Protein AF-0000000072254889 (afdb_homodimer)

Radius of gyration: 26.38 Å; Cα contacts (8 Å, |Δi|>4): 684; chains: 2; bounding box: 87×88×75 Å

Sequence (442 aa):
MFPALIRGAARFSERLRGDLRKKMQHQAPKPLILIDMDNTIVSFDDAFVKRWKELDPHADEALIRKRQHFELEENLPPEARAIAEKIMGEPGFYASFRPLEGAIVALRAMIDRSWEVRLCSAPHPLQWEDCVRDKYSWVREHLGSDWLHRIMIVRDKTCVRGSVLIDDKPSISGFYPDPEWLHVVFDQPYNRDVEARARLSHWSQWEEVLTPILKAQGFSVMFPALIRGAARFSERLRGDLRKKMQHQAPKPLILIDMDNTIVSFDDAFVKRWKELDPHADEALIRKRQHFELEENLPPEARAIAEKIMGEPGFYASFRPLEGAIVALRAMIDRSWEVRLCSAPHPLQWEDCVRDKYSWVREHLGSDWLHRIMIVRDKTCVRGSVLIDDKPSISGFYPDPEWLHVVFDQPYNRDVEARARLSHWSQWEEVLTPILKAQGFSV

Structure (mmCIF, N/CA/C/O backbone):
data_AF-0000000072254889-model_v1
#
loop_
_entity.id
_entity.type
_entity.pdbx_description
1 polymer 'Uncharacterized protein'
#
loop_
_atom_site.group_PDB
_atom_site.id
_atom_site.type_symbol
_atom_site.label_atom_id
_atom_site.label_alt_id
_atom_site.label_comp_id
_atom_site.label_asym_id
_atom_site.label_entity_id
_atom_site.label_seq_id
_atom_site.pdbx_PDB_ins_code
_atom_site.Cartn_x
_atom_site.Cartn_y
_atom_site.Cartn_z
_atom_site.occupancy
_atom_site.B_iso_or_equiv
_atom_site.auth_seq_id
_atom_site.auth_comp_id
_atom_site.auth_asym_id
_atom_site.auth_atom_id
_atom_site.pdbx_PDB_model_num
ATOM 1 N N . MET A 1 1 ? -49.719 17.719 45.375 1 25.2 1 MET A N 1
ATOM 2 C CA . MET A 1 1 ? -50.094 16.812 44.312 1 25.2 1 MET A CA 1
ATOM 3 C C . MET A 1 1 ? -48.906 16.438 43.438 1 25.2 1 MET A C 1
ATOM 5 O O . MET A 1 1 ? -49.062 15.844 42.375 1 25.2 1 MET A O 1
ATOM 9 N N . PHE A 1 2 ? -47.656 17 43.75 1 28.27 2 PHE A N 1
ATOM 10 C CA . PHE A 1 2 ? -46.531 17.141 42.844 1 28.27 2 PHE A CA 1
ATOM 11 C C . PHE A 1 2 ? -45.75 15.836 42.719 1 28.27 2 PHE A C 1
ATOM 13 O O . PHE A 1 2 ? -44.594 15.828 42.312 1 28.27 2 PHE A O 1
ATOM 20 N N . PRO A 1 3 ? -46.281 14.688 43.25 1 34.5 3 PRO A N 1
ATOM 21 C CA . PRO A 1 3 ? -45.562 13.43 43.312 1 34.5 3 PRO A CA 1
ATOM 22 C C . PRO A 1 3 ? -45.312 12.797 41.938 1 34.5 3 PRO A C 1
ATOM 24 O O . PRO A 1 3 ? -44.594 11.812 41.812 1 34.5 3 PRO A O 1
ATOM 27 N N . ALA A 1 4 ? -46.125 13.148 40.938 1 36.16 4 ALA A N 1
ATOM 28 C CA . ALA A 1 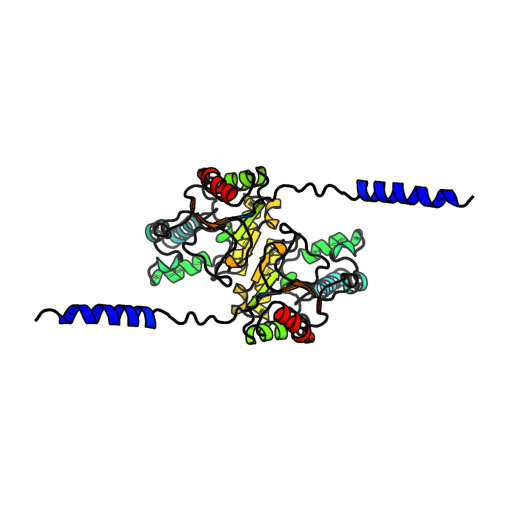4 ? -46.219 12.281 39.781 1 36.16 4 ALA A CA 1
ATOM 29 C C . ALA A 1 4 ? -45 12.398 38.875 1 36.16 4 ALA A C 1
ATOM 31 O O . ALA A 1 4 ? -44.75 11.555 38 1 36.16 4 ALA A O 1
ATOM 32 N N . LEU A 1 5 ? -44.25 13.555 39 1 32.09 5 LEU A N 1
ATOM 33 C CA . LEU A 1 5 ? -43.312 13.812 37.906 1 32.09 5 LEU A CA 1
ATOM 34 C C . LEU A 1 5 ? -42.062 12.914 38.031 1 32.09 5 LEU A C 1
ATOM 36 O O . LEU A 1 5 ? -41.25 12.852 37.125 1 32.09 5 LEU A O 1
ATOM 40 N N . ILE A 1 6 ? -41.906 12.305 39.25 1 34.34 6 ILE A N 1
ATOM 41 C CA . ILE A 1 6 ? -40.656 11.617 39.438 1 34.34 6 ILE A CA 1
ATOM 42 C C . ILE A 1 6 ? -40.656 10.281 38.719 1 34.34 6 ILE A C 1
ATOM 44 O O . ILE A 1 6 ? -39.625 9.688 38.438 1 34.34 6 ILE A O 1
ATOM 48 N N . ARG A 1 7 ? -41.906 9.672 38.531 1 35.84 7 ARG A N 1
ATOM 49 C CA . ARG A 1 7 ? -41.938 8.297 38.031 1 35.84 7 ARG A CA 1
ATOM 50 C C . ARG A 1 7 ? -41.594 8.234 36.562 1 35.84 7 ARG A C 1
ATOM 52 O O . ARG A 1 7 ? -41.281 7.164 36.031 1 35.84 7 ARG A O 1
ATOM 59 N N . GLY A 1 8 ? -41.844 9.406 35.844 1 32.09 8 GLY A N 1
ATOM 60 C CA . GLY A 1 8 ? -41.656 9.328 34.406 1 32.09 8 GLY A CA 1
ATOM 61 C C . GLY A 1 8 ? -40.188 9.242 34.031 1 32.09 8 GLY A C 1
ATOM 62 O O . GLY A 1 8 ? -39.844 8.906 32.906 1 32.09 8 GLY A O 1
ATOM 63 N N . ALA A 1 9 ? -39.281 9.797 34.969 1 38.69 9 ALA A N 1
ATOM 64 C CA . ALA A 1 9 ? -37.875 9.844 34.625 1 38.69 9 ALA A CA 1
ATOM 65 C C . ALA A 1 9 ? -37.25 8.445 34.656 1 38.69 9 ALA A C 1
ATOM 67 O O . ALA A 1 9 ? -36.281 8.172 33.938 1 38.69 9 ALA A O 1
ATOM 68 N N . ALA A 1 10 ? -37.781 7.57 35.562 1 40.03 10 ALA A N 1
ATOM 69 C CA . ALA A 1 10 ? -37.156 6.25 35.656 1 40.03 10 ALA A CA 1
ATOM 70 C C . ALA A 1 10 ? -37.469 5.418 34.406 1 40.03 10 ALA A C 1
ATOM 72 O O . ALA A 1 10 ? -36.594 4.66 33.938 1 40.03 10 ALA A O 1
ATOM 73 N N . ARG A 1 11 ? -38.719 5.547 33.906 1 38.16 11 ARG A N 1
ATOM 74 C CA . ARG A 1 11 ? -39.062 4.711 32.75 1 38.16 11 ARG A CA 1
ATOM 75 C C . ARG A 1 11 ? -38.344 5.191 31.5 1 38.16 11 ARG A C 1
ATOM 77 O O . ARG A 1 11 ? -38.156 4.422 30.547 1 38.16 11 ARG A O 1
ATOM 84 N N . PHE A 1 12 ? -38.188 6.68 31.453 1 39.28 12 PHE A N 1
ATOM 85 C CA . PHE A 1 12 ? -37.438 7.105 30.281 1 39.28 12 PHE A CA 1
ATOM 86 C C . PHE A 1 12 ? -36 6.574 30.328 1 39.28 12 PHE A C 1
ATOM 88 O O . PHE A 1 12 ? -35.438 6.207 29.281 1 39.28 12 PHE A O 1
ATOM 95 N N . SER A 1 13 ? -35.406 6.594 31.609 1 40.69 13 SER A N 1
ATOM 96 C CA . SER A 1 13 ? -34.062 6.078 31.703 1 40.69 13 SER A CA 1
ATOM 97 C C . SER A 1 13 ? -34 4.609 31.281 1 40.69 13 SER A C 1
ATOM 99 O O . SER A 1 13 ? -33.062 4.191 30.609 1 40.69 13 SER A O 1
ATOM 101 N N . GLU A 1 14 ? -35.031 3.854 31.797 1 39.53 14 GLU A N 1
ATOM 102 C CA . GLU A 1 14 ? -34.969 2.438 31.438 1 39.53 14 GLU A CA 1
ATOM 103 C C . GLU A 1 14 ? -35.219 2.23 29.953 1 39.53 14 GLU A C 1
ATOM 105 O O . GLU A 1 14 ? -34.594 1.362 29.328 1 39.53 14 GLU A O 1
ATOM 110 N N . ARG A 1 15 ? -36.312 2.93 29.438 1 39.03 15 ARG A N 1
ATOM 111 C CA . ARG A 1 15 ? -36.562 2.74 28.016 1 39.03 15 ARG A CA 1
ATOM 112 C C . ARG A 1 15 ? -35.375 3.23 27.188 1 39.03 15 ARG A C 1
ATOM 114 O O . ARG A 1 15 ? -35.031 2.617 26.172 1 39.03 15 ARG A O 1
ATOM 121 N N . LEU A 1 16 ? -34.875 4.566 27.562 1 35.03 16 LEU A N 1
ATOM 122 C CA . LEU A 1 16 ? -33.688 4.969 26.828 1 35.03 16 LEU A CA 1
ATOM 123 C C . LEU A 1 16 ? -32.531 4.004 27.078 1 35.03 16 LEU A C 1
ATOM 125 O O . LEU A 1 16 ? -31.688 3.783 26.219 1 35.03 16 LEU A O 1
ATOM 129 N N . ARG A 1 17 ? -32.344 3.514 28.391 1 40.06 17 ARG A N 1
ATOM 130 C CA . ARG A 1 17 ? -31.344 2.449 28.547 1 40.06 17 ARG A CA 1
ATOM 131 C C . ARG A 1 17 ? -31.688 1.257 27.656 1 40.06 17 ARG A C 1
ATOM 133 O O . ARG A 1 17 ? -30.781 0.559 27.188 1 40.06 17 ARG A O 1
ATOM 140 N N . GLY A 1 18 ? -32.969 0.88 27.719 1 36.62 18 GLY A N 1
ATOM 141 C CA . GLY A 1 18 ? -33.406 -0.247 26.906 1 36.62 18 GLY A CA 1
ATOM 142 C C . GLY A 1 18 ? -33.125 -0.048 25.422 1 36.62 18 GLY A C 1
ATOM 143 O O . GLY A 1 18 ? -32.656 -0.958 24.75 1 36.62 18 GLY A O 1
ATOM 144 N N . ASP A 1 19 ? -33.781 1.025 24.859 1 36.75 19 ASP A N 1
ATOM 145 C CA . ASP A 1 19 ? -33.688 1.205 23.406 1 36.75 19 ASP A CA 1
ATOM 146 C C . ASP A 1 19 ? -32.25 1.543 22.969 1 36.75 19 ASP A C 1
ATOM 148 O O . ASP A 1 19 ? -31.891 1.34 21.812 1 36.75 19 ASP A O 1
ATOM 152 N N . LEU A 1 20 ? -31.562 2.402 23.75 1 30.83 20 LEU A N 1
ATOM 153 C CA . LEU A 1 20 ? -30.203 2.689 23.359 1 30.83 20 LEU A CA 1
ATOM 154 C C . LEU A 1 20 ? -29.328 1.441 23.469 1 30.83 20 LEU A C 1
ATOM 156 O O . LEU A 1 20 ? -28.109 1.513 23.297 1 30.83 20 LEU A O 1
ATOM 160 N N . ARG A 1 21 ? -29.734 0.434 24.25 1 31.39 21 ARG A N 1
ATOM 161 C CA . ARG A 1 21 ? -29.016 -0.786 23.891 1 31.39 21 ARG A CA 1
ATOM 162 C C . ARG A 1 21 ? -29.047 -1.015 22.375 1 31.39 21 ARG A C 1
ATOM 164 O O . ARG A 1 21 ? -30.031 -1.557 21.844 1 31.39 21 ARG A O 1
ATOM 171 N N . LYS A 1 22 ? -29.156 0.076 21.5 1 32.38 22 LYS A N 1
ATOM 172 C CA . LYS A 1 22 ? -28.844 -0.15 20.094 1 32.38 22 LYS A CA 1
ATOM 173 C C . LYS A 1 22 ? -28.125 -1.487 19.906 1 32.38 22 LYS A C 1
ATOM 175 O O . LYS A 1 22 ? -27.203 -1.821 20.656 1 32.38 22 LYS A O 1
ATOM 180 N N . LYS A 1 23 ? -28.703 -2.383 19.297 1 35.5 23 LYS A N 1
ATOM 181 C CA . LYS A 1 23 ? -28.359 -3.629 18.625 1 35.5 23 LYS A CA 1
ATOM 182 C C . LYS A 1 23 ? -26.953 -3.549 18.016 1 35.5 23 LYS A C 1
ATOM 184 O O . LYS A 1 23 ? -26.781 -3.031 16.906 1 35.5 23 LYS A O 1
ATOM 189 N N . MET A 1 24 ? -25.938 -3.07 18.469 1 37.03 24 MET A N 1
ATOM 190 C CA . MET A 1 24 ? -24.656 -3.57 17.984 1 37.03 24 MET A CA 1
ATOM 191 C C . MET A 1 24 ? -24.797 -4.973 17.406 1 37.03 24 MET A C 1
ATOM 193 O O . MET A 1 24 ? -24.734 -5.961 18.141 1 37.03 24 MET A O 1
ATOM 197 N N . GLN A 1 25 ? -25.797 -5.281 16.844 1 41.03 25 GLN A N 1
ATOM 198 C CA . GLN A 1 25 ? -25.844 -6.535 16.094 1 41.03 25 GLN A CA 1
ATOM 199 C C . GLN A 1 25 ? -24.438 -7.07 15.82 1 41.03 25 GLN A C 1
ATOM 201 O O . GLN A 1 25 ? -23.672 -6.449 15.086 1 41.03 25 GLN A O 1
ATOM 206 N N . HIS A 1 26 ? -23.828 -7.543 16.719 1 50.31 26 HIS A N 1
ATOM 207 C CA . HIS A 1 26 ? -22.562 -8.258 16.703 1 50.31 26 HIS A CA 1
ATOM 208 C C . HIS A 1 26 ? -22.391 -9.055 15.406 1 50.31 26 HIS A C 1
ATOM 210 O O . HIS A 1 26 ? -22.875 -10.188 15.305 1 50.31 26 HIS A O 1
ATOM 216 N N . GLN A 1 27 ? -22.609 -8.398 14.328 1 63.81 27 GLN A N 1
ATOM 217 C CA . GLN A 1 27 ? -22.297 -9.148 13.117 1 63.81 27 GLN A CA 1
ATOM 218 C C . GLN A 1 27 ? -21.016 -9.961 13.297 1 63.81 27 GLN A C 1
ATOM 220 O O . GLN A 1 27 ? -20.047 -9.484 13.898 1 63.81 27 GLN A O 1
ATOM 225 N N . ALA A 1 28 ? -21.203 -11.234 13.117 1 73.56 28 ALA A N 1
ATOM 226 C CA . ALA A 1 28 ? -20.062 -12.148 13.188 1 73.56 28 ALA A CA 1
ATOM 227 C C . ALA A 1 28 ? -18.859 -11.57 12.445 1 73.56 28 ALA A C 1
ATOM 229 O O . ALA A 1 28 ? -19.016 -10.93 11.406 1 73.56 28 ALA A O 1
ATOM 230 N N . PRO A 1 29 ? -17.734 -11.641 13.094 1 88.5 29 PRO A N 1
ATOM 231 C CA . PRO A 1 29 ? -16.547 -11.117 12.422 1 88.5 29 PRO A CA 1
ATOM 232 C C . PRO A 1 29 ? -16.328 -11.719 11.031 1 88.5 29 PRO A C 1
ATOM 234 O O . PRO A 1 29 ? -16.641 -12.891 10.812 1 88.5 29 PRO A O 1
ATOM 237 N N . LYS A 1 30 ? -16.031 -10.922 10.109 1 96 30 LYS A N 1
ATOM 238 C CA . LYS A 1 30 ? -15.695 -11.328 8.75 1 96 30 LYS A CA 1
ATOM 239 C C . LYS A 1 30 ? -14.195 -11.547 8.586 1 96 30 LYS A C 1
ATOM 241 O O . LYS A 1 30 ? -13.391 -10.789 9.133 1 96 30 LYS A O 1
ATOM 246 N N . PRO A 1 31 ? -13.852 -12.625 7.812 1 98.31 31 PRO A N 1
ATOM 247 C CA . PRO A 1 31 ? -12.422 -12.797 7.543 1 98.31 31 PRO A CA 1
ATOM 248 C C . PRO A 1 31 ? -11.891 -11.789 6.523 1 98.31 31 PRO A C 1
ATOM 250 O O . PRO A 1 31 ? -12.633 -11.336 5.652 1 98.31 31 PRO A O 1
ATOM 253 N N . LEU A 1 32 ? -10.703 -11.383 6.664 1 98.69 32 LEU A N 1
ATOM 254 C CA . LEU A 1 32 ? -9.977 -10.609 5.66 1 98.69 32 LEU A CA 1
ATOM 255 C C . LEU A 1 32 ? -8.977 -11.492 4.914 1 98.69 32 LEU A C 1
ATOM 257 O O . LEU A 1 32 ? -8.016 -11.992 5.508 1 98.69 32 LEU A O 1
ATOM 261 N N . ILE A 1 33 ? -9.219 -11.711 3.637 1 98.88 33 ILE A N 1
ATOM 262 C CA . ILE A 1 33 ? -8.359 -12.5 2.762 1 98.88 33 ILE A CA 1
ATOM 263 C C . ILE A 1 33 ? -7.453 -11.578 1.955 1 98.88 33 ILE A C 1
ATOM 265 O O . ILE A 1 33 ? -7.93 -10.805 1.117 1 98.88 33 ILE A O 1
ATOM 269 N N . LEU A 1 34 ? -6.137 -11.617 2.244 1 98.94 34 LEU A N 1
ATOM 270 C CA . LEU A 1 34 ? -5.141 -10.938 1.432 1 98.94 34 LEU A CA 1
ATOM 271 C C . LEU A 1 34 ? -4.707 -11.797 0.253 1 98.94 34 LEU A C 1
ATOM 273 O O . LEU A 1 34 ? -4.453 -12.992 0.416 1 98.94 34 LEU A O 1
ATOM 277 N N . ILE A 1 35 ? -4.648 -11.18 -0.912 1 98.94 35 ILE A N 1
ATOM 278 C CA . ILE A 1 35 ? -4.293 -11.945 -2.102 1 98.94 35 ILE A CA 1
ATOM 279 C C . ILE A 1 35 ? -3.234 -11.195 -2.902 1 98.94 35 ILE A C 1
ATOM 281 O O . ILE A 1 35 ? -3.445 -10.047 -3.303 1 98.94 35 ILE A O 1
ATOM 285 N N . ASP A 1 36 ? -2.109 -11.836 -3.092 1 98.88 36 ASP A N 1
ATOM 286 C CA . ASP A 1 36 ? -1.055 -11.32 -3.961 1 98.88 36 ASP A CA 1
ATOM 287 C C . ASP A 1 36 ? -1.521 -11.273 -5.414 1 98.88 36 ASP A C 1
ATOM 289 O O . ASP A 1 36 ? -2.504 -11.914 -5.781 1 98.88 36 ASP A O 1
ATOM 293 N N . MET A 1 37 ? -0.805 -10.438 -6.23 1 98.81 37 MET A N 1
ATOM 294 C CA . MET A 1 37 ? -1.217 -10.312 -7.625 1 98.81 37 MET A CA 1
ATOM 295 C C . MET A 1 37 ? -0.31 -11.133 -8.539 1 98.81 37 MET A C 1
ATOM 297 O O . MET A 1 37 ? -0.761 -12.078 -9.18 1 98.81 37 MET A O 1
ATOM 301 N N . ASP A 1 38 ? 0.99 -10.852 -8.531 1 98.31 38 ASP A N 1
ATOM 302 C CA . ASP A 1 38 ? 1.923 -11.406 -9.508 1 98.31 38 ASP A CA 1
ATOM 303 C C . ASP A 1 38 ? 2.158 -12.891 -9.258 1 98.31 38 ASP A C 1
ATOM 305 O O . ASP A 1 38 ? 2.615 -13.281 -8.18 1 98.31 38 ASP A O 1
ATOM 309 N N . ASN A 1 39 ? 1.794 -13.672 -10.289 1 98.62 39 ASN A N 1
ATOM 310 C CA . ASN A 1 39 ? 1.903 -15.125 -10.289 1 98.62 39 ASN A CA 1
ATOM 311 C C . ASN A 1 39 ? 1 -15.758 -9.234 1 98.62 39 ASN A C 1
ATOM 313 O O . ASN A 1 39 ? 1.192 -16.922 -8.859 1 98.62 39 ASN A O 1
ATOM 317 N N . THR A 1 40 ? 0.013 -14.969 -8.789 1 98.88 40 THR A N 1
ATOM 318 C CA . THR A 1 40 ? -1.021 -15.461 -7.883 1 98.88 40 THR A CA 1
ATOM 319 C C . THR A 1 40 ? -2.406 -15.281 -8.492 1 98.88 40 THR A C 1
ATOM 321 O O . THR A 1 40 ? -3.168 -16.25 -8.617 1 98.88 40 THR A O 1
ATOM 324 N N . ILE A 1 41 ? -2.717 -14.07 -8.984 1 98.94 41 ILE A N 1
ATOM 325 C CA . ILE A 1 41 ? -3.986 -13.922 -9.688 1 98.94 41 ILE A CA 1
ATOM 326 C C . ILE A 1 41 ? -3.727 -13.57 -11.156 1 98.94 41 ILE A C 1
ATOM 328 O O . ILE A 1 41 ? -4.633 -13.648 -11.984 1 98.94 41 ILE A O 1
ATOM 332 N N . VAL A 1 42 ? -2.508 -13.133 -11.484 1 98.81 42 VAL A N 1
ATOM 333 C CA . VAL A 1 42 ? -2.117 -12.82 -12.852 1 98.81 42 VAL A CA 1
ATOM 334 C C . VAL A 1 42 ? -0.842 -13.578 -13.219 1 98.81 42 VAL A C 1
ATOM 336 O O . VAL A 1 42 ? -0.089 -13.992 -12.336 1 98.81 42 VAL A O 1
ATOM 339 N N . SER A 1 43 ? -0.592 -13.68 -14.5 1 98.38 43 SER A N 1
ATOM 340 C CA . SER A 1 43 ? 0.582 -14.43 -14.938 1 98.38 43 SER A CA 1
ATOM 341 C C . SER A 1 43 ? 1.734 -13.5 -15.289 1 98.38 43 SER A C 1
ATOM 343 O O . SER A 1 43 ? 1.808 -12.992 -16.406 1 98.38 43 SER A O 1
ATOM 345 N N . PHE A 1 44 ? 2.621 -13.289 -14.391 1 98 44 PHE A N 1
ATOM 346 C CA . PHE A 1 44 ? 3.869 -12.57 -14.602 1 98 44 PHE A CA 1
ATOM 347 C C . PHE A 1 44 ? 4.746 -13.297 -15.617 1 98 44 PHE A C 1
ATOM 349 O O . PHE A 1 44 ? 5.27 -12.68 -16.547 1 98 44 PHE A O 1
ATOM 356 N N . ASP A 1 45 ? 4.805 -14.594 -15.516 1 97.94 45 ASP A N 1
ATOM 357 C CA . ASP A 1 45 ? 5.691 -15.422 -16.328 1 97.94 45 ASP A CA 1
ATOM 358 C C . ASP A 1 45 ? 5.266 -15.406 -17.797 1 97.94 45 ASP A C 1
ATOM 360 O O . ASP A 1 45 ? 6.109 -15.289 -18.688 1 97.94 45 ASP A O 1
ATOM 364 N N . ASP A 1 46 ? 3.961 -15.492 -18.031 1 97.94 46 ASP A N 1
ATOM 365 C CA . ASP A 1 46 ? 3.475 -15.445 -19.406 1 97.94 46 ASP A CA 1
ATOM 366 C C . ASP A 1 46 ? 3.846 -14.125 -20.078 1 97.94 46 ASP A C 1
ATOM 368 O O . ASP A 1 46 ? 4.293 -14.117 -21.234 1 97.94 46 ASP A O 1
ATOM 372 N N . ALA A 1 47 ? 3.643 -13.055 -19.375 1 97.94 47 ALA A N 1
ATOM 373 C CA . ALA A 1 47 ? 3.955 -11.742 -19.938 1 97.94 47 ALA A CA 1
ATOM 374 C C . ALA A 1 47 ? 5.449 -11.602 -20.219 1 97.94 47 ALA A C 1
ATOM 376 O O . ALA A 1 47 ? 5.848 -11.07 -21.25 1 97.94 47 ALA A O 1
ATOM 377 N N . PHE A 1 48 ? 6.25 -12.094 -19.266 1 97.75 48 PHE A N 1
ATOM 378 C CA . PHE A 1 48 ? 7.695 -12.039 -19.453 1 97.75 48 PHE A CA 1
ATOM 379 C C . PHE A 1 48 ? 8.117 -12.852 -20.672 1 97.75 48 PHE A C 1
ATOM 381 O O . PHE A 1 48 ? 8.852 -12.359 -21.531 1 97.75 48 PHE A O 1
ATOM 388 N N . VAL A 1 49 ? 7.656 -14.07 -20.766 1 97.62 49 VAL A N 1
ATOM 389 C CA . VAL A 1 49 ? 8.031 -14.977 -21.844 1 97.62 49 VAL A CA 1
ATOM 390 C C . VAL A 1 49 ? 7.633 -14.375 -23.188 1 97.62 49 VAL A C 1
ATOM 392 O O . VAL A 1 49 ? 8.406 -14.406 -24.141 1 97.62 49 VAL A O 1
ATOM 395 N N . LYS A 1 50 ? 6.434 -13.82 -23.25 1 97.69 50 LYS A N 1
ATOM 396 C CA . LYS A 1 50 ? 5.961 -13.195 -24.484 1 97.69 50 LYS A CA 1
ATOM 397 C C . LYS A 1 50 ? 6.926 -12.109 -24.953 1 97.69 50 LYS A C 1
ATOM 399 O O . LYS A 1 50 ? 7.355 -12.102 -26.109 1 97.69 50 LYS A O 1
ATOM 404 N N . ARG A 1 51 ? 7.297 -11.195 -24.062 1 97 51 ARG A N 1
ATOM 405 C CA . ARG A 1 51 ? 8.195 -10.102 -24.406 1 97 51 ARG A CA 1
ATOM 406 C C . ARG A 1 51 ? 9.594 -10.617 -24.719 1 97 51 ARG A C 1
ATOM 408 O O . ARG A 1 51 ? 10.266 -10.102 -25.609 1 97 51 ARG A O 1
ATOM 415 N N . TRP A 1 52 ? 10.031 -11.633 -23.938 1 96.25 52 TRP A N 1
ATOM 416 C CA . TRP A 1 52 ? 11.352 -12.219 -24.156 1 96.25 52 TRP A CA 1
ATOM 417 C C . TRP A 1 52 ? 11.453 -12.82 -25.562 1 96.25 52 TRP A C 1
ATOM 419 O O . TRP A 1 52 ? 12.438 -12.602 -26.266 1 96.25 52 TRP A O 1
ATOM 429 N N . LYS A 1 53 ? 10.453 -13.492 -25.969 1 96.25 53 LYS A N 1
ATOM 430 C CA . LYS A 1 53 ? 10.43 -14.133 -27.281 1 96.25 53 LYS A CA 1
ATOM 431 C C . LYS A 1 53 ? 10.367 -13.094 -28.391 1 96.25 53 LYS A C 1
ATOM 433 O O . LYS A 1 53 ? 10.859 -13.336 -29.5 1 96.25 53 LYS A O 1
ATOM 438 N N . GLU A 1 54 ? 9.766 -11.961 -28.156 1 95.69 54 GLU A N 1
ATOM 439 C CA . GLU A 1 54 ? 9.758 -10.859 -29.125 1 95.69 54 GLU A CA 1
ATOM 440 C C . GLU A 1 54 ? 11.156 -10.297 -29.328 1 95.69 54 GLU A C 1
ATOM 442 O O . GLU A 1 54 ? 11.523 -9.914 -30.453 1 95.69 54 GLU A O 1
ATOM 447 N N . LEU A 1 55 ? 11.93 -10.234 -28.297 1 93.44 55 LEU A N 1
ATOM 448 C CA . LEU A 1 55 ? 13.281 -9.695 -28.359 1 93.44 55 LEU A CA 1
ATOM 449 C C . LEU A 1 55 ? 14.266 -10.758 -28.828 1 93.44 55 LEU A C 1
ATOM 451 O O . LEU A 1 55 ? 15.258 -10.438 -29.484 1 93.44 55 LEU A O 1
ATOM 455 N N . ASP A 1 56 ? 14.008 -12.016 -28.484 1 92.81 56 ASP A N 1
ATOM 456 C CA . ASP A 1 56 ? 14.828 -13.172 -28.828 1 92.81 56 ASP A CA 1
ATOM 457 C C . ASP A 1 56 ? 13.953 -14.383 -29.156 1 92.81 56 ASP A C 1
ATOM 459 O O . ASP A 1 56 ? 13.648 -15.188 -28.266 1 92.81 56 ASP A O 1
ATOM 463 N N . PRO A 1 57 ? 13.742 -14.586 -30.406 1 94.19 57 PRO A N 1
ATOM 464 C CA . PRO A 1 57 ? 12.852 -15.672 -30.812 1 94.19 57 PRO A CA 1
ATOM 465 C C . PRO A 1 57 ? 13.344 -17.047 -30.359 1 94.19 57 PRO A C 1
ATOM 467 O O . PRO A 1 57 ? 12.562 -18 -30.328 1 94.19 57 PRO A O 1
ATOM 470 N N . HIS A 1 58 ? 14.602 -17.156 -30.047 1 92.94 58 HIS A N 1
ATOM 471 C CA . HIS A 1 58 ? 15.164 -18.453 -29.656 1 92.94 58 HIS A CA 1
ATOM 472 C C . HIS A 1 58 ? 15.227 -18.578 -28.141 1 92.94 58 HIS A C 1
ATOM 474 O O . HIS A 1 58 ? 15.781 -19.562 -27.625 1 92.94 58 HIS A O 1
ATOM 480 N N . ALA A 1 59 ? 14.672 -17.625 -27.406 1 93.94 59 ALA A N 1
ATOM 481 C CA . ALA A 1 59 ? 14.656 -17.672 -25.953 1 93.94 59 ALA A CA 1
ATOM 482 C C . ALA A 1 59 ? 14.039 -18.969 -25.453 1 93.94 59 ALA A C 1
ATOM 484 O O . ALA A 1 59 ? 13.016 -19.422 -25.969 1 93.94 59 ALA A O 1
ATOM 485 N N . ASP A 1 60 ? 14.656 -19.625 -24.547 1 95.19 60 ASP A N 1
ATOM 486 C CA . ASP A 1 60 ? 14.172 -20.859 -23.953 1 95.19 60 ASP A CA 1
ATOM 487 C C . ASP A 1 60 ? 13.164 -20.578 -22.844 1 95.19 60 ASP A C 1
ATOM 489 O O . ASP A 1 60 ? 13.539 -20.391 -21.672 1 95.19 60 ASP A O 1
ATOM 493 N N . GLU A 1 61 ? 11.898 -20.625 -23.141 1 95.88 61 GLU A N 1
ATOM 494 C CA . GLU A 1 61 ? 10.852 -20.25 -22.188 1 95.88 61 GLU A CA 1
ATOM 495 C C . GLU A 1 61 ? 10.82 -21.203 -21 1 95.88 61 GLU A C 1
ATOM 497 O O . GLU A 1 61 ? 10.258 -20.891 -19.953 1 95.88 61 GLU A O 1
ATOM 502 N N . ALA A 1 62 ? 11.43 -22.422 -21.141 1 96.62 62 ALA A N 1
ATOM 503 C CA . ALA A 1 62 ? 11.461 -23.391 -20.047 1 96.62 62 ALA A CA 1
ATOM 504 C C . ALA A 1 62 ? 12.227 -22.844 -18.844 1 96.62 62 ALA A C 1
ATOM 506 O O . ALA A 1 62 ? 11.922 -23.188 -17.703 1 96.62 62 ALA A O 1
ATOM 507 N N . LEU A 1 63 ? 13.211 -21.922 -19.125 1 96.06 63 LEU A N 1
ATOM 508 C CA . LEU A 1 63 ? 13.984 -21.297 -18.062 1 96.06 63 LEU A CA 1
ATOM 509 C C . LEU A 1 63 ? 13.07 -20.5 -17.141 1 96.06 63 LEU A C 1
ATOM 511 O O . LEU A 1 63 ? 13.375 -20.328 -15.953 1 96.06 63 LEU A O 1
ATOM 515 N N . ILE A 1 64 ? 11.93 -20.047 -17.672 1 97.12 64 ILE A N 1
ATOM 516 C CA . ILE A 1 64 ? 10.984 -19.234 -16.906 1 97.12 64 ILE A CA 1
ATOM 517 C C . ILE A 1 64 ? 9.836 -20.109 -16.422 1 97.12 64 ILE A C 1
ATOM 519 O O . ILE A 1 64 ? 9.5 -20.094 -15.234 1 97.12 64 ILE A O 1
ATOM 523 N N . ARG A 1 65 ? 9.227 -20.938 -17.203 1 96.12 65 ARG A N 1
ATOM 524 C CA . ARG A 1 65 ? 8.023 -21.703 -16.906 1 96.12 65 ARG A CA 1
ATOM 525 C C . ARG A 1 65 ? 8.297 -22.781 -15.875 1 96.12 65 ARG A C 1
ATOM 527 O O . ARG A 1 65 ? 7.387 -23.219 -15.156 1 96.12 65 ARG A O 1
ATOM 534 N N . LYS A 1 66 ? 9.594 -23.203 -15.734 1 96.69 66 LYS A N 1
ATOM 535 C CA . LYS A 1 66 ? 9.984 -24.234 -14.781 1 96.69 66 LYS A CA 1
ATOM 536 C C . LYS A 1 66 ? 11.031 -23.703 -13.797 1 96.69 66 LYS A C 1
ATOM 538 O O . LYS A 1 66 ? 11.852 -24.469 -13.289 1 96.69 66 LYS A O 1
ATOM 543 N N . ARG A 1 67 ? 10.977 -22.375 -13.625 1 95.88 67 ARG A N 1
ATOM 544 C CA . ARG A 1 67 ? 12.047 -21.781 -12.852 1 95.88 67 ARG A CA 1
ATOM 545 C C . ARG A 1 67 ? 12.016 -22.266 -11.398 1 95.88 67 ARG A C 1
ATOM 547 O O . ARG A 1 67 ? 10.945 -22.531 -10.859 1 95.88 67 ARG A O 1
ATOM 554 N N . GLN A 1 68 ? 13.25 -22.266 -10.805 1 95.94 68 GLN A N 1
ATOM 555 C CA . GLN A 1 68 ? 13.445 -22.828 -9.477 1 95.94 68 GLN A CA 1
ATOM 556 C C . GLN A 1 68 ? 13.594 -21.719 -8.43 1 95.94 68 GLN A C 1
ATOM 558 O O . GLN A 1 68 ? 13.516 -21.984 -7.23 1 95.94 68 GLN A O 1
ATOM 563 N N . HIS A 1 69 ? 13.883 -20.578 -8.93 1 95.88 69 HIS A N 1
ATOM 564 C CA . HIS A 1 69 ? 14.055 -19.438 -8.023 1 95.88 69 HIS A CA 1
ATOM 565 C C . HIS A 1 69 ? 12.922 -18.422 -8.188 1 95.88 69 HIS A C 1
ATOM 567 O O . HIS A 1 69 ? 12.461 -18.172 -9.297 1 95.88 69 HIS A O 1
ATOM 573 N N . PHE A 1 70 ? 12.516 -17.953 -7.055 1 96.12 70 PHE A N 1
ATOM 574 C CA . PHE A 1 70 ? 11.438 -16.969 -7.035 1 96.12 70 PHE A CA 1
ATOM 575 C C . PHE A 1 70 ? 11.797 -15.758 -7.875 1 96.12 70 PHE A C 1
ATOM 577 O O . PHE A 1 70 ? 11.016 -15.336 -8.734 1 96.12 70 PHE A O 1
ATOM 584 N N . GLU A 1 71 ? 12.945 -15.133 -7.574 1 93 71 GLU A N 1
ATOM 585 C CA . GLU A 1 71 ? 13.43 -14.008 -8.367 1 93 71 GLU A CA 1
ATOM 586 C C . GLU A 1 71 ? 13.766 -14.445 -9.789 1 93 71 GLU A C 1
ATOM 588 O O . GLU A 1 71 ? 14.719 -15.211 -10 1 93 71 GLU A O 1
ATOM 593 N N . LEU A 1 72 ? 13.062 -13.922 -10.742 1 94.31 72 LEU A N 1
ATOM 594 C CA . LEU A 1 72 ? 13.094 -14.406 -12.117 1 94.31 72 LEU A CA 1
ATOM 595 C C . LEU A 1 72 ? 14.508 -14.359 -12.68 1 94.31 72 LEU A C 1
ATOM 597 O O . LEU A 1 72 ? 14.953 -15.312 -13.328 1 94.31 72 LEU A O 1
ATOM 601 N N . GLU A 1 73 ? 15.227 -13.266 -12.422 1 91.06 73 GLU A N 1
ATOM 602 C CA . GLU A 1 73 ? 16.531 -13.047 -13.031 1 91.06 73 GLU A CA 1
ATOM 603 C C . GLU A 1 73 ? 17.547 -14.094 -12.555 1 91.06 73 GLU A C 1
ATOM 605 O O . GLU A 1 73 ? 18.531 -14.367 -13.242 1 91.06 73 GLU A O 1
ATOM 610 N N . GLU A 1 74 ? 17.312 -14.719 -11.398 1 92.69 74 GLU A N 1
ATOM 611 C CA . GLU A 1 74 ? 18.203 -15.727 -10.844 1 92.69 74 GLU A CA 1
ATOM 612 C C . GLU A 1 74 ? 18.141 -17.031 -11.641 1 92.69 74 GLU A C 1
ATOM 614 O O . GLU A 1 74 ? 18.984 -17.906 -11.477 1 92.69 74 GLU A O 1
ATOM 619 N N . ASN A 1 75 ? 17.172 -17.125 -12.492 1 95.31 75 ASN A N 1
ATOM 620 C CA . ASN A 1 75 ? 17 -18.328 -13.289 1 95.31 75 ASN A CA 1
ATOM 621 C C . ASN A 1 75 ? 17.578 -18.172 -14.695 1 95.31 75 ASN A C 1
ATOM 623 O O . ASN A 1 75 ? 17.5 -19.094 -15.508 1 95.31 75 ASN A O 1
ATOM 627 N N . LEU A 1 76 ? 18.109 -17 -14.984 1 94.5 76 LEU A N 1
ATOM 628 C CA . LEU A 1 76 ? 18.656 -16.688 -16.297 1 94.5 76 LEU A CA 1
ATOM 629 C C . LEU A 1 76 ? 20.188 -16.656 -16.25 1 94.5 76 LEU A C 1
ATOM 631 O O . LEU A 1 76 ? 20.766 -16.328 -15.227 1 94.5 76 LEU A O 1
ATOM 635 N N . PRO A 1 77 ? 20.766 -17.016 -17.375 1 92.25 77 PRO A N 1
ATOM 636 C CA . PRO A 1 77 ? 22.203 -16.781 -17.438 1 92.25 77 PRO A CA 1
ATOM 637 C C . PRO A 1 77 ? 22.578 -15.312 -17.328 1 92.25 77 PRO A C 1
ATOM 639 O O . PRO A 1 77 ? 21.75 -14.438 -17.625 1 92.25 77 PRO A O 1
ATOM 642 N N . PRO A 1 78 ? 23.734 -15 -16.812 1 91.06 78 PRO A N 1
ATOM 643 C CA . PRO A 1 78 ? 24.156 -13.617 -16.578 1 91.06 78 PRO A CA 1
ATOM 644 C C . PRO A 1 78 ? 23.922 -12.727 -17.797 1 91.06 78 PRO A C 1
ATOM 646 O O . PRO A 1 78 ? 23.5 -11.57 -17.641 1 91.06 78 PRO A O 1
ATOM 649 N N . GLU A 1 79 ? 24.109 -13.273 -19 1 87.5 79 GLU A N 1
ATOM 650 C CA . GLU A 1 79 ? 24 -12.477 -20.219 1 87.5 79 GLU A CA 1
ATOM 651 C C . GLU A 1 79 ? 22.547 -12.094 -20.5 1 87.5 79 GLU A C 1
ATOM 653 O O . GLU A 1 79 ? 22.281 -11.133 -21.234 1 87.5 79 GLU A O 1
ATOM 658 N N . ALA A 1 80 ? 21.625 -12.828 -19.922 1 88.81 80 ALA A N 1
ATOM 659 C CA . ALA A 1 80 ? 20.219 -12.586 -20.188 1 88.81 80 ALA A CA 1
ATOM 660 C C . ALA A 1 80 ? 19.594 -11.734 -19.078 1 88.81 80 ALA A C 1
ATOM 662 O O . ALA A 1 80 ? 18.438 -11.32 -19.188 1 88.81 80 ALA A O 1
ATOM 663 N N . ARG A 1 81 ? 20.297 -11.398 -18.062 1 88.62 81 ARG A N 1
ATOM 664 C CA . ARG A 1 81 ? 19.766 -10.664 -16.938 1 88.62 81 ARG A CA 1
ATOM 665 C C . ARG A 1 81 ? 19.406 -9.234 -17.328 1 88.62 81 ARG A C 1
ATOM 667 O O . ARG A 1 81 ? 18.406 -8.68 -16.859 1 88.62 81 ARG A O 1
ATOM 674 N N . ALA A 1 82 ? 20.188 -8.719 -18.219 1 89.19 82 ALA A N 1
ATOM 675 C CA . ALA A 1 82 ? 19.906 -7.367 -18.703 1 89.19 82 ALA A CA 1
ATOM 676 C C . ALA A 1 82 ? 18.562 -7.316 -19.453 1 89.19 82 ALA A C 1
ATOM 678 O O . ALA A 1 82 ? 17.844 -6.32 -19.375 1 89.19 82 ALA A O 1
ATOM 679 N N . ILE A 1 83 ? 18.297 -8.352 -20.188 1 91.19 83 ILE A N 1
ATOM 680 C CA . ILE A 1 83 ? 17.031 -8.43 -20.922 1 91.19 83 ILE A CA 1
ATOM 681 C C . ILE A 1 83 ? 15.867 -8.5 -19.953 1 91.19 83 ILE A C 1
ATOM 683 O O . ILE A 1 83 ? 14.812 -7.914 -20.188 1 91.19 83 ILE A O 1
ATOM 687 N N . ALA A 1 84 ? 16.031 -9.195 -18.859 1 91.62 84 ALA A N 1
ATOM 688 C CA . ALA A 1 84 ? 14.992 -9.289 -17.844 1 91.62 84 ALA A CA 1
ATOM 689 C C . ALA A 1 84 ? 14.688 -7.922 -17.234 1 91.62 84 ALA A C 1
ATOM 691 O O . ALA A 1 84 ? 13.523 -7.547 -17.078 1 91.62 84 ALA A O 1
ATOM 692 N N . GLU A 1 85 ? 15.727 -7.254 -16.938 1 91.06 85 GLU A N 1
ATOM 693 C CA . GLU A 1 85 ? 15.57 -5.914 -16.375 1 91.06 85 GLU A CA 1
ATOM 694 C C . GLU A 1 85 ? 14.859 -4.98 -17.359 1 91.06 85 GLU A C 1
ATOM 696 O O . GLU A 1 85 ? 14.008 -4.191 -16.953 1 91.06 85 GLU A O 1
ATOM 701 N N . LYS A 1 86 ? 15.258 -5.094 -18.594 1 92.88 86 LYS A N 1
ATOM 702 C CA . LYS A 1 86 ? 14.633 -4.277 -19.625 1 92.88 86 LYS A CA 1
ATOM 703 C C . LYS A 1 86 ? 13.141 -4.57 -19.734 1 92.88 86 LYS A C 1
ATOM 705 O O . LYS A 1 86 ? 12.32 -3.646 -19.75 1 92.88 86 LYS A O 1
ATOM 710 N N . ILE A 1 87 ? 12.789 -5.805 -19.75 1 95.12 87 ILE A N 1
ATOM 711 C CA . ILE A 1 87 ? 11.406 -6.227 -19.906 1 95.12 87 ILE A CA 1
ATOM 712 C C . ILE A 1 87 ? 10.586 -5.797 -18.688 1 95.12 87 ILE A C 1
ATOM 714 O O . ILE A 1 87 ? 9.555 -5.141 -18.828 1 95.12 87 ILE A O 1
ATOM 718 N N . MET A 1 88 ? 11.094 -6.074 -17.516 1 94.19 88 MET A N 1
ATOM 719 C CA . MET A 1 88 ? 10.359 -5.816 -16.281 1 94.19 88 MET A CA 1
ATOM 720 C C . MET A 1 88 ? 10.312 -4.32 -15.977 1 94.19 88 MET A C 1
ATOM 722 O O . MET A 1 88 ? 9.5 -3.869 -15.172 1 94.19 88 MET A O 1
ATOM 726 N N . GLY A 1 89 ? 11.18 -3.576 -16.625 1 92.31 89 GLY A N 1
ATOM 727 C CA . GLY A 1 89 ? 11.227 -2.135 -16.438 1 92.31 89 GLY A CA 1
ATOM 728 C C . GLY A 1 89 ? 10.383 -1.372 -17.438 1 92.31 89 GLY A C 1
ATOM 729 O O . GLY A 1 89 ? 10.273 -0.147 -17.359 1 92.31 89 GLY A O 1
ATOM 730 N N . GLU A 1 90 ? 9.734 -2.043 -18.328 1 92.5 90 GLU A N 1
ATOM 731 C CA . GLU A 1 90 ? 8.945 -1.404 -19.391 1 92.5 90 GLU A CA 1
ATOM 732 C C . GLU A 1 90 ? 7.617 -0.893 -18.844 1 92.5 90 GLU A C 1
ATOM 734 O O . GLU A 1 90 ? 6.867 -1.643 -18.219 1 92.5 90 GLU A O 1
ATOM 739 N N . PRO A 1 91 ? 7.324 0.42 -19.078 1 91.94 91 PRO A N 1
ATOM 740 C CA . PRO A 1 91 ? 5.984 0.891 -18.719 1 91.94 91 PRO A CA 1
ATOM 741 C C . PRO A 1 91 ? 4.879 0.072 -19.375 1 91.94 91 PRO A C 1
ATOM 743 O O . PRO A 1 91 ? 4.957 -0.242 -20.562 1 91.94 91 PRO A O 1
ATOM 746 N N . GLY A 1 92 ? 3.922 -0.306 -18.609 1 95.44 92 GLY A N 1
ATOM 747 C CA . GLY A 1 92 ? 2.805 -1.071 -19.141 1 95.44 92 GLY A CA 1
ATOM 748 C C . GLY A 1 92 ? 2.969 -2.568 -18.953 1 95.44 92 GLY A C 1
ATOM 749 O O . GLY A 1 92 ? 2.021 -3.33 -19.156 1 95.44 92 GLY A O 1
ATOM 750 N N . PHE A 1 93 ? 4.18 -3.023 -18.562 1 96.94 93 PHE A N 1
ATOM 751 C CA . PHE A 1 93 ? 4.445 -4.449 -18.406 1 96.94 93 PHE A CA 1
ATOM 752 C C . PHE A 1 93 ? 3.459 -5.082 -17.438 1 96.94 93 PHE A C 1
ATOM 754 O O . PHE A 1 93 ? 2.795 -6.062 -17.766 1 96.94 93 PHE A O 1
ATOM 761 N N . TYR A 1 94 ? 3.217 -4.527 -16.328 1 97.44 94 TYR A N 1
ATOM 762 C CA . TYR A 1 94 ? 2.406 -5.121 -15.273 1 97.44 94 TYR A CA 1
ATOM 763 C C . TYR A 1 94 ? 0.92 -4.977 -15.578 1 97.44 94 TYR A C 1
ATOM 765 O O . TYR A 1 94 ? 0.093 -5.711 -15.039 1 97.44 94 TYR A O 1
ATOM 773 N N . ALA A 1 95 ? 0.56 -4.043 -16.375 1 97.88 95 ALA A N 1
ATOM 774 C CA . ALA A 1 95 ? -0.834 -3.861 -16.766 1 97.88 95 ALA A CA 1
ATOM 775 C C . ALA A 1 95 ? -1.242 -4.887 -17.828 1 97.88 95 ALA A C 1
ATOM 777 O O . ALA A 1 95 ? -2.432 -5.066 -18.094 1 97.88 95 ALA A O 1
ATOM 778 N N . SER A 1 96 ? -0.297 -5.543 -18.422 1 98 96 SER A N 1
ATOM 779 C CA . SER A 1 96 ? -0.547 -6.402 -19.578 1 98 96 SER A CA 1
ATOM 780 C C . SER A 1 96 ? -0.854 -7.832 -19.141 1 98 96 SER A C 1
ATOM 782 O O . SER A 1 96 ? -1.154 -8.688 -19.969 1 98 96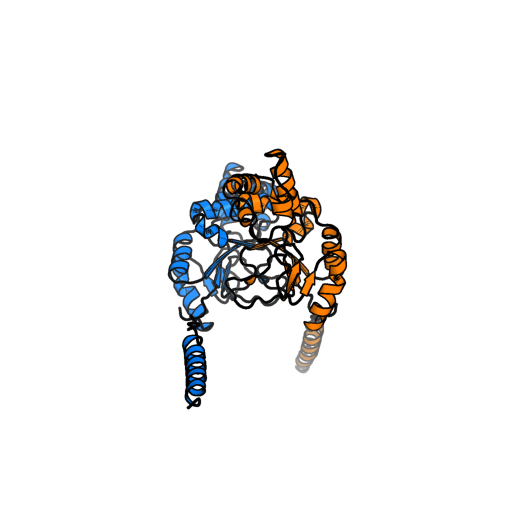 SER A O 1
ATOM 784 N N . PHE A 1 97 ? -0.757 -8.117 -17.906 1 98.5 97 PHE A N 1
ATOM 785 C CA . PHE A 1 97 ? -0.833 -9.492 -17.438 1 98.5 97 PHE A CA 1
ATOM 786 C C . PHE A 1 97 ? -2.213 -10.078 -17.688 1 98.5 97 PHE A C 1
ATOM 788 O O . PHE A 1 97 ? -3.227 -9.398 -17.531 1 98.5 97 PHE A O 1
ATOM 795 N N . ARG A 1 98 ? -2.246 -11.305 -18.078 1 98.31 98 ARG A N 1
ATOM 796 C CA . ARG A 1 98 ? -3.506 -12.039 -18.156 1 98.31 98 ARG A CA 1
ATOM 797 C C . ARG A 1 98 ? -3.879 -12.633 -16.812 1 98.31 98 ARG A C 1
ATOM 799 O O . ARG A 1 98 ? -3.018 -13.141 -16.078 1 98.31 98 ARG A O 1
ATOM 806 N N . PRO A 1 99 ? -5.152 -12.586 -16.469 1 98.75 99 PRO A N 1
ATOM 807 C CA . PRO A 1 99 ? -5.559 -13.289 -15.242 1 98.75 99 PRO A CA 1
ATOM 808 C C . PRO A 1 99 ? -5.305 -14.789 -15.312 1 98.75 99 PRO A C 1
ATOM 810 O O . PRO A 1 99 ? -5.438 -15.398 -16.375 1 98.75 99 PRO A O 1
ATOM 813 N N . LEU A 1 100 ? -4.902 -15.352 -14.234 1 98.75 100 LEU A N 1
ATOM 814 C CA . LEU A 1 100 ? -4.867 -16.812 -14.148 1 98.75 100 LEU A CA 1
ATOM 815 C C . LEU A 1 100 ? -6.277 -17.391 -14.211 1 98.75 100 LEU A C 1
ATOM 817 O O . LEU A 1 100 ? -7.242 -16.734 -13.82 1 98.75 100 LEU A O 1
ATOM 821 N N . GLU A 1 101 ? -6.344 -18.594 -14.672 1 98.5 101 GLU A N 1
ATOM 822 C CA . GLU A 1 101 ? -7.637 -19.25 -14.828 1 98.5 101 GLU A CA 1
ATOM 823 C C . GLU A 1 101 ? -8.391 -19.312 -13.5 1 98.5 101 GLU A C 1
ATOM 825 O O . GLU A 1 101 ? -7.84 -19.734 -12.484 1 98.5 101 GLU A O 1
ATOM 830 N N . GLY A 1 102 ? -9.562 -18.766 -13.508 1 98.69 102 GLY A N 1
ATOM 831 C CA . GLY A 1 102 ? -10.461 -18.859 -12.367 1 98.69 102 GLY A CA 1
ATOM 832 C C . GLY A 1 102 ? -10.219 -17.766 -11.336 1 98.69 102 GLY A C 1
ATOM 833 O O . GLY A 1 102 ? -10.984 -17.641 -10.375 1 98.69 102 GLY A O 1
ATOM 834 N N . ALA A 1 103 ? -9.227 -16.953 -11.469 1 98.88 103 ALA A N 1
ATOM 835 C CA . ALA A 1 103 ? -8.828 -15.992 -10.438 1 98.88 103 ALA A CA 1
ATOM 836 C C . ALA A 1 103 ? -9.906 -14.938 -10.227 1 98.88 103 ALA A C 1
ATOM 838 O O . ALA A 1 103 ? -10.352 -14.711 -9.102 1 98.88 103 ALA A O 1
ATOM 839 N N . ILE A 1 104 ? -10.383 -14.367 -11.305 1 98.81 104 ILE A N 1
ATOM 840 C CA . ILE A 1 104 ? -11.367 -13.289 -11.219 1 98.81 104 ILE A CA 1
ATOM 841 C C . ILE A 1 104 ? -12.664 -13.828 -10.617 1 98.81 104 ILE A C 1
ATOM 843 O O . ILE A 1 104 ? -13.258 -13.188 -9.742 1 98.81 104 ILE A O 1
ATOM 847 N N . VAL A 1 105 ? -13.062 -14.984 -11.047 1 98.69 105 VAL A N 1
ATOM 848 C CA . VAL A 1 105 ? -14.273 -15.625 -10.539 1 98.69 105 VAL A CA 1
ATOM 849 C C . VAL A 1 105 ? -14.141 -15.859 -9.031 1 98.69 105 VAL A C 1
ATOM 851 O O . VAL A 1 105 ? -15.07 -15.594 -8.266 1 98.69 105 VAL A O 1
ATOM 854 N N . ALA A 1 106 ? -13.031 -16.344 -8.625 1 98.88 106 ALA A N 1
ATOM 855 C CA . ALA A 1 106 ? -12.781 -16.625 -7.211 1 98.88 106 ALA A CA 1
ATOM 856 C C . ALA A 1 106 ? -12.852 -15.359 -6.367 1 98.88 106 ALA A C 1
ATOM 858 O O . ALA A 1 106 ? -13.484 -15.344 -5.309 1 98.88 106 ALA A O 1
ATOM 859 N N . LEU A 1 107 ? -12.188 -14.297 -6.797 1 98.88 107 LEU A N 1
ATOM 860 C CA . LEU A 1 107 ? -12.195 -13.023 -6.078 1 98.88 107 LEU A CA 1
ATOM 861 C C . LEU A 1 107 ? -13.617 -12.523 -5.875 1 98.88 107 LEU A C 1
ATOM 863 O O . LEU A 1 107 ? -13.992 -12.148 -4.758 1 98.88 107 LEU A O 1
ATOM 867 N N . ARG A 1 108 ? -14.383 -12.562 -6.891 1 98.56 108 ARG A N 1
ATOM 868 C CA . ARG A 1 108 ? -15.758 -12.078 -6.82 1 98.56 108 ARG A CA 1
ATOM 869 C C . ARG A 1 108 ? -16.609 -12.984 -5.941 1 98.56 108 ARG A C 1
ATOM 871 O O . ARG A 1 108 ? -17.469 -12.5 -5.199 1 98.56 108 ARG A O 1
ATOM 878 N N . ALA A 1 109 ? -16.391 -14.258 -6.035 1 98.62 109 ALA A N 1
ATOM 879 C CA . ALA A 1 109 ? -17.141 -15.211 -5.223 1 98.62 109 ALA A CA 1
ATOM 880 C C . ALA A 1 109 ? -16.875 -14.992 -3.734 1 98.62 109 ALA A C 1
ATOM 882 O O . ALA A 1 109 ? -17.781 -15.125 -2.91 1 98.62 109 ALA A O 1
ATOM 883 N N . MET A 1 110 ? -15.68 -14.664 -3.398 1 98.44 110 MET A N 1
ATOM 884 C CA . MET A 1 110 ? -15.344 -14.398 -2.004 1 98.44 110 MET A CA 1
ATOM 885 C C . MET A 1 110 ? -16.094 -13.18 -1.486 1 98.44 110 MET A C 1
ATOM 887 O O . MET A 1 110 ? -16.594 -13.18 -0.358 1 98.44 110 MET A O 1
ATOM 891 N N . ILE A 1 111 ? -16.141 -12.172 -2.311 1 97.81 111 ILE A N 1
ATOM 892 C CA . ILE A 1 111 ? -16.875 -10.969 -1.946 1 97.81 111 ILE A CA 1
ATOM 893 C C . ILE A 1 111 ? -18.359 -11.297 -1.777 1 97.81 111 ILE A C 1
ATOM 895 O O . ILE A 1 111 ? -19 -10.805 -0.849 1 97.81 111 ILE A O 1
ATOM 899 N N . ASP A 1 112 ? -18.891 -12.125 -2.66 1 97.12 112 ASP A N 1
ATOM 900 C CA . ASP A 1 112 ? -20.297 -12.523 -2.609 1 97.12 112 ASP A CA 1
ATOM 901 C C . ASP A 1 112 ? -20.609 -13.273 -1.317 1 97.12 112 ASP A C 1
ATOM 903 O O . ASP A 1 112 ? -21.75 -13.266 -0.845 1 97.12 112 ASP A O 1
ATOM 907 N N . ARG A 1 113 ? -19.625 -13.852 -0.721 1 96.12 113 ARG A N 1
ATOM 908 C CA . ARG A 1 113 ? -19.781 -14.57 0.54 1 96.12 113 ARG A CA 1
ATOM 909 C C . ARG A 1 113 ? -19.625 -13.633 1.729 1 96.12 113 ARG A C 1
ATOM 911 O O . ARG A 1 113 ? -19.578 -14.078 2.879 1 96.12 113 ARG A O 1
ATOM 918 N N . SER A 1 114 ? -19.422 -12.383 1.482 1 95.44 114 SER A N 1
ATOM 919 C CA . SER A 1 114 ? -19.281 -11.32 2.473 1 95.44 114 SER A CA 1
ATOM 920 C C . SER A 1 114 ? -17.938 -11.414 3.191 1 95.44 114 SER A C 1
ATOM 922 O O . SER A 1 114 ? -17.828 -11.016 4.355 1 95.44 114 SER A O 1
ATOM 924 N N . TRP A 1 115 ? -16.953 -12.172 2.51 1 97.81 115 TRP A N 1
ATOM 925 C CA . TRP A 1 115 ? -15.578 -12.062 2.99 1 97.81 115 TRP A CA 1
ATOM 926 C C . TRP A 1 115 ? -14.961 -10.734 2.564 1 97.81 115 TRP A C 1
ATOM 928 O O . TRP A 1 115 ? -15.383 -10.133 1.571 1 97.81 115 TRP A O 1
ATOM 938 N N . GLU A 1 116 ? -14.141 -10.18 3.418 1 98.19 116 GLU A N 1
ATOM 939 C CA . GLU A 1 116 ? -13.328 -9.055 2.977 1 98.19 116 GLU A CA 1
ATOM 940 C C . GLU A 1 116 ? -12.109 -9.531 2.186 1 98.19 116 GLU A C 1
ATOM 942 O O . GLU A 1 116 ? -11.461 -10.508 2.564 1 98.19 116 GLU A O 1
ATOM 947 N N . VAL A 1 117 ? -11.938 -8.938 1.035 1 98.75 117 VAL A N 1
ATOM 948 C CA . VAL A 1 117 ? -10.812 -9.289 0.172 1 98.75 117 VAL A CA 1
ATOM 949 C C . VAL A 1 117 ? -9.984 -8.047 -0.133 1 98.75 117 VAL A C 1
ATOM 951 O O . VAL A 1 117 ? -10.531 -6.98 -0.411 1 98.75 117 VAL A O 1
ATOM 954 N N . ARG A 1 118 ? -8.68 -8.141 -0.02 1 98.81 118 ARG A N 1
ATOM 955 C CA . ARG A 1 118 ? -7.738 -7.102 -0.426 1 98.81 118 ARG A CA 1
ATOM 956 C C . ARG A 1 118 ? -6.637 -7.672 -1.314 1 98.81 118 ARG A C 1
ATOM 958 O O . ARG A 1 118 ? -6.141 -8.773 -1.066 1 98.81 118 ARG A O 1
ATOM 965 N N . LEU A 1 119 ? -6.371 -6.957 -2.361 1 98.88 119 LEU A N 1
ATOM 966 C CA . LEU A 1 119 ? -5.18 -7.262 -3.148 1 98.88 119 LEU A CA 1
ATOM 967 C C . LEU A 1 119 ? -3.936 -6.668 -2.502 1 98.88 119 LEU A C 1
ATOM 969 O O . LEU A 1 119 ? -3.881 -5.465 -2.236 1 98.88 119 LEU A O 1
ATOM 973 N N . CYS A 1 120 ? -3.025 -7.453 -2.154 1 98.81 120 CYS A N 1
ATOM 974 C CA . CYS A 1 120 ? -1.81 -7.055 -1.453 1 98.81 120 CYS A CA 1
ATOM 975 C C . CYS A 1 120 ? -0.575 -7.336 -2.301 1 98.81 120 CYS A C 1
ATOM 977 O O . CYS A 1 120 ? -0.095 -8.469 -2.352 1 98.81 120 CYS A O 1
ATOM 979 N N . SER A 1 121 ? -0.017 -6.312 -2.912 1 98.44 121 SER A N 1
ATOM 980 C CA . SER A 1 121 ? 1.034 -6.488 -3.908 1 98.44 121 SER A CA 1
ATOM 981 C C . SER A 1 121 ? 2.25 -5.625 -3.588 1 98.44 121 SER A C 1
ATOM 983 O O . SER A 1 121 ? 2.117 -4.547 -3.008 1 98.44 121 SER A O 1
ATOM 985 N N . ALA A 1 122 ? 3.4 -6.133 -3.857 1 97.25 122 ALA A N 1
ATOM 986 C CA . ALA A 1 122 ? 4.645 -5.379 -3.756 1 97.25 122 ALA A CA 1
ATOM 987 C C . ALA A 1 122 ? 5.078 -4.848 -5.117 1 97.25 122 ALA A C 1
ATOM 989 O O . ALA A 1 122 ? 5.012 -5.562 -6.121 1 97.25 122 ALA A O 1
ATOM 990 N N . PRO A 1 123 ? 5.414 -3.57 -5.156 1 95.06 123 PRO A N 1
ATOM 991 C CA . PRO A 1 123 ? 6.047 -3.133 -6.402 1 95.06 123 PRO A CA 1
ATOM 992 C C . PRO A 1 123 ? 7.363 -3.855 -6.68 1 95.06 123 PRO A C 1
ATOM 994 O O . PRO A 1 123 ? 8.078 -4.223 -5.746 1 95.06 123 PRO A O 1
ATOM 997 N N . HIS A 1 124 ? 7.633 -4.043 -7.898 1 91 124 HIS A N 1
ATOM 998 C CA . HIS A 1 124 ? 8.906 -4.648 -8.258 1 91 124 HIS A CA 1
ATOM 999 C C . HIS A 1 124 ? 10.055 -3.656 -8.094 1 91 124 HIS A C 1
ATOM 1001 O O . HIS A 1 124 ? 9.945 -2.496 -8.492 1 91 124 HIS A O 1
ATOM 1007 N N . PRO A 1 125 ? 11.141 -4.074 -7.547 1 84.38 125 PRO A N 1
ATOM 1008 C CA . PRO A 1 125 ? 12.219 -3.145 -7.195 1 84.38 125 PRO A CA 1
ATOM 1009 C C . PRO A 1 125 ? 12.867 -2.506 -8.422 1 84.38 125 PRO A C 1
ATOM 1011 O O . PRO A 1 125 ? 13.586 -1.508 -8.297 1 84.38 125 PRO A O 1
ATOM 1014 N N . LEU A 1 126 ? 12.641 -3.053 -9.586 1 81.38 126 LEU A N 1
ATOM 1015 C CA . LEU A 1 126 ? 13.219 -2.484 -10.797 1 81.38 126 LEU A CA 1
ATOM 1016 C C . LEU A 1 126 ? 12.359 -1.339 -11.32 1 81.38 126 LEU A C 1
ATOM 1018 O O . LEU A 1 126 ? 12.812 -0.543 -12.148 1 81.38 126 LEU A O 1
ATOM 1022 N N . GLN A 1 127 ? 11.156 -1.309 -10.961 1 86.12 127 GLN A N 1
ATOM 1023 C CA . GLN A 1 127 ? 10.227 -0.273 -11.391 1 86.12 127 GLN A CA 1
ATOM 1024 C C . GLN A 1 127 ? 9.203 0.036 -10.305 1 86.12 127 GLN A C 1
ATOM 1026 O O . GLN A 1 127 ? 8.266 -0.741 -10.086 1 86.12 127 GLN A O 1
ATOM 1031 N N . TRP A 1 128 ? 9.289 1.147 -9.758 1 92.81 128 TRP A N 1
ATOM 1032 C CA . TRP A 1 128 ? 8.398 1.51 -8.664 1 92.81 128 TRP A CA 1
ATOM 1033 C C . TRP A 1 128 ? 7.168 2.244 -9.188 1 92.81 128 TRP A C 1
ATOM 1035 O O . TRP A 1 128 ? 6.09 1.654 -9.32 1 92.81 128 TRP A O 1
ATOM 1045 N N . GLU A 1 129 ? 7.414 3.412 -9.75 1 94.88 129 GLU A N 1
ATOM 1046 C CA . GLU A 1 129 ? 6.332 4.312 -10.148 1 94.88 129 GLU A CA 1
ATOM 1047 C C . GLU A 1 129 ? 5.434 3.666 -11.195 1 94.88 129 GLU A C 1
ATOM 1049 O O . GLU A 1 129 ? 4.219 3.588 -11.016 1 94.88 129 GLU A O 1
ATOM 1054 N N . ASP A 1 130 ? 6.035 3.137 -12.242 1 94 130 ASP A N 1
ATOM 1055 C CA . ASP A 1 130 ? 5.254 2.572 -13.336 1 94 130 ASP A CA 1
ATOM 1056 C C . ASP A 1 130 ? 4.602 1.254 -12.93 1 94 130 ASP A C 1
ATOM 1058 O O . ASP A 1 130 ? 3.488 0.944 -13.352 1 94 130 ASP A O 1
ATOM 1062 N N . CYS A 1 131 ? 5.289 0.493 -12.125 1 96.38 131 CYS A N 1
ATOM 1063 C CA . CYS A 1 131 ? 4.754 -0.777 -11.648 1 96.38 131 CYS A CA 1
ATOM 1064 C C . CYS A 1 131 ? 3.455 -0.565 -10.875 1 96.38 131 CYS A C 1
ATOM 1066 O O . CYS A 1 131 ? 2.445 -1.213 -11.164 1 96.38 131 CYS A O 1
ATOM 1068 N N . VAL A 1 132 ? 3.465 0.366 -9.938 1 97.44 132 VAL A N 1
ATOM 1069 C CA . VAL A 1 132 ? 2.293 0.574 -9.094 1 97.44 132 VAL A CA 1
ATOM 1070 C C . VAL A 1 132 ? 1.146 1.139 -9.93 1 97.44 132 VAL A C 1
ATOM 1072 O O . VAL A 1 132 ? -0.002 0.714 -9.781 1 97.44 132 VAL A O 1
ATOM 1075 N N . ARG A 1 133 ? 1.47 2.055 -10.773 1 96.81 133 ARG A N 1
ATOM 1076 C CA . ARG A 1 133 ? 0.449 2.594 -11.664 1 96.81 133 ARG A CA 1
ATOM 1077 C C . ARG A 1 133 ? -0.192 1.486 -12.492 1 96.81 133 ARG A C 1
ATOM 1079 O O . ARG A 1 133 ? -1.416 1.436 -12.633 1 96.81 133 ARG A O 1
ATOM 1086 N N . ASP A 1 134 ? 0.603 0.616 -13.086 1 97.69 134 ASP A N 1
ATOM 1087 C CA . ASP A 1 134 ? 0.135 -0.489 -13.922 1 97.69 134 ASP A CA 1
ATOM 1088 C C . ASP A 1 134 ? -0.792 -1.414 -13.133 1 97.69 134 ASP A C 1
ATOM 1090 O O . ASP A 1 134 ? -1.8 -1.888 -13.664 1 97.69 134 ASP A O 1
ATOM 1094 N N . LYS A 1 135 ? -0.443 -1.674 -11.922 1 98.25 135 LYS A N 1
ATOM 1095 C CA . LYS A 1 135 ? -1.263 -2.564 -11.102 1 98.25 135 LYS A CA 1
ATOM 1096 C C . LYS A 1 135 ? -2.646 -1.968 -10.859 1 98.25 135 LYS A C 1
ATOM 1098 O O . LYS A 1 135 ? -3.654 -2.676 -10.93 1 98.25 135 LYS A O 1
ATOM 1103 N N . TYR A 1 136 ? -2.748 -0.688 -10.617 1 98 136 TYR A N 1
ATOM 1104 C CA . TYR A 1 136 ? -4.039 -0.024 -10.484 1 98 136 TYR A CA 1
ATOM 1105 C C . TYR A 1 136 ? -4.816 -0.079 -11.797 1 98 136 TYR A C 1
ATOM 1107 O O . TYR A 1 136 ? -6.02 -0.345 -11.797 1 98 136 TYR A O 1
ATOM 1115 N N . SER A 1 137 ? -4.105 0.162 -12.852 1 97.88 137 SER A N 1
ATOM 1116 C CA . SER A 1 137 ? -4.746 0.101 -14.164 1 97.88 137 SER A CA 1
ATOM 1117 C C . SER A 1 137 ? -5.305 -1.291 -14.445 1 97.88 137 SER A C 1
ATOM 1119 O O . SER A 1 137 ? -6.41 -1.428 -14.969 1 97.88 137 SER A O 1
ATOM 1121 N N . TRP A 1 138 ? -4.543 -2.275 -14.086 1 98.69 138 TRP A N 1
ATOM 1122 C CA . TRP A 1 138 ? -4.984 -3.65 -14.297 1 98.69 138 TRP A CA 1
ATOM 1123 C C . TRP A 1 138 ? -6.27 -3.932 -13.523 1 98.69 138 TRP A C 1
ATOM 1125 O O . TRP A 1 138 ? -7.223 -4.492 -14.07 1 98.69 138 TRP A O 1
ATOM 1135 N N . VAL A 1 139 ? -6.277 -3.529 -12.281 1 98.69 139 VAL A N 1
ATOM 1136 C CA . VAL A 1 139 ? -7.434 -3.787 -11.43 1 98.69 139 VAL A CA 1
ATOM 1137 C C . VAL A 1 139 ? -8.656 -3.068 -11.984 1 98.69 139 VAL A C 1
ATOM 1139 O O . VAL A 1 139 ? -9.75 -3.646 -12.055 1 98.69 139 VAL A O 1
ATOM 1142 N N . ARG A 1 140 ? -8.461 -1.843 -12.383 1 98.06 140 ARG A N 1
ATOM 1143 C CA . ARG A 1 140 ? -9.562 -1.101 -12.984 1 98.06 140 ARG A CA 1
ATOM 1144 C C . ARG A 1 140 ? -10.117 -1.833 -14.203 1 98.06 140 ARG A C 1
ATOM 1146 O O . ARG A 1 140 ? -11.328 -1.993 -14.344 1 98.06 140 ARG A O 1
ATOM 1153 N N . GLU A 1 141 ? -9.273 -2.322 -15.008 1 98.19 141 GLU A N 1
ATOM 1154 C CA . GLU A 1 141 ? -9.664 -2.943 -16.266 1 98.19 141 GLU A CA 1
ATOM 1155 C C . GLU A 1 141 ? -10.352 -4.285 -16.031 1 98.19 141 GLU A C 1
ATOM 1157 O O . GLU A 1 141 ? -11.367 -4.582 -16.656 1 98.19 141 GLU A O 1
ATOM 1162 N N . HIS A 1 142 ? -9.859 -5.062 -15.148 1 98.56 142 HIS A N 1
ATOM 1163 C CA . HIS A 1 142 ? -10.273 -6.461 -15.07 1 98.56 142 HIS A CA 1
ATOM 1164 C C . HIS A 1 142 ? -11.289 -6.676 -13.953 1 98.56 142 HIS A C 1
ATOM 1166 O O . HIS A 1 142 ? -12.125 -7.578 -14.031 1 98.56 142 HIS A O 1
ATOM 1172 N N . LEU A 1 143 ? -11.195 -5.812 -12.93 1 98.5 143 LEU A N 1
ATOM 1173 C CA . LEU A 1 143 ? -12.07 -6.031 -11.781 1 98.5 143 LEU A CA 1
ATOM 1174 C C . LEU A 1 143 ? -13.047 -4.871 -11.617 1 98.5 143 LEU A C 1
ATOM 1176 O O . LEU A 1 143 ? -14.086 -5.016 -10.961 1 98.5 143 LEU A O 1
ATOM 1180 N N . GLY A 1 144 ? -12.727 -3.717 -12.195 1 97.62 144 GLY A N 1
ATOM 1181 C CA . GLY A 1 144 ? -13.602 -2.559 -12.109 1 97.62 144 GLY A CA 1
ATOM 1182 C C . GLY A 1 144 ? -13.133 -1.531 -11.094 1 97.62 144 GLY A C 1
ATOM 1183 O O . GLY A 1 144 ? -12.367 -1.854 -10.188 1 97.62 144 GLY A O 1
ATOM 1184 N N . SER A 1 145 ? -13.625 -0.328 -11.25 1 96.38 145 SER A N 1
ATOM 1185 C CA . SER A 1 145 ? -13.203 0.795 -10.414 1 96.38 145 SER A CA 1
ATOM 1186 C C . SER A 1 145 ? -13.586 0.572 -8.953 1 96.38 145 SER A C 1
ATOM 1188 O O . SER A 1 145 ? -12.914 1.079 -8.055 1 96.38 145 SER A O 1
ATOM 1190 N N . ASP A 1 146 ? -14.57 -0.213 -8.719 1 95.31 146 ASP A N 1
ATOM 1191 C CA . ASP A 1 146 ? -15.031 -0.456 -7.355 1 95.31 146 ASP A CA 1
ATOM 1192 C C . ASP A 1 146 ? -14.062 -1.356 -6.594 1 95.31 146 ASP A C 1
ATOM 1194 O O . ASP A 1 146 ? -14.203 -1.554 -5.387 1 95.31 146 ASP A O 1
ATOM 1198 N N . TRP A 1 147 ? -13.047 -1.897 -7.258 1 97.69 147 TRP A N 1
ATOM 1199 C CA . TRP A 1 147 ? -12.055 -2.748 -6.609 1 97.69 147 TRP A CA 1
ATOM 1200 C C . TRP A 1 147 ? -10.812 -1.948 -6.238 1 97.69 147 TRP A C 1
ATOM 1202 O O . TRP A 1 147 ? -9.953 -2.432 -5.496 1 97.69 147 TRP A O 1
ATOM 1212 N N . LEU A 1 148 ? -10.75 -0.713 -6.715 1 97.62 148 LEU A N 1
ATOM 1213 C CA . LEU A 1 148 ? -9.516 0.048 -6.547 1 97.62 148 LEU A CA 1
ATOM 1214 C C . LEU A 1 148 ? -9.234 0.304 -5.07 1 97.62 148 LEU A C 1
ATOM 1216 O O . LEU A 1 148 ? -8.078 0.333 -4.648 1 97.62 148 LEU A O 1
ATOM 1220 N N . HIS A 1 149 ? -10.273 0.421 -4.27 1 96.25 149 HIS A N 1
ATOM 1221 C CA . HIS A 1 149 ? -10.094 0.673 -2.848 1 96.25 149 HIS A CA 1
ATOM 1222 C C . HIS A 1 149 ? -9.57 -0.569 -2.131 1 96.25 149 HIS A C 1
ATOM 1224 O O . HIS A 1 149 ? -9.141 -0.491 -0.979 1 96.25 149 HIS A O 1
ATOM 1230 N N . ARG A 1 150 ? -9.602 -1.711 -2.818 1 98 150 ARG A N 1
ATOM 1231 C CA . ARG A 1 150 ? -9.195 -2.979 -2.215 1 98 150 ARG A CA 1
ATOM 1232 C C . ARG A 1 150 ? -7.711 -3.24 -2.43 1 98 150 ARG A C 1
ATOM 1234 O O . ARG A 1 150 ? -7.156 -4.188 -1.874 1 98 150 ARG A O 1
ATOM 1241 N N . ILE A 1 151 ? -7.031 -2.361 -3.16 1 98.56 151 ILE A N 1
ATOM 1242 C CA . ILE A 1 151 ? -5.617 -2.562 -3.453 1 98.56 151 ILE A CA 1
ATOM 1243 C C . ILE A 1 151 ? -4.77 -2.029 -2.299 1 98.56 151 ILE A C 1
ATOM 1245 O O . ILE A 1 151 ? -5.039 -0.946 -1.773 1 98.56 151 ILE A O 1
ATOM 1249 N N . MET A 1 152 ? -3.844 -2.795 -1.918 1 98.62 152 MET A N 1
ATOM 1250 C CA . MET A 1 152 ? -2.762 -2.398 -1.021 1 98.62 152 MET A CA 1
ATOM 1251 C C . MET A 1 152 ? -1.402 -2.645 -1.668 1 98.62 152 MET A C 1
ATOM 1253 O O . MET A 1 152 ? -1.093 -3.77 -2.064 1 98.62 152 MET A O 1
ATOM 1257 N N . ILE A 1 153 ? -0.63 -1.609 -1.776 1 98.62 153 ILE A N 1
ATOM 1258 C CA . ILE A 1 153 ? 0.742 -1.727 -2.26 1 98.62 153 ILE A CA 1
ATOM 1259 C C . ILE A 1 153 ? 1.708 -1.713 -1.078 1 98.62 153 ILE A C 1
ATOM 1261 O O . ILE A 1 153 ? 1.896 -0.679 -0.433 1 98.62 153 ILE A O 1
ATOM 1265 N N . VAL A 1 154 ? 2.268 -2.877 -0.81 1 98.12 154 VAL A N 1
ATOM 1266 C CA . VAL A 1 154 ? 3.107 -3.064 0.368 1 98.12 154 VAL A CA 1
ATOM 1267 C C . VAL A 1 154 ? 4.219 -4.066 0.055 1 98.12 154 VAL A C 1
ATOM 1269 O O . VAL A 1 154 ? 3.953 -5.156 -0.453 1 98.12 154 VAL A O 1
ATOM 1272 N N . ARG A 1 155 ? 5.434 -3.672 0.355 1 97.38 155 ARG A N 1
ATOM 1273 C CA . ARG A 1 155 ? 6.535 -4.605 0.136 1 97.38 155 ARG A CA 1
ATOM 1274 C C . ARG A 1 155 ? 6.633 -5.609 1.277 1 97.38 155 ARG A C 1
ATOM 1276 O O . ARG A 1 155 ? 6.812 -6.809 1.043 1 97.38 155 ARG A O 1
ATOM 1283 N N . ASP A 1 156 ? 6.59 -5.156 2.475 1 97.94 156 ASP A N 1
ATOM 1284 C CA . ASP A 1 156 ? 6.637 -6.012 3.658 1 97.94 156 ASP A CA 1
ATOM 1285 C C . ASP A 1 156 ? 5.234 -6.434 4.09 1 97.94 156 ASP A C 1
ATOM 1287 O O . ASP A 1 156 ? 4.605 -5.77 4.914 1 97.94 156 ASP A O 1
ATOM 1291 N N . LYS A 1 157 ? 4.805 -7.555 3.625 1 98.75 157 LYS A N 1
ATOM 1292 C CA . LYS A 1 157 ? 3.428 -7.988 3.854 1 98.75 157 LYS A CA 1
ATOM 1293 C C . LYS A 1 157 ? 3.229 -8.445 5.297 1 98.75 157 LYS A C 1
ATOM 1295 O O . LYS A 1 157 ? 2.094 -8.633 5.742 1 98.75 157 LYS A O 1
ATOM 1300 N N . THR A 1 158 ? 4.332 -8.586 6.094 1 98.69 158 THR A N 1
ATOM 1301 C CA . THR A 1 158 ? 4.168 -8.898 7.508 1 98.69 158 THR A CA 1
ATOM 1302 C C . THR A 1 158 ? 3.559 -7.719 8.258 1 98.69 158 THR A C 1
ATOM 1304 O O . THR A 1 158 ? 3.066 -7.871 9.375 1 98.69 158 THR A O 1
ATOM 1307 N N . CYS A 1 159 ? 3.516 -6.578 7.633 1 98.75 159 CYS A N 1
ATOM 1308 C CA . CYS A 1 159 ? 3.006 -5.355 8.25 1 98.75 159 CYS A CA 1
ATOM 1309 C C . CYS A 1 159 ? 1.513 -5.195 7.984 1 98.75 159 CYS A C 1
ATOM 1311 O O . CYS A 1 159 ? 0.905 -4.211 8.406 1 98.75 159 CYS A O 1
ATOM 1313 N N . VAL A 1 160 ? 0.898 -6.16 7.305 1 98.88 160 VAL A N 1
ATOM 1314 C CA . VAL A 1 160 ? -0.526 -6.094 6.996 1 98.88 160 VAL A CA 1
ATOM 1315 C C . VAL A 1 160 ? -1.29 -7.105 7.844 1 98.88 160 VAL A C 1
ATOM 1317 O O . VAL A 1 160 ? -0.827 -8.234 8.047 1 98.88 160 VAL A O 1
ATOM 1320 N N . ARG A 1 161 ? -2.4 -6.684 8.359 1 98.81 161 ARG A N 1
ATOM 1321 C CA . ARG A 1 161 ? -3.281 -7.57 9.109 1 98.81 161 ARG A CA 1
ATOM 1322 C C . ARG A 1 161 ? -4.188 -8.367 8.18 1 98.81 161 ARG A C 1
ATOM 1324 O O . ARG A 1 161 ? -4.531 -7.898 7.09 1 98.81 161 ARG A O 1
ATOM 1331 N N . GLY A 1 162 ? -4.645 -9.531 8.672 1 98.62 162 GLY A N 1
ATOM 1332 C CA . GLY A 1 162 ? -5.559 -10.359 7.906 1 98.62 162 GLY A CA 1
ATOM 1333 C C . GLY A 1 162 ? -5.656 -11.781 8.422 1 98.62 162 GLY A C 1
ATOM 1334 O O . GLY A 1 162 ? -4.879 -12.188 9.289 1 98.62 162 GLY A O 1
ATOM 1335 N N . SER A 1 163 ? -6.59 -12.516 7.91 1 98.75 163 SER A N 1
ATOM 1336 C CA . SER A 1 163 ? -6.805 -13.906 8.305 1 98.75 163 SER A CA 1
ATOM 1337 C C . SER A 1 163 ? -5.91 -14.852 7.516 1 98.75 163 SER A C 1
ATOM 1339 O O . SER A 1 163 ? -5.309 -15.766 8.086 1 98.75 163 SER A O 1
ATOM 1341 N N . VAL A 1 164 ? -5.836 -14.586 6.266 1 98.81 164 VAL A N 1
ATOM 1342 C CA . VAL A 1 164 ? -5.09 -15.43 5.336 1 98.81 164 VAL A CA 1
ATOM 1343 C C . VAL A 1 164 ? -4.371 -14.555 4.309 1 98.81 164 VAL A C 1
ATOM 1345 O O . VAL A 1 164 ? -4.871 -13.492 3.932 1 98.81 164 VAL A O 1
ATOM 1348 N N . LEU A 1 165 ? -3.205 -14.922 3.932 1 98.94 165 LEU A N 1
ATOM 1349 C CA . LEU A 1 165 ? -2.52 -14.391 2.758 1 98.94 165 LEU A CA 1
ATOM 1350 C C . LEU A 1 165 ? -2.307 -15.484 1.715 1 98.94 165 LEU A C 1
ATOM 1352 O O . LEU A 1 165 ? -1.646 -16.484 1.987 1 98.94 165 LEU A O 1
ATOM 1356 N N . ILE A 1 166 ? -2.896 -15.359 0.577 1 98.94 166 ILE A N 1
ATOM 1357 C CA . ILE A 1 166 ? -2.588 -16.219 -0.562 1 98.94 166 ILE A CA 1
ATOM 1358 C C . ILE A 1 166 ? -1.477 -15.586 -1.396 1 98.94 166 ILE A C 1
ATOM 1360 O O . ILE A 1 166 ? -1.658 -14.508 -1.971 1 98.94 166 ILE A O 1
ATOM 1364 N N . ASP A 1 167 ? -0.363 -16.219 -1.481 1 98.88 167 ASP A N 1
ATOM 1365 C CA . ASP A 1 167 ? 0.839 -15.648 -2.082 1 98.88 167 ASP A CA 1
ATOM 1366 C C . ASP A 1 167 ? 1.757 -16.75 -2.617 1 98.88 167 ASP A C 1
ATOM 1368 O O . ASP A 1 167 ? 1.938 -17.781 -1.974 1 98.88 167 ASP A O 1
ATOM 1372 N N . ASP A 1 168 ? 2.332 -16.547 -3.723 1 98.69 168 ASP A N 1
ATOM 1373 C CA . ASP A 1 168 ? 3.162 -17.562 -4.355 1 98.69 168 ASP A CA 1
ATOM 1374 C C . ASP A 1 168 ? 4.578 -17.547 -3.789 1 98.69 168 ASP A C 1
ATOM 1376 O O . ASP A 1 168 ? 5.359 -18.469 -4.027 1 98.69 168 ASP A O 1
ATOM 1380 N N . LYS A 1 169 ? 4.93 -16.438 -3.1 1 98.06 169 LYS A N 1
ATOM 1381 C CA . LYS A 1 169 ? 6.281 -16.375 -2.551 1 98.06 169 LYS A CA 1
ATOM 1382 C C . LYS A 1 169 ? 6.531 -17.531 -1.575 1 98.06 169 LYS A C 1
ATOM 1384 O O . LYS A 1 169 ? 5.734 -17.75 -0.66 1 98.06 169 LYS A O 1
ATOM 1389 N N . PRO A 1 170 ? 7.648 -18.266 -1.727 1 97.31 170 PRO A N 1
ATOM 1390 C CA . PRO A 1 170 ? 7.883 -19.469 -0.928 1 97.31 170 PRO A CA 1
ATOM 1391 C C . PRO A 1 170 ? 7.934 -19.188 0.571 1 97.31 170 PRO A C 1
ATOM 1393 O O . PRO A 1 170 ? 7.395 -19.953 1.369 1 97.31 170 PRO A O 1
ATOM 1396 N N . SER A 1 171 ? 8.594 -18.125 0.907 1 95.69 171 SER A N 1
ATOM 1397 C CA . SER A 1 171 ? 8.711 -17.703 2.297 1 95.69 171 SER A CA 1
ATOM 1398 C C . SER A 1 171 ? 8.602 -16.188 2.416 1 95.69 171 SER A C 1
ATOM 1400 O O . SER A 1 171 ? 9.234 -15.445 1.648 1 95.69 171 SER A O 1
ATOM 1402 N N . ILE A 1 172 ? 7.785 -15.789 3.344 1 96.69 172 ILE A N 1
ATOM 1403 C CA . ILE A 1 172 ? 7.578 -14.359 3.525 1 96.69 172 ILE A CA 1
ATOM 1404 C C . ILE A 1 172 ? 8.117 -13.93 4.891 1 96.69 172 ILE A C 1
ATOM 1406 O O . ILE A 1 172 ? 7.703 -14.461 5.922 1 96.69 172 ILE A O 1
ATOM 1410 N N . SER A 1 173 ? 9.086 -13.062 4.902 1 96.75 173 SER A N 1
ATOM 1411 C CA . SER A 1 173 ? 9.664 -12.453 6.098 1 96.75 173 SER A CA 1
ATOM 1412 C C . SER A 1 173 ? 9.641 -10.93 6.008 1 96.75 173 SER A C 1
ATOM 1414 O O . SER A 1 173 ? 9.453 -10.367 4.93 1 96.75 173 SER A O 1
ATOM 1416 N N . GLY A 1 174 ? 9.727 -10.273 7.125 1 97.31 174 GLY A N 1
ATOM 1417 C CA . GLY A 1 174 ? 9.719 -8.828 7.195 1 97.31 174 GLY A CA 1
ATOM 1418 C C . GLY A 1 174 ? 9.945 -8.297 8.602 1 97.31 174 GLY A C 1
ATOM 1419 O O . GLY A 1 174 ? 10.617 -8.938 9.414 1 97.31 174 GLY A O 1
ATOM 1420 N N . PHE A 1 175 ? 9.438 -7.125 8.828 1 97.88 175 PHE A N 1
ATOM 1421 C CA . PHE A 1 175 ? 9.648 -6.441 10.094 1 97.88 175 PHE A CA 1
ATOM 1422 C C . PHE A 1 175 ? 9.07 -7.25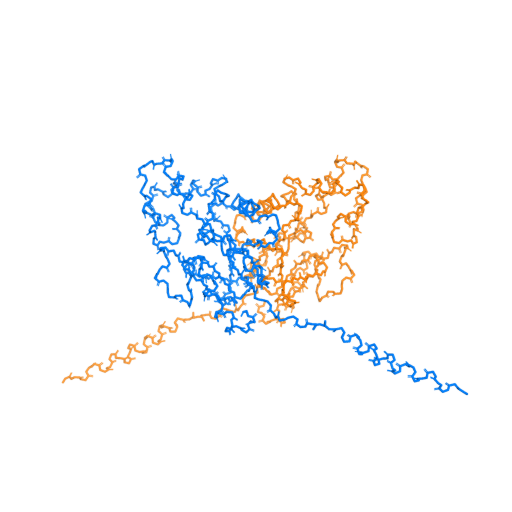4 11.25 1 97.88 175 PHE A C 1
ATOM 1424 O O . PHE A 1 175 ? 9.719 -7.402 12.289 1 97.88 175 PHE A O 1
ATOM 1431 N N . TYR A 1 176 ? 7.852 -7.742 11.023 1 97.56 176 TYR A N 1
ATOM 1432 C CA . TYR A 1 176 ? 7.258 -8.602 12.047 1 97.56 176 TYR A CA 1
ATOM 1433 C C . TYR A 1 176 ? 7.605 -10.062 11.805 1 97.56 176 TYR A C 1
ATOM 1435 O O . TYR A 1 176 ? 7.27 -10.617 10.758 1 97.56 176 TYR A O 1
ATOM 1443 N N . PRO A 1 177 ? 8.234 -10.695 12.742 1 96.5 177 PRO A N 1
ATOM 1444 C CA . PRO A 1 177 ? 8.625 -12.094 12.547 1 96.5 177 PRO A CA 1
ATOM 1445 C C . PRO A 1 177 ? 7.426 -13.039 12.531 1 96.5 177 PRO A C 1
ATOM 1447 O O . PRO A 1 177 ? 7.488 -14.109 11.914 1 96.5 177 PRO A O 1
ATOM 1450 N N . ASP A 1 178 ? 6.43 -12.617 13.227 1 96.62 178 ASP A N 1
ATOM 1451 C CA . ASP A 1 178 ? 5.203 -13.414 13.266 1 96.62 178 ASP A CA 1
ATOM 1452 C C . ASP A 1 178 ? 4.047 -12.672 12.594 1 96.62 178 ASP A C 1
ATOM 1454 O O . ASP A 1 178 ? 3.355 -11.875 13.234 1 96.62 178 ASP A O 1
ATOM 1458 N N . PRO A 1 179 ? 3.77 -12.992 11.289 1 97.75 179 PRO A N 1
ATOM 1459 C CA . PRO A 1 179 ? 2.617 -12.367 10.633 1 97.75 179 PRO A CA 1
ATOM 1460 C C . PRO A 1 179 ? 1.286 -12.797 11.25 1 97.75 179 PRO A C 1
ATOM 1462 O O . PRO A 1 179 ? 1.202 -13.867 11.859 1 97.75 179 PRO A O 1
ATOM 1465 N N . GLU A 1 180 ? 0.286 -11.906 11.078 1 98 180 GLU A N 1
ATOM 1466 C CA . GLU A 1 180 ? -1.031 -12.219 11.625 1 98 180 GLU A CA 1
ATOM 1467 C C . GLU A 1 180 ? -1.751 -13.258 10.773 1 98 180 GLU A C 1
ATOM 1469 O O . GLU A 1 180 ? -2.527 -14.062 11.297 1 98 180 GLU A O 1
ATOM 1474 N N . TRP A 1 181 ? -1.507 -13.312 9.555 1 98.62 181 TRP A N 1
ATOM 1475 C CA . TRP A 1 181 ? -2.232 -14.141 8.594 1 98.62 181 TRP A CA 1
ATOM 1476 C C . TRP A 1 181 ? -1.593 -15.523 8.477 1 98.62 181 TRP A C 1
ATOM 1478 O O . TRP A 1 181 ? -0.398 -15.688 8.742 1 98.62 181 TRP A O 1
ATOM 1488 N N . LEU A 1 182 ? -2.389 -16.469 8.117 1 98.69 182 LEU A N 1
ATOM 1489 C CA . LEU A 1 182 ? -1.883 -17.781 7.699 1 98.69 182 LEU A CA 1
ATOM 1490 C C . LEU A 1 182 ? -1.512 -17.766 6.219 1 98.69 182 LEU A C 1
ATOM 1492 O O . LEU A 1 182 ? -2.314 -17.359 5.375 1 98.69 182 LEU A O 1
ATOM 1496 N N . HIS A 1 183 ? -0.352 -18.188 5.918 1 98.62 183 HIS A N 1
ATOM 1497 C CA . HIS A 1 183 ? 0.15 -18.203 4.551 1 98.62 183 HIS A CA 1
ATOM 1498 C C . HIS A 1 183 ? -0.389 -19.406 3.785 1 98.62 183 HIS A C 1
ATOM 1500 O O . HIS A 1 183 ? -0.132 -20.562 4.164 1 98.62 183 HIS A O 1
ATOM 1506 N N . VAL A 1 184 ? -1.171 -19.188 2.803 1 98.81 184 VAL A N 1
ATOM 1507 C CA . VAL A 1 184 ? -1.544 -20.172 1.793 1 98.81 184 VAL A CA 1
ATOM 1508 C C . VAL A 1 184 ? -0.677 -19.984 0.549 1 98.81 184 VAL A C 1
ATOM 1510 O O . VAL A 1 184 ? -0.818 -19 -0.177 1 98.81 184 VAL A O 1
ATOM 1513 N N . VAL A 1 185 ? 0.177 -20.953 0.345 1 98.81 185 VAL A N 1
ATOM 1514 C CA . VAL A 1 185 ? 1.119 -20.844 -0.763 1 98.81 185 VAL A CA 1
ATOM 1515 C C . VAL A 1 185 ? 0.407 -21.141 -2.08 1 98.81 185 VAL A C 1
ATOM 1517 O O . VAL A 1 185 ? -0.18 -22.219 -2.244 1 98.81 185 VAL A O 1
ATOM 1520 N N . PHE A 1 186 ? 0.357 -20.172 -2.98 1 98.88 186 PHE A N 1
ATOM 1521 C CA . PHE A 1 186 ? -0.14 -20.453 -4.324 1 98.88 186 PHE A CA 1
ATOM 1522 C C . PHE A 1 186 ? 0.909 -21.188 -5.148 1 98.88 186 PHE A C 1
ATOM 1524 O O . PHE A 1 186 ? 2.037 -20.703 -5.293 1 98.88 186 PHE A O 1
ATOM 1531 N N . ASP A 1 187 ? 0.544 -22.188 -5.688 1 98.19 187 ASP A N 1
ATOM 1532 C CA . ASP A 1 187 ? 1.471 -23.141 -6.281 1 98.19 187 ASP A CA 1
ATOM 1533 C C . ASP A 1 187 ? 2.145 -22.562 -7.523 1 98.19 187 ASP A C 1
ATOM 1535 O O . ASP A 1 187 ? 1.47 -22.047 -8.414 1 98.19 187 ASP A O 1
ATOM 1539 N N . GLN A 1 188 ? 3.395 -22.609 -7.555 1 98.19 188 GLN A N 1
ATOM 1540 C CA . GLN A 1 188 ? 4.281 -22.297 -8.672 1 98.19 188 GLN A CA 1
ATOM 1541 C C . GLN A 1 188 ? 5.492 -23.219 -8.695 1 98.19 188 GLN A C 1
ATOM 1543 O O . GLN A 1 188 ? 5.82 -23.844 -7.68 1 98.19 188 GLN A O 1
ATOM 1548 N N . PRO A 1 189 ? 6.176 -23.344 -9.797 1 97.69 189 PRO A N 1
ATOM 1549 C CA . PRO A 1 189 ? 7.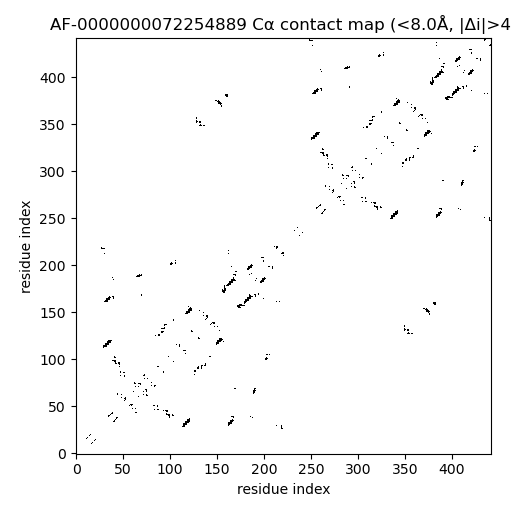305 -24.266 -9.891 1 97.69 189 PRO A CA 1
ATOM 1550 C C . PRO A 1 189 ? 8.375 -24 -8.828 1 97.69 189 PRO A C 1
ATOM 1552 O O . PRO A 1 189 ? 8.969 -24.938 -8.289 1 97.69 189 PRO A O 1
ATOM 1555 N N . TYR A 1 190 ? 8.648 -22.812 -8.406 1 98.06 190 TYR A N 1
ATOM 1556 C CA . TYR A 1 190 ? 9.781 -22.438 -7.57 1 98.06 190 TYR A CA 1
ATOM 1557 C C . TYR A 1 190 ? 9.43 -22.531 -6.09 1 98.06 190 TYR A C 1
ATOM 1559 O O . TYR A 1 190 ? 10.242 -22.203 -5.227 1 98.06 190 TYR A O 1
ATOM 1567 N N . ASN A 1 191 ? 8.156 -22.938 -5.805 1 98.06 191 ASN A N 1
ATOM 1568 C CA . ASN A 1 191 ? 7.824 -23.031 -4.387 1 98.06 191 ASN A CA 1
ATOM 1569 C C . ASN A 1 191 ? 7.328 -24.438 -4.027 1 98.06 191 ASN A C 1
ATOM 1571 O O . ASN A 1 191 ? 6.73 -24.641 -2.969 1 98.06 191 ASN A O 1
ATOM 1575 N N . ARG A 1 192 ? 7.59 -25.375 -4.875 1 95.12 192 ARG A N 1
ATOM 1576 C CA . ARG A 1 192 ? 7.055 -26.719 -4.711 1 95.12 192 ARG A CA 1
ATOM 1577 C C . ARG A 1 192 ? 7.758 -27.453 -3.574 1 95.12 192 ARG A C 1
ATOM 1579 O O . ARG A 1 192 ? 7.207 -28.406 -3.008 1 95.12 192 ARG A O 1
ATOM 1586 N N . ASP A 1 193 ? 8.914 -27.016 -3.17 1 93.56 193 ASP A N 1
ATOM 1587 C CA . ASP A 1 193 ? 9.672 -27.688 -2.119 1 93.56 193 ASP A CA 1
ATOM 1588 C C . ASP A 1 193 ? 9.32 -27.109 -0.744 1 93.56 193 ASP A C 1
ATOM 1590 O O . ASP A 1 193 ? 9.789 -27.625 0.278 1 93.56 193 ASP A O 1
ATOM 1594 N N . VAL A 1 194 ? 8.5 -26.109 -0.733 1 93.88 194 VAL A N 1
ATOM 1595 C CA . VAL A 1 194 ? 8.133 -25.469 0.528 1 93.88 194 VAL A CA 1
ATOM 1596 C C . VAL A 1 194 ? 7.137 -26.344 1.28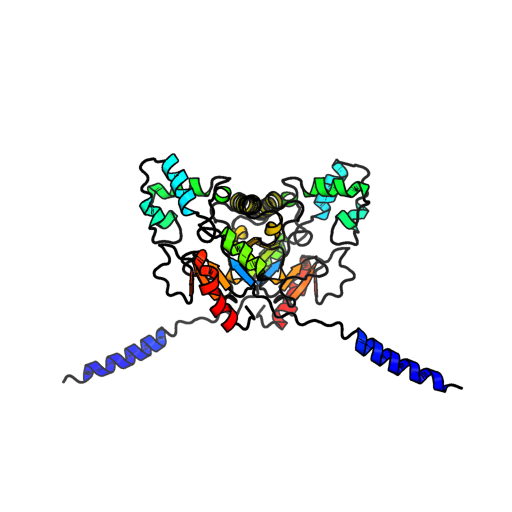1 1 93.88 194 VAL A C 1
ATOM 1598 O O . VAL A 1 194 ? 6.16 -26.812 0.701 1 93.88 194 VAL A O 1
ATOM 1601 N N . GLU A 1 195 ? 7.465 -26.609 2.512 1 92.06 195 GLU A N 1
ATOM 1602 C CA . GLU A 1 195 ? 6.469 -27.203 3.396 1 92.06 195 GLU A CA 1
ATOM 1603 C C . GLU A 1 195 ? 5.445 -26.172 3.854 1 92.06 195 GLU A C 1
ATOM 1605 O O . GLU A 1 195 ? 5.684 -25.438 4.82 1 92.06 195 GLU A O 1
ATOM 1610 N N . ALA A 1 196 ? 4.383 -26.125 3.168 1 88.56 196 ALA A N 1
ATOM 1611 C CA . ALA A 1 196 ? 3.357 -25.125 3.434 1 88.56 196 ALA A CA 1
ATOM 1612 C C . ALA A 1 196 ? 2.24 -25.703 4.301 1 88.56 196 ALA A C 1
ATOM 1614 O O . ALA A 1 196 ? 1.874 -26.859 4.156 1 88.56 196 ALA A O 1
ATOM 1615 N N . ARG A 1 197 ? 1.763 -24.859 5.223 1 89.88 197 ARG A N 1
ATOM 1616 C CA . ARG A 1 197 ? 0.599 -25.266 6.008 1 89.88 197 ARG A CA 1
ATOM 1617 C C . ARG A 1 197 ? -0.616 -25.484 5.113 1 89.88 197 ARG A C 1
ATOM 1619 O O . ARG A 1 197 ? -1.464 -26.328 5.414 1 89.88 197 ARG A O 1
ATOM 1626 N N . ALA A 1 198 ? -0.733 -24.719 4.07 1 97.5 198 ALA A N 1
ATOM 1627 C CA . ALA A 1 198 ? -1.791 -24.844 3.07 1 97.5 198 ALA A CA 1
ATOM 1628 C C . ALA A 1 198 ? -1.299 -24.391 1.696 1 97.5 198 ALA A C 1
ATOM 1630 O O . ALA A 1 198 ? -0.445 -23.516 1.593 1 97.5 198 ALA A O 1
ATOM 1631 N N . ARG A 1 199 ? -1.882 -25.047 0.68 1 98.31 199 ARG A N 1
ATOM 1632 C CA . ARG A 1 199 ? -1.492 -24.766 -0.699 1 98.31 199 ARG A CA 1
ATOM 1633 C C . ARG A 1 199 ? -2.717 -24.672 -1.604 1 98.31 199 ARG A C 1
ATOM 1635 O O . ARG A 1 199 ? -3.666 -25.438 -1.461 1 98.31 199 ARG A O 1
ATOM 1642 N N . LEU A 1 200 ? -2.701 -23.688 -2.477 1 98.81 200 LEU A N 1
ATOM 1643 C CA . LEU A 1 200 ? -3.703 -23.5 -3.521 1 98.81 200 LEU A CA 1
ATOM 1644 C C . LEU A 1 200 ? -3.082 -23.656 -4.906 1 98.81 200 LEU A C 1
ATOM 1646 O O . LEU A 1 200 ? -2.268 -22.828 -5.32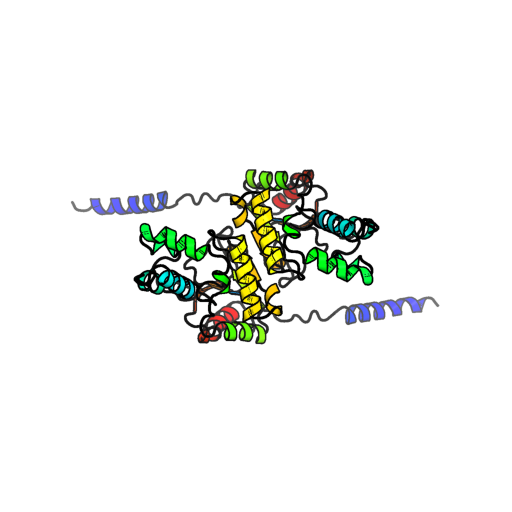 1 98.81 200 LEU A O 1
ATOM 1650 N N . SER A 1 201 ? -3.473 -24.641 -5.617 1 97.88 201 SER A N 1
ATOM 1651 C CA . SER A 1 201 ? -2.844 -24.922 -6.902 1 97.88 201 SER A CA 1
ATOM 1652 C C . SER A 1 201 ? -3.645 -24.328 -8.055 1 97.88 201 SER A C 1
ATOM 1654 O O . SER A 1 201 ? -3.082 -23.984 -9.094 1 97.88 201 SER A O 1
ATOM 1656 N N . HIS A 1 202 ? -4.918 -24.312 -7.895 1 98.06 202 HIS A N 1
ATOM 1657 C CA . HIS A 1 202 ? -5.844 -23.75 -8.875 1 98.06 202 HIS A CA 1
ATOM 1658 C C . HIS A 1 202 ? -6.953 -22.969 -8.188 1 98.06 202 HIS A C 1
ATOM 1660 O O . HIS A 1 202 ? -7.48 -23.391 -7.156 1 98.06 202 HIS A O 1
ATOM 1666 N N . TRP A 1 203 ? -7.316 -21.922 -8.789 1 98.81 203 TRP A N 1
ATOM 1667 C CA . TRP A 1 203 ? -8.273 -21.016 -8.156 1 98.81 203 TRP A CA 1
ATOM 1668 C C . TRP A 1 203 ? -9.641 -21.688 -8.031 1 98.81 203 TRP A C 1
ATOM 1670 O O . TRP A 1 203 ? -10.484 -21.25 -7.242 1 98.81 203 TRP A O 1
ATOM 1680 N N . SER A 1 204 ? -9.898 -22.719 -8.812 1 98.38 204 SER A N 1
ATOM 1681 C CA . SER A 1 204 ? -11.164 -23.438 -8.664 1 98.38 204 SER A CA 1
ATOM 1682 C C . SER A 1 204 ? -11.25 -24.141 -7.309 1 98.38 204 SER A C 1
ATOM 1684 O O . SER A 1 204 ? -12.344 -24.531 -6.875 1 98.38 204 SER A O 1
ATOM 1686 N N . GLN A 1 205 ? -10.117 -24.281 -6.617 1 98.56 205 GLN A N 1
ATOM 1687 C CA . GLN A 1 205 ? -10.07 -25 -5.355 1 98.56 205 GLN A CA 1
ATOM 1688 C C . GLN A 1 205 ? -10.094 -24.047 -4.168 1 98.56 205 GLN A C 1
ATOM 1690 O O . GLN A 1 205 ? -9.93 -24.469 -3.02 1 98.56 205 GLN A O 1
ATOM 1695 N N . TRP A 1 206 ? -10.273 -22.781 -4.363 1 98.75 206 TRP A N 1
ATOM 1696 C CA . TRP A 1 206 ? -10.07 -21.766 -3.33 1 98.75 206 TRP A CA 1
ATOM 1697 C C . TRP A 1 206 ? -10.969 -22.031 -2.127 1 98.75 206 TRP A C 1
ATOM 1699 O O . TRP A 1 206 ? -10.531 -21.922 -0.979 1 98.75 206 TRP A O 1
ATOM 1709 N N . GLU A 1 207 ? -12.203 -22.406 -2.402 1 98.44 207 GLU A N 1
ATOM 1710 C CA . GLU A 1 207 ? -13.164 -22.594 -1.314 1 98.44 207 GLU A CA 1
ATOM 1711 C C . GLU A 1 207 ? -12.773 -23.781 -0.443 1 98.44 207 GLU A C 1
ATOM 1713 O O . GLU A 1 207 ? -12.82 -23.703 0.787 1 98.44 207 GLU A O 1
ATOM 1718 N N . GLU A 1 208 ? -12.453 -24.812 -1.077 1 98.31 208 GLU A N 1
ATOM 1719 C CA . GLU A 1 208 ? -12.062 -26.031 -0.381 1 98.31 208 GLU A CA 1
ATOM 1720 C C . GLU A 1 208 ? -10.828 -25.797 0.492 1 98.31 208 GLU A C 1
ATOM 1722 O O . GLU A 1 208 ? -10.711 -26.375 1.575 1 98.31 208 GLU A O 1
ATOM 1727 N N . VAL A 1 209 ? -9.945 -24.969 0.065 1 98.69 209 VAL A N 1
ATOM 1728 C CA . VAL A 1 209 ? -8.688 -24.719 0.759 1 98.69 209 VAL A CA 1
ATOM 1729 C C . VAL A 1 209 ? -8.914 -23.734 1.908 1 98.69 209 VAL A C 1
ATOM 1731 O O . VAL A 1 209 ? -8.414 -23.953 3.018 1 98.69 209 VAL A O 1
ATOM 1734 N N . LEU A 1 210 ? -9.719 -22.703 1.713 1 98.75 210 LEU A N 1
ATOM 1735 C CA . LEU A 1 210 ? -9.797 -21.594 2.666 1 98.75 210 LEU A CA 1
ATOM 1736 C C . LEU A 1 210 ? -10.812 -21.906 3.764 1 98.75 210 LEU A C 1
ATOM 1738 O O . LEU A 1 210 ? -10.648 -21.469 4.906 1 98.75 210 LEU A O 1
ATOM 1742 N N . THR A 1 211 ? -11.875 -22.656 3.449 1 98.25 211 THR A N 1
ATOM 1743 C CA . THR A 1 211 ? -12.992 -22.859 4.371 1 98.25 211 THR A CA 1
ATOM 1744 C C . THR A 1 211 ? -12.516 -23.516 5.66 1 98.25 211 THR A C 1
ATOM 1746 O O . THR A 1 211 ? -12.797 -23.031 6.754 1 98.25 211 THR A O 1
ATOM 1749 N N . PRO A 1 212 ? -11.789 -24.625 5.617 1 98.19 212 PRO A N 1
ATOM 1750 C CA . PRO A 1 212 ? -11.328 -25.234 6.863 1 98.19 212 PRO A CA 1
ATOM 1751 C C . PRO A 1 212 ? -10.414 -24.312 7.676 1 98.19 212 PRO A C 1
ATOM 1753 O O . PRO A 1 212 ? -10.438 -24.344 8.906 1 98.19 212 PRO A O 1
ATOM 1756 N N . ILE A 1 213 ? -9.562 -23.547 6.992 1 98.5 213 ILE A N 1
ATOM 1757 C CA . ILE A 1 213 ? -8.648 -22.625 7.656 1 98.5 213 ILE A CA 1
ATOM 1758 C C . ILE A 1 213 ? -9.445 -21.562 8.43 1 98.5 213 ILE A C 1
ATOM 1760 O O . ILE A 1 213 ? -9.188 -21.328 9.609 1 98.5 213 ILE A O 1
ATOM 1764 N N . LEU A 1 214 ? -10.438 -21.031 7.762 1 98.44 214 LEU A N 1
ATOM 1765 C CA . LEU A 1 214 ? -11.234 -19.953 8.352 1 98.44 214 LEU A CA 1
ATOM 1766 C C . LEU A 1 214 ? -12.102 -20.469 9.484 1 98.44 214 LEU A C 1
ATOM 1768 O O . LEU A 1 214 ? -12.281 -19.797 10.5 1 98.44 214 LEU A O 1
ATOM 1772 N N . LYS A 1 215 ? -12.656 -21.688 9.375 1 97.75 215 LYS A N 1
ATOM 1773 C CA . LYS A 1 215 ? -13.414 -22.312 10.453 1 97.75 215 LYS A CA 1
ATOM 1774 C C . LYS A 1 215 ? -12.531 -22.516 11.68 1 97.75 215 LYS A C 1
ATOM 1776 O O . LYS A 1 215 ? -12.953 -22.25 12.812 1 97.75 215 LYS A O 1
ATOM 1781 N N . ALA A 1 216 ? -11.312 -22.953 11.406 1 97.94 216 ALA A N 1
ATOM 1782 C CA . ALA A 1 216 ? -10.375 -23.188 12.508 1 97.94 216 ALA A CA 1
ATOM 1783 C C . ALA A 1 216 ? -10.031 -21.891 13.227 1 97.94 216 ALA A C 1
ATOM 1785 O O . ALA A 1 216 ? -9.703 -21.891 14.414 1 97.94 216 ALA A O 1
ATOM 1786 N N . GLN A 1 217 ? -10.172 -20.797 12.555 1 97.5 217 GLN A N 1
ATOM 1787 C CA . GLN A 1 217 ? -9.875 -19.484 13.117 1 97.5 217 GLN A CA 1
ATOM 1788 C C . GLN A 1 217 ? -11.086 -18.906 13.836 1 97.5 217 GLN A C 1
ATOM 1790 O O . GLN A 1 217 ? -11.023 -17.812 14.406 1 97.5 217 GLN A O 1
ATOM 1795 N N . GLY A 1 218 ? -12.227 -19.547 13.68 1 96.62 218 GLY A N 1
ATOM 1796 C CA . GLY A 1 218 ? -13.398 -19.125 14.43 1 96.62 218 GLY A CA 1
ATOM 1797 C C . GLY A 1 218 ? -14.422 -18.391 13.594 1 96.62 218 GLY A C 1
ATOM 1798 O O . GLY A 1 218 ? -15.414 -17.875 14.117 1 96.62 218 GLY A O 1
ATOM 1799 N N . PHE A 1 219 ? -14.18 -18.375 12.328 1 96.81 219 PHE A N 1
ATOM 1800 C CA . PHE A 1 219 ? -15.133 -17.688 11.469 1 96.81 219 PHE A CA 1
ATOM 1801 C C . PHE A 1 219 ? -16.297 -18.609 11.094 1 96.81 219 PHE A C 1
ATOM 1803 O O . PHE A 1 219 ? -16.109 -19.828 10.977 1 96.81 219 PHE A O 1
ATOM 1810 N N . SER A 1 220 ? -17.5 -17.953 10.883 1 92.5 220 SER A N 1
ATOM 1811 C CA . SER A 1 220 ? -18.672 -18.672 10.414 1 92.5 220 SER A CA 1
ATOM 1812 C C . SER A 1 220 ? -18.766 -18.641 8.891 1 92.5 220 SER A C 1
ATOM 1814 O O . SER A 1 220 ? -19.375 -17.734 8.312 1 92.5 220 SER A O 1
ATOM 1816 N N . VAL A 1 221 ? -18.062 -19.516 8.234 1 90.81 221 VAL A N 1
ATOM 1817 C CA . VAL A 1 221 ? -18.031 -19.5 6.777 1 90.81 221 VAL A CA 1
ATOM 1818 C C . VAL A 1 221 ? -18.625 -20.797 6.23 1 90.81 221 VAL A C 1
ATOM 1820 O O . VAL A 1 221 ? -18.656 -21.812 6.926 1 90.81 221 VAL A O 1
ATOM 1823 N N . MET B 1 1 ? 36.688 -53 23.453 1 25.45 1 MET B N 1
ATOM 1824 C CA . MET B 1 1 ? 37.312 -51.719 23.109 1 25.45 1 MET B CA 1
ATOM 1825 C C . MET B 1 1 ? 36.281 -50.656 22.797 1 25.45 1 MET B C 1
ATOM 1827 O O . MET B 1 1 ? 36.625 -49.594 22.234 1 25.45 1 MET B O 1
ATOM 1831 N N . PHE B 1 2 ? 34.938 -50.938 23.031 1 29.03 2 PHE B N 1
ATOM 1832 C CA . PHE B 1 2 ? 33.75 -50.312 22.516 1 29.03 2 PHE B CA 1
ATOM 1833 C C . PHE B 1 2 ? 33.438 -49.031 23.266 1 29.03 2 PHE B C 1
ATOM 1835 O O . PHE B 1 2 ? 32.344 -48.469 23.156 1 29.03 2 PHE B O 1
ATOM 1842 N N . PRO B 1 3 ? 34.312 -48.594 24.266 1 35.5 3 PRO B N 1
ATOM 1843 C CA . PRO B 1 3 ? 33.938 -47.5 25.172 1 35.5 3 PRO B CA 1
ATOM 1844 C C . PRO B 1 3 ? 34.031 -46.156 24.5 1 35.5 3 PRO B C 1
ATOM 1846 O O . PRO B 1 3 ? 33.688 -45.125 25.109 1 35.5 3 PRO B O 1
ATOM 1849 N N . ALA B 1 4 ? 34.75 -46.062 23.391 1 37.84 4 ALA B N 1
ATOM 1850 C CA . ALA B 1 4 ? 35.094 -44.719 22.938 1 37.84 4 ALA B CA 1
ATOM 1851 C C . ALA B 1 4 ? 33.906 -44 22.359 1 37.84 4 ALA B C 1
ATOM 1853 O O . ALA B 1 4 ? 33.969 -42.781 22.109 1 37.84 4 ALA B O 1
ATOM 1854 N N . LEU B 1 5 ? 32.781 -44.781 21.984 1 35.22 5 LEU B N 1
ATOM 1855 C CA . LEU B 1 5 ? 31.797 -44.125 21.141 1 35.22 5 LEU B CA 1
ATOM 1856 C C . LEU B 1 5 ? 30.922 -43.188 21.969 1 35.22 5 LEU B C 1
ATOM 1858 O O . LEU B 1 5 ? 30.219 -42.344 21.406 1 35.22 5 LEU B O 1
ATOM 1862 N N . ILE B 1 6 ? 30.953 -43.438 23.344 1 35.78 6 ILE B N 1
ATOM 1863 C CA . ILE B 1 6 ? 29.953 -42.688 24.109 1 35.78 6 ILE B CA 1
ATOM 1864 C C . ILE B 1 6 ? 30.422 -41.25 24.312 1 35.78 6 ILE B C 1
ATOM 1866 O O . ILE B 1 6 ? 29.609 -40.375 24.594 1 35.78 6 ILE B O 1
ATOM 1870 N N . ARG B 1 7 ? 31.781 -41.062 24.328 1 36.78 7 ARG B N 1
ATOM 1871 C CA . ARG B 1 7 ? 32.25 -39.75 24.766 1 36.78 7 ARG B CA 1
ATOM 1872 C C . ARG B 1 7 ? 32 -38.688 23.688 1 36.78 7 ARG B C 1
ATOM 1874 O O . ARG B 1 7 ? 32.125 -37.5 23.953 1 36.78 7 ARG B O 1
ATOM 1881 N N . GLY B 1 8 ? 31.984 -39.188 22.391 1 33.25 8 GLY B N 1
ATOM 1882 C CA . GLY B 1 8 ? 31.844 -38.188 21.359 1 33.25 8 GLY B CA 1
ATOM 1883 C C . GLY B 1 8 ? 30.469 -37.531 21.328 1 33.25 8 GLY B C 1
ATOM 1884 O O . GLY B 1 8 ? 30.25 -36.531 20.641 1 33.25 8 GLY B O 1
ATOM 1885 N N . ALA B 1 9 ? 29.453 -38.281 21.891 1 35 9 ALA B N 1
ATOM 1886 C CA . ALA B 1 9 ? 28.078 -37.75 21.922 1 35 9 ALA B CA 1
ATOM 1887 C C . ALA B 1 9 ? 27.953 -36.562 22.859 1 35 9 ALA B C 1
ATOM 1889 O O . ALA B 1 9 ? 27.219 -35.625 22.578 1 35 9 ALA B O 1
ATOM 1890 N N . ALA B 1 10 ? 28.641 -36.656 24.047 1 40.69 10 ALA B N 1
ATOM 1891 C CA . ALA B 1 10 ? 28.438 -35.562 24.984 1 40.69 10 ALA B CA 1
ATOM 1892 C C . ALA B 1 10 ? 29.047 -34.281 24.469 1 40.69 10 ALA B C 1
ATOM 1894 O O . ALA B 1 10 ? 28.5 -33.188 24.672 1 40.69 10 ALA B O 1
ATOM 1895 N N . ARG B 1 11 ? 30.25 -34.406 23.875 1 37.81 11 ARG B N 1
ATOM 1896 C CA . ARG B 1 11 ? 30.859 -33.156 23.406 1 37.81 11 ARG B CA 1
ATOM 1897 C C . ARG B 1 11 ? 30.125 -32.625 22.188 1 37.81 11 ARG B C 1
ATOM 1899 O O . ARG B 1 11 ? 30.172 -31.406 21.938 1 37.81 11 ARG B O 1
ATOM 1906 N N . PHE B 1 12 ? 29.578 -33.656 21.312 1 38.19 12 PHE B N 1
ATOM 1907 C CA . PHE B 1 12 ? 28.797 -33.094 20.219 1 38.19 12 PHE B CA 1
ATOM 1908 C C . PHE B 1 12 ? 27.531 -32.438 20.734 1 38.19 12 PHE B C 1
ATOM 1910 O O . PHE B 1 12 ? 27.109 -31.391 20.219 1 38.19 12 PHE B O 1
ATOM 1917 N N . SER B 1 13 ? 26.875 -33.062 21.75 1 41.03 13 SER B N 1
ATOM 1918 C CA . SER B 1 13 ? 25.672 -32.469 22.312 1 41.03 13 SER B CA 1
ATOM 1919 C C . SER B 1 13 ? 25.984 -31.094 22.922 1 41.03 13 SER B C 1
ATOM 1921 O O . SER B 1 13 ? 25.219 -30.156 22.766 1 41.03 13 SER B O 1
ATOM 1923 N N . GLU B 1 14 ? 27.094 -31.094 23.672 1 41.66 14 GLU B N 1
ATOM 1924 C CA . GLU B 1 14 ? 27.391 -29.812 24.312 1 41.66 14 GLU B CA 1
ATOM 1925 C C . GLU B 1 14 ? 27.797 -28.766 23.281 1 41.66 14 GLU B C 1
ATOM 1927 O O . GLU B 1 14 ? 27.453 -27.594 23.406 1 41.66 14 GLU B O 1
ATOM 1932 N N . ARG B 1 15 ? 28.703 -29.094 22.328 1 38.81 15 ARG B N 1
ATOM 1933 C CA . ARG B 1 15 ? 29.078 -28.094 21.328 1 38.81 15 ARG B CA 1
ATOM 1934 C C . ARG B 1 15 ? 27.875 -27.672 20.5 1 38.81 15 ARG B C 1
ATOM 1936 O O . ARG B 1 15 ? 27.734 -26.5 20.141 1 38.81 15 ARG B O 1
ATOM 1943 N N . LEU B 1 16 ? 27.047 -28.797 19.984 1 35.88 16 LEU B N 1
ATOM 1944 C CA . LEU B 1 16 ? 25.844 -28.391 19.281 1 35.88 16 LEU B CA 1
ATOM 1945 C C . LEU B 1 16 ? 24.922 -27.578 20.188 1 35.88 16 LEU B C 1
ATOM 1947 O O . LEU B 1 16 ? 24.219 -26.672 19.719 1 35.88 16 LEU B O 1
ATOM 1951 N N . ARG B 1 17 ? 24.781 -28 21.5 1 40.28 17 ARG B N 1
ATOM 1952 C CA . ARG B 1 17 ? 24.016 -27.109 22.375 1 40.28 17 ARG B CA 1
ATOM 1953 C C . ARG B 1 17 ? 24.625 -25.719 22.406 1 40.28 17 ARG B C 1
ATOM 1955 O O . ARG B 1 17 ? 23.906 -24.719 22.516 1 40.28 17 ARG B O 1
ATOM 1962 N N . GLY B 1 18 ? 25.953 -25.766 22.594 1 37.12 18 GLY B N 1
ATOM 1963 C CA . GLY B 1 18 ? 26.625 -24.5 22.75 1 37.12 18 GLY B CA 1
ATOM 1964 C C . GLY B 1 18 ? 26.484 -23.594 21.547 1 37.12 18 GLY B C 1
ATOM 1965 O O . GLY B 1 18 ? 26.219 -22.391 21.688 1 37.12 18 GLY B O 1
ATOM 1966 N N . ASP B 1 19 ? 27 -24.109 20.359 1 36.69 19 ASP B N 1
ATOM 1967 C CA . ASP B 1 19 ? 27.031 -23.219 19.203 1 36.69 19 ASP B CA 1
ATOM 1968 C C . ASP B 1 19 ? 25.625 -22.891 18.734 1 36.69 19 ASP B C 1
ATOM 1970 O O . ASP B 1 19 ? 25.406 -21.875 18.062 1 36.69 19 ASP B O 1
ATOM 1974 N N . LEU B 1 20 ? 24.734 -23.891 18.75 1 30.81 20 LEU B N 1
ATOM 1975 C CA . LEU B 1 20 ? 23.406 -23.562 18.25 1 30.81 20 LEU B CA 1
ATOM 1976 C C . LEU B 1 20 ? 22.688 -22.609 19.203 1 30.81 20 LEU B C 1
ATOM 1978 O O . LEU B 1 20 ? 21.516 -22.297 19 1 30.81 20 LEU B O 1
ATOM 1982 N N . ARG B 1 21 ? 23.094 -22.516 20.469 1 30.62 21 ARG B N 1
ATOM 1983 C CA . ARG B 1 21 ? 22.531 -21.297 21.047 1 30.62 21 ARG B CA 1
ATOM 1984 C C . ARG B 1 21 ? 22.812 -20.078 20.172 1 30.62 21 ARG B C 1
ATOM 1986 O O . ARG B 1 21 ? 23.875 -19.484 20.281 1 30.62 21 ARG B O 1
ATOM 1993 N N . LYS B 1 22 ? 23.047 -20.25 18.781 1 32.34 22 LYS B N 1
ATOM 1994 C CA . LYS B 1 22 ? 22.922 -19 18.047 1 32.34 22 LYS B CA 1
ATOM 1995 C C . LYS B 1 22 ? 22.172 -17.953 18.859 1 32.34 22 LYS B C 1
ATOM 1997 O O . LYS B 1 22 ? 21.094 -18.219 19.391 1 32.34 22 LYS B O 1
ATOM 2002 N N . LYS B 1 23 ? 22.781 -17.094 19.438 1 36.59 23 LYS B N 1
ATOM 2003 C CA . LYS B 1 23 ? 22.547 -15.789 20.031 1 36.59 23 LYS B CA 1
ATOM 2004 C C . LYS B 1 23 ? 21.344 -15.102 19.406 1 36.59 23 LYS B C 1
ATOM 2006 O O . LYS B 1 23 ? 21.453 -14.484 18.344 1 36.59 23 LYS B O 1
ATOM 2011 N N . MET B 1 24 ? 20.25 -15.562 19.109 1 36.62 24 MET B N 1
ATOM 2012 C CA . MET B 1 24 ? 19.094 -14.688 19 1 36.62 24 MET B CA 1
ATOM 2013 C C . MET B 1 24 ? 19.312 -13.391 19.766 1 36.62 24 MET B C 1
ATOM 2015 O O . MET B 1 24 ? 19.031 -13.328 20.969 1 36.62 24 MET B O 1
ATOM 2019 N N . GLN B 1 25 ? 20.359 -12.93 19.844 1 41.16 25 GLN B N 1
ATOM 2020 C CA . GLN B 1 25 ? 20.5 -11.586 20.406 1 41.16 25 GLN B CA 1
ATOM 2021 C C . GLN B 1 25 ? 19.172 -10.836 20.375 1 41.16 25 GLN B C 1
ATOM 2023 O O . GLN B 1 25 ? 18.625 -10.57 19.297 1 41.16 25 GLN B O 1
ATOM 2028 N N . HIS B 1 26 ? 18.328 -11.133 21.172 1 50.41 26 HIS B N 1
ATOM 2029 C CA . HIS B 1 26 ? 17.047 -10.508 21.469 1 50.41 26 HIS B CA 1
ATOM 2030 C C . HIS B 1 26 ? 17.109 -9 21.25 1 50.41 26 HIS B C 1
ATOM 2032 O O . HIS B 1 26 ? 17.484 -8.258 22.156 1 50.41 26 HIS B O 1
ATOM 2038 N N . GLN B 1 27 ? 17.625 -8.633 20.156 1 63.66 27 GLN B N 1
ATOM 2039 C CA . GLN B 1 27 ? 17.516 -7.195 19.938 1 63.66 27 GLN B CA 1
ATOM 2040 C C . GLN B 1 27 ? 16.141 -6.676 20.375 1 63.66 27 GLN B C 1
ATOM 2042 O O . GLN B 1 27 ? 15.125 -7.328 20.141 1 63.66 27 GLN B O 1
ATOM 2047 N N . ALA B 1 28 ? 16.25 -5.762 21.281 1 73.44 28 ALA B N 1
ATOM 2048 C CA . ALA B 1 28 ? 15.023 -5.113 21.766 1 73.44 28 ALA B CA 1
ATOM 2049 C C . ALA B 1 28 ? 14.094 -4.766 20.609 1 73.44 28 ALA B C 1
ATOM 2051 O O . ALA B 1 28 ? 14.555 -4.387 19.531 1 73.44 28 ALA B O 1
ATOM 2052 N N . PRO B 1 29 ? 12.852 -5.09 20.781 1 88.25 29 PRO B N 1
ATOM 2053 C CA . PRO B 1 29 ? 11.906 -4.77 19.719 1 88.25 29 PRO B CA 1
ATOM 2054 C C . PRO B 1 29 ? 11.961 -3.301 19.297 1 88.25 29 PRO B C 1
ATOM 2056 O O . PRO B 1 29 ? 12.188 -2.426 20.141 1 88.25 29 PRO B O 1
ATOM 2059 N N . LYS B 1 30 ? 11.969 -3.049 18.078 1 96 30 LYS B N 1
ATOM 2060 C CA . LYS B 1 30 ? 11.93 -1.708 17.5 1 96 30 LYS B CA 1
ATOM 2061 C C . LYS B 1 30 ? 10.492 -1.278 17.203 1 96 30 LYS B C 1
ATOM 2063 O O . LYS B 1 30 ? 9.672 -2.086 16.766 1 96 30 LYS B O 1
ATOM 2068 N N . PRO B 1 31 ? 10.211 0.038 17.5 1 98.31 31 PRO B N 1
ATOM 2069 C CA . PRO B 1 31 ? 8.875 0.516 17.141 1 98.31 31 PRO B CA 1
ATOM 2070 C C . PRO B 1 31 ? 8.719 0.728 15.633 1 98.31 31 PRO B C 1
ATOM 2072 O O . PRO B 1 31 ? 9.695 1.026 14.938 1 98.31 31 PRO B O 1
ATOM 2075 N N . LEU B 1 32 ? 7.582 0.502 15.117 1 98.69 32 LEU B N 1
ATOM 2076 C CA . LEU B 1 32 ? 7.203 0.874 13.758 1 98.69 32 LEU B CA 1
ATOM 2077 C C . LEU B 1 32 ? 6.316 2.113 13.766 1 98.69 32 LEU B C 1
ATOM 2079 O O . LEU B 1 32 ? 5.191 2.076 14.273 1 98.69 32 LEU B O 1
ATOM 2083 N N . ILE B 1 33 ? 6.824 3.209 13.227 1 98.88 33 ILE B N 1
ATOM 2084 C CA . ILE B 1 33 ? 6.109 4.477 13.117 1 98.88 33 ILE B CA 1
ATOM 2085 C C . ILE B 1 33 ? 5.527 4.621 11.719 1 98.88 33 ILE B C 1
ATOM 2087 O O . ILE B 1 33 ? 6.27 4.73 10.734 1 98.88 33 ILE B O 1
ATOM 2091 N N . LEU B 1 34 ? 4.188 4.582 11.609 1 98.94 34 LEU B N 1
ATOM 2092 C CA . LEU B 1 34 ? 3.49 4.887 10.367 1 98.94 34 LEU B CA 1
ATOM 2093 C C . LEU B 1 34 ? 3.25 6.387 10.234 1 98.94 34 LEU B C 1
ATOM 2095 O O . LEU B 1 34 ? 2.834 7.039 11.195 1 98.94 34 LEU B O 1
ATOM 2099 N N . ILE B 1 35 ? 3.537 6.902 9.055 1 98.94 35 ILE B N 1
ATOM 2100 C CA . ILE B 1 35 ? 3.383 8.336 8.852 1 98.94 35 ILE B CA 1
ATOM 2101 C C . ILE B 1 35 ? 2.629 8.602 7.551 1 98.94 35 ILE B C 1
ATOM 2103 O O . ILE B 1 35 ? 3.057 8.164 6.48 1 98.94 35 ILE B O 1
ATOM 2107 N N . ASP B 1 36 ? 1.521 9.281 7.668 1 98.88 36 ASP B N 1
ATOM 2108 C CA . ASP B 1 36 ? 0.767 9.742 6.508 1 98.88 36 ASP B CA 1
ATOM 2109 C C . ASP B 1 36 ? 1.562 10.773 5.711 1 98.88 36 ASP B C 1
ATOM 2111 O O . ASP B 1 36 ? 2.531 11.344 6.215 1 98.88 36 ASP B O 1
ATOM 2115 N N . MET B 1 37 ? 1.145 10.969 4.426 1 98.81 37 MET B N 1
ATOM 2116 C CA . MET B 1 37 ? 1.885 11.914 3.596 1 98.81 37 MET B CA 1
ATOM 2117 C C . MET B 1 37 ? 1.132 13.234 3.469 1 98.81 37 MET B C 1
ATOM 2119 O O . MET B 1 37 ? 1.612 14.273 3.926 1 98.81 37 MET B O 1
ATOM 2123 N N . ASP B 1 38 ? -0.089 13.203 2.943 1 98.31 38 ASP B N 1
ATOM 2124 C CA . ASP B 1 38 ? -0.824 14.406 2.576 1 98.31 38 ASP B CA 1
ATOM 2125 C C . ASP B 1 38 ? -1.276 15.172 3.816 1 98.31 38 ASP B C 1
ATOM 2127 O O . ASP B 1 38 ? -2.014 14.641 4.648 1 98.31 38 ASP B O 1
ATOM 2131 N N . ASN B 1 39 ? -0.774 16.422 3.891 1 98.62 39 ASN B N 1
ATOM 2132 C CA . ASN B 1 39 ? -1.042 17.344 4.988 1 98.62 39 ASN B CA 1
ATOM 2133 C C . ASN B 1 39 ? -0.486 16.812 6.309 1 98.62 39 ASN B C 1
ATOM 2135 O O . ASN B 1 39 ? -0.893 17.266 7.379 1 98.62 39 ASN B O 1
ATOM 2139 N N . THR B 1 40 ? 0.455 15.867 6.195 1 98.88 40 THR B N 1
ATOM 2140 C CA . THR B 1 40 ? 1.186 15.367 7.352 1 98.88 40 THR B CA 1
ATOM 2141 C C . THR B 1 40 ? 2.688 15.562 7.176 1 98.88 40 THR B C 1
ATOM 2143 O O . THR B 1 40 ? 3.34 16.188 8.016 1 98.88 40 THR B O 1
ATOM 2146 N N . ILE B 1 41 ? 3.234 15.148 6.031 1 98.88 41 ILE B N 1
ATOM 2147 C CA . ILE B 1 41 ? 4.641 15.453 5.789 1 98.88 41 ILE B CA 1
ATOM 2148 C C . ILE B 1 41 ? 4.77 16.391 4.59 1 98.88 41 ILE B C 1
ATOM 2150 O O . ILE B 1 41 ? 5.824 16.984 4.371 1 98.88 41 ILE B O 1
ATOM 2154 N N . VAL B 1 42 ? 3.719 16.5 3.775 1 98.81 42 VAL B N 1
ATOM 2155 C CA . VAL B 1 42 ? 3.695 17.406 2.629 1 98.81 42 VAL B CA 1
ATOM 2156 C C . VAL B 1 42 ? 2.463 18.312 2.705 1 98.81 42 VAL B C 1
ATOM 2158 O O . VAL B 1 42 ? 1.485 17.969 3.379 1 98.81 42 VAL B O 1
ATOM 2161 N N . SER B 1 43 ? 2.51 19.406 1.961 1 98.38 43 SER B N 1
ATOM 2162 C CA . SER B 1 43 ? 1.393 20.344 2.004 1 98.38 43 SER B CA 1
ATOM 2163 C C . SER B 1 43 ? 0.469 20.156 0.805 1 98.38 43 SER B C 1
ATOM 2165 O O . SER B 1 43 ? 0.718 20.703 -0.268 1 98.38 43 SER B O 1
ATOM 2167 N N . PHE B 1 44 ? -0.574 19.422 0.976 1 97.94 44 PHE B N 1
ATOM 2168 C CA . PHE B 1 44 ? -1.645 19.281 -0.004 1 97.94 44 PHE B CA 1
ATOM 2169 C C . PHE B 1 44 ? -2.334 20.609 -0.253 1 97.94 44 PHE B C 1
ATOM 2171 O O . PHE B 1 44 ? -2.553 21 -1.403 1 97.94 44 PHE B O 1
ATOM 2178 N N . ASP B 1 45 ? -2.562 21.359 0.798 1 97.94 45 ASP B N 1
ATOM 2179 C CA . ASP B 1 45 ? -3.324 22.594 0.747 1 97.94 45 ASP B CA 1
ATOM 2180 C C . ASP B 1 45 ? -2.57 23.672 -0.037 1 97.94 45 ASP B C 1
ATOM 2182 O O . ASP B 1 45 ? -3.164 24.375 -0.852 1 97.94 45 ASP B O 1
ATOM 2186 N N . ASP B 1 46 ? -1.264 23.766 0.194 1 97.88 46 ASP B N 1
ATOM 2187 C CA . ASP B 1 46 ? -0.468 24.75 -0.539 1 97.88 46 ASP B CA 1
ATOM 2188 C C . ASP B 1 46 ? -0.517 24.484 -2.041 1 97.88 46 ASP B C 1
ATOM 2190 O O . ASP B 1 46 ? -0.677 25.406 -2.836 1 97.88 46 ASP B O 1
ATOM 2194 N N . ALA B 1 47 ? -0.365 23.234 -2.41 1 97.94 47 ALA B N 1
ATOM 2195 C CA . ALA B 1 47 ? -0.385 22.875 -3.828 1 97.94 47 ALA B CA 1
ATOM 2196 C C . ALA B 1 47 ? -1.747 23.172 -4.449 1 97.94 47 ALA B C 1
ATOM 2198 O O . ALA B 1 47 ? -1.828 23.688 -5.566 1 97.94 47 ALA B O 1
ATOM 2199 N N . PHE B 1 48 ? -2.797 22.844 -3.701 1 97.75 48 PHE B N 1
ATOM 2200 C CA . PHE B 1 48 ? -4.145 23.109 -4.191 1 97.75 48 PHE B CA 1
ATOM 2201 C C . PHE B 1 48 ? -4.359 24.609 -4.383 1 97.75 48 PHE B C 1
ATOM 2203 O O . PHE B 1 48 ? -4.809 25.047 -5.445 1 97.75 48 PHE B O 1
ATOM 2210 N N . VAL B 1 49 ? -4.027 25.406 -3.391 1 97.56 49 VAL B N 1
ATOM 2211 C CA . VAL B 1 49 ? -4.238 26.844 -3.422 1 97.56 49 VAL B CA 1
ATOM 2212 C C . VAL B 1 49 ? -3.467 27.453 -4.59 1 97.56 49 VAL B C 1
ATOM 2214 O O . VAL B 1 49 ? -3.992 28.297 -5.316 1 97.56 49 VAL B O 1
ATOM 2217 N N . LYS B 1 50 ? -2.227 27.016 -4.77 1 97.69 50 LYS B N 1
ATOM 2218 C CA . LYS B 1 50 ? -1.411 27.531 -5.871 1 97.69 50 LYS B CA 1
ATOM 2219 C C . LYS B 1 50 ? -2.105 27.312 -7.215 1 97.69 50 LYS B C 1
ATOM 2221 O O . LYS B 1 50 ? -2.244 28.25 -8 1 97.69 50 LYS B O 1
ATOM 2226 N N . ARG B 1 51 ? -2.57 26.094 -7.473 1 97 51 ARG B N 1
ATOM 2227 C CA . ARG B 1 51 ? -3.234 25.781 -8.734 1 97 51 ARG B CA 1
ATOM 2228 C C . ARG B 1 51 ? -4.566 26.5 -8.852 1 97 51 ARG B C 1
ATOM 2230 O O . ARG B 1 51 ? -4.941 26.953 -9.938 1 97 51 ARG B O 1
ATOM 2237 N N . TRP B 1 52 ? -5.297 26.578 -7.711 1 96.19 52 TRP B N 1
ATOM 2238 C CA . TRP B 1 52 ? -6.582 27.266 -7.707 1 96.19 52 TRP B CA 1
ATOM 2239 C C . TRP B 1 52 ? -6.422 28.734 -8.094 1 96.19 52 TRP B C 1
ATOM 2241 O O . TRP B 1 52 ? -7.18 29.25 -8.914 1 96.19 52 TRP B O 1
ATOM 2251 N N . LYS B 1 53 ? -5.438 29.359 -7.574 1 96.25 53 LYS B N 1
ATOM 2252 C CA . LYS B 1 53 ? -5.188 30.766 -7.852 1 96.25 53 LYS B CA 1
ATOM 2253 C C . LYS B 1 53 ? -4.738 30.969 -9.297 1 96.25 53 LYS B C 1
ATOM 2255 O O . LYS B 1 53 ? -4.984 32.031 -9.883 1 96.25 53 LYS B O 1
ATOM 2260 N N . GLU B 1 54 ? -4.078 30.016 -9.898 1 95.75 54 GLU B N 1
ATOM 2261 C CA . GLU B 1 54 ? -3.717 30.062 -11.312 1 95.75 54 GLU B CA 1
ATOM 2262 C C . GLU B 1 54 ? -4.957 30.031 -12.203 1 95.75 54 GLU B C 1
ATOM 2264 O O . GLU B 1 54 ? -5 30.688 -13.242 1 95.75 54 GLU B O 1
ATOM 2269 N N . LEU B 1 55 ? -5.934 29.281 -11.82 1 93.5 55 LEU B N 1
ATOM 2270 C CA . LEU B 1 55 ? -7.168 29.141 -12.586 1 93.5 55 LEU B CA 1
ATOM 2271 C C . LEU B 1 55 ? -8.125 30.281 -12.289 1 93.5 55 LEU B C 1
ATOM 2273 O O . LEU B 1 55 ? -8.891 30.703 -13.156 1 93.5 55 LEU B O 1
ATOM 2277 N N . ASP B 1 56 ? -8.102 30.766 -11.047 1 92.81 56 ASP B N 1
ATOM 2278 C CA . ASP B 1 56 ? -8.945 31.859 -10.562 1 92.81 56 ASP B CA 1
ATOM 2279 C C . ASP B 1 56 ? -8.164 32.781 -9.609 1 92.81 56 ASP B C 1
ATOM 2281 O O . ASP B 1 56 ? -8.164 32.562 -8.398 1 92.81 56 ASP B O 1
ATOM 2285 N N . PRO B 1 57 ? -7.695 33.844 -10.148 1 94.25 57 PRO B N 1
ATOM 2286 C CA . PRO B 1 57 ? -6.863 34.719 -9.344 1 94.25 57 PRO B CA 1
ATOM 2287 C C . PRO B 1 57 ? -7.605 35.312 -8.141 1 94.25 57 PRO B C 1
ATOM 2289 O O . PRO B 1 57 ? -6.973 35.781 -7.195 1 94.25 57 PRO B O 1
ATOM 2292 N N . HIS B 1 58 ? -8.906 35.281 -8.172 1 93.12 58 HIS B N 1
ATOM 2293 C CA . HIS B 1 58 ? -9.688 35.844 -7.078 1 93.12 58 HIS B CA 1
ATOM 2294 C C . HIS B 1 58 ? -10.125 34.781 -6.086 1 93.12 58 HIS B C 1
ATOM 2296 O O . HIS B 1 58 ? -10.883 35.031 -5.16 1 93.12 58 HIS B O 1
ATOM 2302 N N . ALA B 1 59 ? -9.656 33.531 -6.266 1 94 59 ALA B N 1
ATOM 2303 C CA . ALA B 1 59 ? -9.984 32.438 -5.355 1 94 59 ALA B CA 1
ATOM 2304 C C . ALA B 1 59 ? -9.664 32.812 -3.91 1 94 59 ALA B C 1
ATOM 2306 O O . ALA B 1 59 ? -8.602 33.375 -3.633 1 94 59 ALA B O 1
ATOM 2307 N N . ASP B 1 60 ? -10.531 32.594 -3.012 1 95.19 60 ASP B N 1
ATOM 2308 C CA . ASP B 1 60 ? -10.344 32.844 -1.588 1 95.19 60 ASP B CA 1
ATOM 2309 C C . ASP B 1 60 ? -9.594 31.688 -0.913 1 95.19 60 ASP B C 1
ATOM 2311 O O . ASP B 1 60 ? -10.211 30.734 -0.457 1 95.19 60 ASP B O 1
ATOM 2315 N N . GLU B 1 61 ? -8.312 31.812 -0.757 1 95.88 61 GLU B N 1
ATOM 2316 C CA . GLU B 1 61 ? -7.484 30.734 -0.233 1 95.88 61 GLU B CA 1
ATOM 2317 C C . GLU B 1 61 ? -7.84 30.422 1.217 1 95.88 61 GLU B C 1
ATOM 2319 O O . GLU B 1 61 ? -7.504 29.344 1.725 1 95.88 61 GLU B O 1
ATOM 2324 N N . ALA B 1 62 ? -8.516 31.359 1.927 1 96.69 62 ALA B N 1
ATOM 2325 C CA . ALA B 1 62 ? -8.914 31.125 3.314 1 96.69 62 ALA B CA 1
ATOM 2326 C C . ALA B 1 62 ? -9.867 29.953 3.428 1 96.69 62 ALA B C 1
ATOM 2328 O O . ALA B 1 62 ? -9.883 29.25 4.445 1 96.69 62 ALA B O 1
ATOM 2329 N N . LEU B 1 63 ? -10.672 29.688 2.332 1 96 63 LEU B N 1
ATOM 2330 C CA . LEU B 1 63 ? -11.594 28.562 2.309 1 96 63 LEU B CA 1
ATOM 2331 C C . LEU B 1 63 ? -10.836 27.234 2.451 1 96 63 LEU B C 1
ATOM 2333 O O . LEU B 1 63 ? -11.391 26.266 2.955 1 96 63 LEU B O 1
ATOM 2337 N N . ILE B 1 64 ? -9.547 27.25 2.059 1 97.12 64 ILE B N 1
ATOM 2338 C CA . ILE B 1 64 ? -8.727 26.047 2.109 1 97.12 64 ILE B CA 1
ATOM 2339 C C . ILE B 1 64 ? -7.828 26.094 3.342 1 97.12 64 ILE B C 1
ATOM 2341 O O . ILE B 1 64 ? -7.785 25.125 4.117 1 97.12 64 ILE B O 1
ATOM 2345 N N . ARG B 1 65 ? -7.156 27.141 3.652 1 96.12 65 ARG B N 1
ATOM 2346 C CA . ARG B 1 65 ? -6.145 27.266 4.699 1 96.12 65 ARG B CA 1
ATOM 2347 C C . ARG B 1 65 ? -6.773 27.172 6.082 1 96.12 65 ARG B C 1
ATOM 2349 O O . ARG B 1 65 ? -6.113 26.781 7.047 1 96.12 65 ARG B O 1
ATOM 2356 N N . LYS B 1 66 ? -8.102 27.469 6.188 1 96.62 66 LYS B N 1
ATOM 2357 C CA . LYS B 1 66 ? -8.828 27.422 7.457 1 96.62 66 LYS B CA 1
ATOM 2358 C C . LYS B 1 66 ? -10 26.453 7.383 1 96.62 66 LYS B C 1
ATOM 2360 O O . LYS B 1 66 ? -11 26.625 8.078 1 96.62 66 LYS B O 1
ATOM 2365 N N . ARG B 1 67 ? -9.852 25.484 6.473 1 95.81 67 ARG B N 1
ATOM 2366 C CA . ARG B 1 67 ? -11.008 24.625 6.215 1 95.81 67 ARG B CA 1
ATOM 2367 C C . ARG B 1 67 ? -11.367 23.812 7.449 1 95.81 67 ARG B C 1
ATOM 2369 O O . ARG B 1 67 ? -10.492 23.438 8.234 1 95.81 67 ARG B O 1
ATOM 2376 N N . GLN B 1 68 ? -12.695 23.516 7.527 1 95.88 68 GLN B N 1
ATOM 2377 C CA . GLN B 1 68 ? -13.258 22.859 8.703 1 95.88 68 GLN B CA 1
ATOM 2378 C C . GLN B 1 68 ? -13.516 21.375 8.43 1 95.88 68 GLN B C 1
ATOM 2380 O O . GLN B 1 68 ? -13.75 20.594 9.359 1 95.88 68 GLN B O 1
ATOM 2385 N N . HIS B 1 69 ? -13.547 21.062 7.172 1 95.81 69 HIS B N 1
ATOM 2386 C CA . HIS B 1 69 ? -13.797 19.688 6.785 1 95.81 69 HIS B CA 1
ATOM 2387 C C . HIS B 1 69 ? -12.555 19.047 6.188 1 95.81 69 HIS B C 1
ATOM 2389 O O . HIS B 1 69 ? -11.812 19.688 5.441 1 95.81 69 HIS B O 1
ATOM 2395 N N . PHE B 1 70 ? -12.367 17.828 6.582 1 96.06 70 PHE B N 1
ATOM 2396 C CA . PHE B 1 70 ? -11.227 17.078 6.094 1 96.06 70 PHE B CA 1
ATOM 2397 C C . PHE B 1 70 ? -11.234 17 4.57 1 96.06 70 PHE B C 1
ATOM 2399 O O . PHE B 1 70 ? -10.234 17.297 3.92 1 96.06 70 PHE B O 1
ATOM 2406 N N . GLU B 1 71 ? -12.344 16.5 4.004 1 92.94 71 GLU B N 1
ATOM 2407 C CA . GLU B 1 71 ? -12.492 16.469 2.555 1 92.94 71 GLU B CA 1
ATOM 2408 C C . GLU B 1 71 ? -12.539 17.875 1.967 1 92.94 71 GLU B C 1
ATOM 2410 O O . GLU B 1 71 ? -13.492 18.625 2.201 1 92.94 71 GLU B O 1
ATOM 2415 N N . LEU B 1 72 ? -11.578 18.188 1.163 1 94.31 72 LEU B N 1
ATOM 2416 C CA . LEU B 1 72 ? -11.336 19.562 0.719 1 94.31 72 LEU B CA 1
ATOM 2417 C C . LEU B 1 72 ? -12.562 20.125 0.013 1 94.31 72 LEU B C 1
ATOM 2419 O O . LEU B 1 72 ? -12.953 21.266 0.257 1 94.31 72 LEU B O 1
ATOM 2423 N N . GLU B 1 73 ? -13.195 19.328 -0.839 1 91 73 GLU B N 1
ATOM 2424 C CA . GLU B 1 73 ? -14.297 19.812 -1.677 1 91 73 GLU B CA 1
ATOM 2425 C C . GLU B 1 73 ? -15.5 20.219 -0.832 1 91 73 GLU B C 1
ATOM 2427 O O . GLU B 1 73 ? -16.312 21.031 -1.264 1 91 73 GLU B O 1
ATOM 2432 N N . GLU B 1 74 ? -15.609 19.688 0.39 1 92.69 74 GLU B N 1
ATOM 2433 C CA . GLU B 1 74 ? -16.719 20 1.282 1 92.69 74 GLU B CA 1
ATOM 2434 C C . GLU B 1 74 ? -16.625 21.422 1.825 1 92.69 74 GLU B C 1
ATOM 2436 O O . GLU B 1 74 ? -17.578 21.938 2.395 1 92.69 74 GLU B O 1
ATOM 2441 N N . ASN B 1 75 ? -15.5 22.016 1.614 1 95.25 75 ASN B N 1
ATOM 2442 C CA . ASN B 1 75 ? -15.273 23.375 2.117 1 95.25 75 ASN B CA 1
ATOM 2443 C C . ASN B 1 75 ? -15.477 24.422 1.027 1 95.25 75 ASN B C 1
ATOM 2445 O O . ASN B 1 75 ? -15.32 25.609 1.271 1 95.25 75 ASN B O 1
ATOM 2449 N N . LEU B 1 76 ? -15.805 23.953 -0.168 1 94.5 76 LEU B N 1
ATOM 2450 C CA . LEU B 1 76 ? -15.984 24.844 -1.317 1 94.5 76 LEU B CA 1
ATOM 2451 C C . LEU B 1 76 ? -17.469 24.953 -1.678 1 94.5 76 LEU B C 1
ATOM 2453 O O . LEU B 1 76 ? -18.234 24.031 -1.458 1 94.5 76 LEU B O 1
ATOM 2457 N N . PRO B 1 77 ? -17.812 26.125 -2.213 1 92.31 77 PRO B N 1
ATOM 2458 C CA . PRO B 1 77 ? -19.156 26.188 -2.771 1 92.31 77 PRO B CA 1
ATOM 2459 C C . PRO B 1 77 ? -19.375 25.219 -3.926 1 92.31 77 PRO B C 1
ATOM 2461 O O . PRO B 1 77 ? -18.406 24.812 -4.582 1 92.31 77 PRO B O 1
ATOM 2464 N N . PRO B 1 78 ? -20.578 24.75 -4.121 1 91.06 78 PRO B N 1
ATOM 2465 C CA . PRO B 1 78 ? -20.875 23.75 -5.152 1 91.06 78 PRO B CA 1
ATOM 2466 C C . PRO B 1 78 ? -20.266 24.094 -6.504 1 91.06 78 PRO B C 1
ATOM 2468 O O . PRO B 1 78 ? -19.766 23.203 -7.207 1 91.06 78 PRO B O 1
ATOM 2471 N N . GLU B 1 79 ? -20.219 25.406 -6.836 1 87.38 79 GLU B N 1
ATOM 2472 C CA . GLU B 1 79 ? -19.75 25.828 -8.148 1 87.38 79 GLU B CA 1
ATOM 2473 C C . GLU B 1 79 ? -18.234 25.641 -8.266 1 87.38 79 GLU B C 1
ATOM 2475 O O . GLU B 1 79 ? -17.703 25.562 -9.375 1 87.38 79 GLU B O 1
ATOM 2480 N N . ALA B 1 80 ? -17.562 25.547 -7.152 1 88.75 80 ALA B N 1
ATOM 2481 C CA . ALA B 1 80 ? -16.109 25.438 -7.16 1 88.75 80 ALA B CA 1
ATOM 2482 C C . ALA B 1 80 ? -15.664 23.984 -7.02 1 88.75 80 ALA B C 1
ATOM 2484 O O . ALA B 1 80 ? -14.477 23.672 -7.129 1 88.75 80 ALA B O 1
ATOM 2485 N N . ARG B 1 81 ? -16.547 23.078 -6.836 1 88.5 81 ARG B N 1
ATOM 2486 C CA . ARG B 1 81 ? -16.203 21.672 -6.605 1 88.5 81 ARG B CA 1
ATOM 2487 C C . ARG B 1 81 ? -15.609 21.047 -7.855 1 88.5 81 ARG B C 1
ATOM 2489 O O . ARG B 1 81 ? -14.695 20.219 -7.766 1 88.5 81 ARG B O 1
ATOM 2496 N N . ALA B 1 82 ? -16.094 21.5 -8.969 1 89 82 ALA B N 1
ATOM 2497 C CA . ALA B 1 82 ? -15.555 21 -10.227 1 89 82 ALA B CA 1
ATOM 2498 C C . ALA B 1 82 ? -14.086 21.391 -10.398 1 89 82 ALA B C 1
ATOM 2500 O O . ALA B 1 82 ? -13.297 20.625 -10.945 1 89 82 ALA B O 1
ATOM 2501 N N . ILE B 1 83 ? -13.773 22.578 -9.969 1 91.06 83 ILE B N 1
ATOM 2502 C CA . ILE B 1 83 ? -12.398 23.047 -10.047 1 91.06 83 ILE B CA 1
ATOM 2503 C C . ILE B 1 83 ? -11.508 22.203 -9.141 1 91.06 83 ILE B C 1
ATOM 2505 O O . ILE B 1 83 ? -10.359 21.906 -9.484 1 91.06 83 ILE B O 1
ATOM 2509 N N . ALA B 1 84 ? -11.992 21.828 -7.996 1 91.56 84 ALA B N 1
ATOM 2510 C CA . ALA B 1 84 ? -11.242 20.984 -7.07 1 91.56 84 ALA B CA 1
ATOM 2511 C C . ALA B 1 84 ? -10.938 19.625 -7.699 1 91.56 84 ALA B C 1
ATOM 2513 O O . ALA B 1 84 ? -9.805 19.141 -7.625 1 91.56 84 ALA B O 1
ATOM 2514 N N . GLU B 1 85 ? -11.922 19.094 -8.289 1 90.94 85 GLU B N 1
ATOM 2515 C CA . GLU B 1 85 ? -11.75 17.797 -8.945 1 90.94 85 GLU B CA 1
ATOM 2516 C C . GLU B 1 85 ? -10.727 17.891 -10.078 1 90.94 85 GLU B C 1
ATOM 2518 O O . GLU B 1 85 ? -9.906 16.984 -10.242 1 90.94 85 GLU B O 1
ATOM 2523 N N . LYS B 1 86 ? -10.844 18.953 -10.812 1 92.81 86 LYS B N 1
ATOM 2524 C CA . LYS B 1 86 ? -9.898 19.172 -11.906 1 92.81 86 LYS B CA 1
ATOM 2525 C C . LYS B 1 86 ? -8.469 19.266 -11.391 1 92.81 86 LYS B C 1
ATOM 2527 O O . LYS B 1 86 ? -7.566 18.609 -11.93 1 92.81 86 LYS B O 1
ATOM 2532 N N . ILE B 1 87 ? -8.266 20.016 -10.367 1 95.06 87 ILE B N 1
ATOM 2533 C CA . ILE B 1 87 ? -6.938 20.25 -9.812 1 95.06 87 ILE B CA 1
ATOM 2534 C C . ILE B 1 87 ? -6.387 18.938 -9.234 1 95.06 87 ILE B C 1
ATOM 2536 O O . ILE B 1 87 ? -5.277 18.516 -9.578 1 95.06 87 ILE B O 1
ATOM 2540 N N . MET B 1 88 ? -7.18 18.266 -8.445 1 94.12 88 MET B N 1
ATOM 2541 C CA . MET B 1 88 ? -6.734 17.062 -7.738 1 94.12 88 MET B CA 1
ATOM 2542 C C . MET B 1 88 ? -6.59 15.898 -8.703 1 94.12 88 MET B C 1
ATOM 2544 O O . MET B 1 88 ? -5.934 14.906 -8.383 1 94.12 88 MET B O 1
ATOM 2548 N N . GLY B 1 89 ? -7.188 16.031 -9.859 1 92.25 89 GLY B N 1
ATOM 2549 C CA . GLY B 1 89 ? -7.113 14.992 -10.875 1 92.25 89 GLY B CA 1
ATOM 2550 C C . GLY B 1 89 ? -5.969 15.188 -11.852 1 92.25 89 GLY B C 1
ATOM 2551 O O . GLY B 1 89 ? -5.746 14.352 -12.727 1 92.25 89 GLY B O 1
ATOM 2552 N N . GLU B 1 90 ? -5.215 16.234 -11.719 1 92.44 90 GLU B N 1
ATOM 2553 C CA . GLU B 1 90 ? -4.133 16.562 -12.641 1 92.44 90 GLU B CA 1
ATOM 2554 C C . GLU B 1 90 ? -2.916 15.672 -12.406 1 92.44 90 GLU B C 1
ATOM 2556 O O . GLU B 1 90 ? -2.426 15.57 -11.281 1 92.44 90 GLU B O 1
ATOM 2561 N N . PRO B 1 91 ? -2.43 14.992 -13.492 1 91.88 91 PRO B N 1
ATOM 2562 C CA . PRO B 1 91 ? -1.168 14.266 -13.328 1 91.88 91 PRO B CA 1
ATOM 2563 C C . PRO B 1 91 ? -0.035 15.156 -12.82 1 91.88 91 PRO B C 1
ATOM 2565 O O . PRO B 1 91 ? 0.132 16.281 -13.305 1 91.88 91 PRO B O 1
ATOM 2568 N N . GLY B 1 92 ? 0.661 14.688 -11.844 1 95.44 92 GLY B N 1
ATOM 2569 C CA . GLY B 1 92 ? 1.776 15.445 -11.312 1 95.44 92 GLY B CA 1
ATOM 2570 C C . GLY B 1 92 ? 1.406 16.266 -10.086 1 95.44 92 GLY B C 1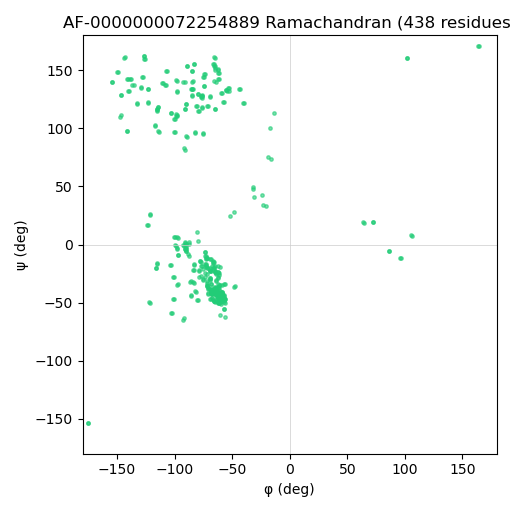
ATOM 2571 O O . GLY B 1 92 ? 2.281 16.797 -9.398 1 95.44 92 GLY B O 1
ATOM 2572 N N . PHE B 1 93 ? 0.097 16.391 -9.781 1 97 93 PHE B N 1
ATOM 2573 C CA . PHE B 1 93 ? -0.361 17.203 -8.656 1 97 93 PHE B CA 1
ATOM 2574 C C . PHE B 1 93 ? 0.291 16.734 -7.359 1 97 93 PHE B C 1
ATOM 2576 O O . PHE B 1 93 ? 0.9 17.531 -6.645 1 97 93 PHE B O 1
ATOM 2583 N N . TYR B 1 94 ? 0.32 15.5 -7.078 1 97.44 94 TYR B N 1
ATOM 2584 C CA . TYR B 1 94 ? 0.784 14.969 -5.801 1 97.44 94 TYR B CA 1
ATOM 2585 C C . TYR B 1 94 ? 2.307 14.938 -5.742 1 97.44 94 TYR B C 1
ATOM 2587 O O . TYR B 1 94 ? 2.893 14.883 -4.66 1 97.44 94 TYR B O 1
ATOM 2595 N N . ALA B 1 95 ? 2.951 14.93 -6.844 1 97.88 95 ALA B N 1
ATOM 2596 C CA . ALA B 1 95 ? 4.41 14.961 -6.887 1 97.88 95 ALA B CA 1
ATOM 2597 C C . ALA B 1 95 ? 4.938 16.375 -6.625 1 97.88 95 ALA B C 1
ATOM 2599 O O . ALA B 1 95 ? 6.129 16.562 -6.363 1 97.88 95 ALA B O 1
ATOM 2600 N N . SER B 1 96 ? 4.086 17.344 -6.699 1 97.94 96 SER B N 1
ATOM 2601 C CA . SER B 1 96 ? 4.5 18.75 -6.66 1 97.94 96 SER B CA 1
ATOM 2602 C C . SER B 1 96 ? 4.527 19.266 -5.23 1 97.94 96 SER B C 1
ATOM 2604 O O . SER B 1 96 ? 4.918 20.422 -4.992 1 97.94 96 SER B O 1
ATOM 2606 N N . PHE B 1 97 ? 4.109 18.516 -4.305 1 98.5 97 PHE B N 1
ATOM 2607 C CA . PHE B 1 97 ? 3.91 19 -2.943 1 98.5 97 PHE B CA 1
ATOM 2608 C C . PHE B 1 97 ? 5.238 19.422 -2.316 1 98.5 97 PHE B C 1
ATOM 2610 O O . PHE B 1 97 ? 6.254 18.75 -2.508 1 98.5 97 PHE B O 1
ATOM 2617 N N . ARG B 1 98 ? 5.223 20.484 -1.6 1 98.31 98 ARG B N 1
ATOM 2618 C CA . ARG B 1 98 ? 6.371 20.859 -0.784 1 98.31 98 ARG B CA 1
ATOM 2619 C C . ARG B 1 98 ? 6.348 20.141 0.563 1 98.31 98 ARG B C 1
ATOM 2621 O O . ARG B 1 98 ? 5.285 20 1.173 1 98.31 98 ARG B O 1
ATOM 2628 N N . PRO B 1 99 ? 7.492 19.719 1.029 1 98.75 99 PRO B N 1
ATOM 2629 C CA . PRO B 1 99 ? 7.516 19.172 2.387 1 98.75 99 PRO B CA 1
ATOM 2630 C C . PRO B 1 99 ? 7.113 20.188 3.445 1 98.75 99 PRO B C 1
ATOM 2632 O O . PRO B 1 99 ? 7.426 21.375 3.312 1 98.75 99 PRO B O 1
ATOM 2635 N N . LEU B 1 100 ? 6.406 19.75 4.426 1 98.75 100 LEU B N 1
ATOM 2636 C CA . LEU B 1 100 ? 6.188 20.594 5.594 1 98.75 100 LEU B CA 1
ATOM 2637 C C . LEU B 1 100 ? 7.5 20.859 6.332 1 98.75 100 LEU B C 1
ATOM 2639 O O . LEU B 1 100 ? 8.414 20.031 6.285 1 98.75 100 LEU B O 1
ATOM 2643 N N . GLU B 1 101 ? 7.539 21.953 7.004 1 98.5 101 GLU B N 1
ATOM 2644 C CA . GLU B 1 101 ? 8.75 22.344 7.723 1 98.5 101 GLU B CA 1
ATOM 2645 C C . GLU B 1 101 ? 9.164 21.266 8.727 1 98.5 101 GLU B C 1
ATOM 2647 O O . GLU B 1 101 ? 8.344 20.812 9.523 1 98.5 101 GLU B O 1
ATOM 2652 N N . GLY B 1 102 ? 10.359 20.797 8.57 1 98.69 102 GLY B N 1
ATOM 2653 C CA . GLY B 1 102 ? 10.953 19.875 9.531 1 98.69 102 GLY B CA 1
ATOM 2654 C C . GLY B 1 102 ? 10.602 18.422 9.25 1 98.69 102 GLY B C 1
ATOM 2655 O O . GLY B 1 102 ? 11.133 17.516 9.906 1 98.69 102 GLY B O 1
ATOM 2656 N N . ALA B 1 103 ? 9.766 18.141 8.312 1 98.88 103 ALA B N 1
ATOM 2657 C CA . ALA B 1 103 ? 9.25 16.781 8.086 1 98.88 103 ALA B CA 1
ATOM 2658 C C . ALA B 1 103 ? 10.367 15.844 7.656 1 98.88 103 ALA B C 1
ATOM 2660 O O . ALA B 1 103 ? 10.555 14.781 8.25 1 98.88 103 ALA B O 1
ATOM 2661 N N . ILE B 1 104 ? 11.141 16.266 6.684 1 98.81 104 ILE B N 1
ATOM 2662 C CA . ILE B 1 104 ? 12.195 15.406 6.137 1 98.81 104 ILE B CA 1
ATOM 2663 C C . ILE B 1 104 ? 13.242 15.133 7.211 1 98.81 104 ILE B C 1
ATOM 2665 O O . ILE B 1 104 ? 13.68 13.992 7.383 1 98.81 104 ILE B O 1
ATOM 2669 N N . VAL B 1 105 ? 13.602 16.156 7.949 1 98.69 105 VAL B N 1
ATOM 2670 C CA . VAL B 1 105 ? 14.578 16.016 9.023 1 98.69 105 VAL B CA 1
ATOM 2671 C C . VAL B 1 105 ? 14.07 15.031 10.07 1 98.69 105 VAL B C 1
ATOM 2673 O O . VAL B 1 105 ? 14.812 14.164 10.531 1 98.69 105 VAL B O 1
ATOM 2676 N N . ALA B 1 106 ? 12.852 15.133 10.422 1 98.88 106 ALA B N 1
ATOM 2677 C CA . ALA B 1 106 ? 12.242 14.258 11.422 1 98.88 106 ALA B CA 1
ATOM 2678 C C . ALA B 1 106 ? 12.258 12.805 10.961 1 98.88 106 ALA B C 1
ATOM 2680 O O . ALA B 1 106 ? 12.617 11.906 11.719 1 98.88 106 ALA B O 1
ATOM 2681 N N . LEU B 1 107 ? 11.844 12.547 9.727 1 98.88 107 LEU B N 1
ATOM 2682 C CA . LEU B 1 107 ? 11.82 11.195 9.18 1 98.88 107 LEU B CA 1
ATOM 2683 C C . LEU B 1 107 ? 13.203 10.555 9.242 1 98.88 107 LEU B C 1
ATOM 2685 O O . LEU B 1 107 ? 13.344 9.422 9.711 1 98.88 107 LEU B O 1
ATOM 2689 N N . ARG B 1 108 ? 14.18 11.281 8.852 1 98.56 108 ARG B N 1
ATOM 2690 C CA . ARG B 1 108 ? 15.547 10.766 8.836 1 98.56 108 ARG B CA 1
ATOM 2691 C C . ARG B 1 108 ? 16.062 10.555 10.258 1 98.56 108 ARG B C 1
ATOM 2693 O O . ARG B 1 108 ? 16.766 9.586 10.523 1 98.56 108 ARG B O 1
ATOM 2700 N N . ALA B 1 109 ? 15.719 11.445 11.141 1 98.69 109 ALA B N 1
ATOM 2701 C CA . ALA B 1 109 ? 16.156 11.336 12.531 1 98.69 109 ALA B CA 1
ATOM 2702 C C . ALA B 1 109 ? 15.562 10.086 13.188 1 98.69 109 ALA B C 1
ATOM 2704 O O . ALA B 1 109 ? 16.234 9.43 13.992 1 98.69 109 ALA B O 1
ATOM 2705 N N . MET B 1 110 ? 14.367 9.758 12.844 1 98.44 110 MET B N 1
ATOM 2706 C CA . MET B 1 110 ? 13.734 8.555 13.383 1 98.44 110 MET B CA 1
ATOM 2707 C C . MET B 1 110 ? 14.484 7.305 12.922 1 98.44 110 MET B C 1
ATOM 2709 O O . MET B 1 110 ? 14.688 6.383 13.711 1 98.44 110 MET B O 1
ATOM 2713 N N . ILE B 1 111 ? 14.844 7.301 11.68 1 97.88 111 ILE B N 1
ATOM 2714 C CA . ILE B 1 111 ? 15.602 6.18 11.141 1 97.88 111 ILE B CA 1
ATOM 2715 C C . ILE B 1 111 ? 16.953 6.086 11.844 1 97.88 111 ILE B C 1
ATOM 2717 O O . ILE B 1 111 ? 17.422 4.988 12.164 1 97.88 111 ILE B O 1
ATOM 2721 N N . ASP B 1 112 ? 17.578 7.23 12.078 1 97.12 112 ASP B N 1
ATOM 2722 C CA . ASP B 1 112 ? 18.875 7.277 12.742 1 97.12 112 ASP B CA 1
ATOM 2723 C C . ASP B 1 112 ? 18.797 6.715 14.164 1 97.12 112 ASP B C 1
ATOM 2725 O O . ASP B 1 112 ? 19.781 6.207 14.695 1 97.12 112 ASP B O 1
ATOM 2729 N N . ARG B 1 113 ? 17.641 6.73 14.727 1 96.12 113 ARG B N 1
ATOM 2730 C CA . ARG B 1 113 ? 17.406 6.191 16.062 1 96.12 113 ARG B CA 1
ATOM 2731 C C . ARG B 1 113 ? 17.094 4.703 16 1 96.12 113 ARG B C 1
ATOM 2733 O O . ARG B 1 113 ? 16.719 4.102 17.016 1 96.12 113 ARG B O 1
ATOM 2740 N N . SER B 1 114 ? 17.094 4.137 14.844 1 95.38 114 SER B N 1
ATOM 2741 C CA . SER B 1 114 ? 16.844 2.727 14.57 1 95.38 114 SER B CA 1
ATOM 2742 C C . SER B 1 114 ? 15.375 2.381 14.758 1 95.38 114 SER B C 1
ATOM 2744 O O . SER B 1 114 ? 15.031 1.251 15.109 1 95.38 114 SER B O 1
ATOM 2746 N N . TRP B 1 115 ? 14.5 3.488 14.727 1 97.81 115 TRP B N 1
ATOM 2747 C CA . TRP B 1 115 ? 13.07 3.201 14.602 1 97.81 115 TRP B CA 1
ATOM 2748 C C . TRP B 1 115 ? 12.719 2.77 13.188 1 97.81 115 TRP B C 1
ATOM 2750 O O . TRP B 1 115 ? 13.43 3.113 12.234 1 97.81 115 TRP B O 1
ATOM 2760 N N . GLU B 1 116 ? 11.797 1.857 13.07 1 98.19 116 GLU B N 1
ATOM 2761 C CA . GLU B 1 116 ? 11.242 1.581 11.75 1 98.19 116 GLU B CA 1
ATOM 2762 C C . GLU B 1 116 ? 10.195 2.627 11.359 1 98.19 116 GLU B C 1
ATOM 2764 O O . GLU B 1 116 ? 9.375 3.031 12.188 1 98.19 116 GLU B O 1
ATOM 2769 N N . VAL B 1 117 ? 10.375 3.162 10.18 1 98.75 117 VAL B N 1
ATOM 2770 C CA . VAL B 1 117 ? 9.453 4.18 9.68 1 98.75 117 VAL B CA 1
ATOM 2771 C C . VAL B 1 117 ? 8.859 3.727 8.344 1 98.75 117 VAL B C 1
ATOM 2773 O O . VAL B 1 117 ? 9.57 3.205 7.484 1 98.75 117 VAL B O 1
ATOM 2776 N N . ARG B 1 118 ? 7.562 3.85 8.188 1 98.81 118 ARG B N 1
ATOM 2777 C CA . ARG B 1 118 ? 6.867 3.615 6.922 1 98.81 118 ARG B CA 1
ATOM 2778 C C . ARG B 1 118 ? 5.949 4.785 6.578 1 98.81 118 ARG B C 1
ATOM 2780 O O . ARG B 1 118 ? 5.289 5.344 7.457 1 98.81 118 ARG B O 1
ATOM 2787 N N . LEU B 1 119 ? 6.02 5.164 5.336 1 98.88 119 LEU B N 1
ATOM 2788 C CA . LEU B 1 119 ? 5.02 6.098 4.824 1 98.88 119 LEU B CA 1
ATOM 2789 C C . LEU B 1 119 ? 3.732 5.367 4.453 1 98.88 119 LEU B C 1
ATOM 2791 O O . LEU B 1 119 ? 3.756 4.422 3.662 1 98.88 119 LEU B O 1
ATOM 2795 N N . CYS B 1 120 ? 2.684 5.695 5.051 1 98.81 120 CYS B N 1
ATOM 2796 C CA . CYS B 1 120 ? 1.39 5.043 4.875 1 98.81 120 CYS B CA 1
ATOM 2797 C C . CYS B 1 120 ? 0.366 6.012 4.297 1 98.81 120 CYS B C 1
ATOM 2799 O O . CYS B 1 120 ? -0.214 6.82 5.027 1 98.81 120 CYS B O 1
ATOM 2801 N N . SER B 1 121 ? 0.097 5.906 3.018 1 98.44 121 SER B N 1
ATOM 2802 C CA . SER B 1 121 ? -0.702 6.906 2.316 1 98.44 121 SER B CA 1
ATOM 2803 C C . SER B 1 121 ? -1.856 6.258 1.558 1 98.44 121 SER B C 1
ATOM 2805 O O . SER B 1 121 ? -1.745 5.117 1.104 1 98.44 121 SER B O 1
ATOM 2807 N N . ALA B 1 122 ? -2.959 6.918 1.521 1 97.19 122 ALA B N 1
ATOM 2808 C CA . ALA B 1 122 ? -4.102 6.508 0.706 1 97.19 122 ALA B CA 1
ATOM 2809 C C . ALA B 1 122 ? -4.133 7.27 -0.616 1 97.19 122 ALA B C 1
ATOM 2811 O O . ALA B 1 122 ? -3.91 8.484 -0.646 1 97.19 122 ALA B O 1
ATOM 2812 N N . PRO B 1 123 ? -4.312 6.535 -1.701 1 94.81 123 PRO B N 1
ATOM 2813 C CA . PRO B 1 123 ? -4.578 7.293 -2.928 1 94.81 123 PRO B CA 1
ATOM 2814 C C . PRO B 1 123 ? -5.867 8.102 -2.854 1 94.81 123 PRO B C 1
ATOM 2816 O O . PRO B 1 123 ? -6.824 7.695 -2.193 1 94.81 123 PRO B O 1
ATOM 2819 N N . HIS B 1 124 ? -5.859 9.188 -3.494 1 90.88 124 HIS B N 1
ATOM 2820 C CA . HIS B 1 124 ? -7.078 9.992 -3.545 1 90.88 124 HIS B CA 1
ATOM 2821 C C . HIS B 1 124 ? -8.109 9.375 -4.477 1 90.88 124 HIS B C 1
ATOM 2823 O O . HIS B 1 124 ? -7.773 8.938 -5.582 1 90.88 124 HIS B O 1
ATOM 2829 N N . PRO B 1 125 ? -9.336 9.336 -4.094 1 84.12 125 PRO B N 1
ATOM 2830 C CA . PRO B 1 125 ? -10.352 8.602 -4.852 1 84.12 125 PRO B CA 1
ATOM 2831 C C . PRO B 1 125 ? -10.625 9.227 -6.223 1 84.12 125 PRO B C 1
ATOM 2833 O O . PRO B 1 125 ? -11.234 8.586 -7.086 1 84.12 125 PRO B O 1
ATOM 2836 N N . LEU B 1 126 ? -10.188 10.438 -6.438 1 81.06 126 LEU B N 1
ATOM 2837 C CA . LEU B 1 126 ? -10.398 11.086 -7.73 1 81.06 126 LEU B CA 1
ATOM 2838 C C . LEU B 1 126 ? -9.32 10.68 -8.727 1 81.06 126 LEU B C 1
ATOM 2840 O O . LEU B 1 126 ? -9.477 10.867 -9.93 1 81.06 126 LEU B O 1
ATOM 2844 N N . GLN B 1 127 ? -8.234 10.242 -8.258 1 85.88 127 GLN B N 1
ATOM 2845 C CA . GLN B 1 127 ? -7.117 9.828 -9.102 1 85.88 127 GLN B CA 1
ATOM 2846 C C . GLN B 1 127 ? -6.344 8.68 -8.453 1 85.88 127 GLN B C 1
ATOM 2848 O O . GLN B 1 127 ? -5.555 8.898 -7.531 1 85.88 127 GLN B O 1
ATOM 2853 N N . TRP B 1 128 ? -6.449 7.559 -8.984 1 92.5 128 TRP B N 1
ATOM 2854 C CA . TRP B 1 128 ? -5.797 6.395 -8.398 1 92.5 128 TRP B CA 1
ATOM 2855 C C . TRP B 1 128 ? -4.406 6.191 -8.984 1 92.5 128 TRP B C 1
ATOM 2857 O O . TRP B 1 128 ? -3.402 6.527 -8.352 1 92.5 128 TRP B O 1
ATOM 2867 N N . GLU B 1 129 ? -4.375 5.93 -10.273 1 94.81 129 GLU B N 1
ATOM 2868 C CA . GLU B 1 129 ? -3.139 5.543 -10.945 1 94.81 129 GLU B CA 1
ATOM 2869 C C . GLU B 1 129 ? -2.096 6.652 -10.859 1 94.81 129 GLU B C 1
ATOM 2871 O O . GLU B 1 129 ? -0.972 6.422 -10.406 1 94.81 129 GLU B O 1
ATOM 2876 N N . ASP B 1 130 ? -2.49 7.871 -11.219 1 93.88 130 ASP B N 1
ATOM 2877 C CA . ASP B 1 130 ? -1.539 8.977 -11.25 1 93.88 130 ASP B CA 1
ATOM 2878 C C . ASP B 1 130 ? -1.156 9.414 -9.836 1 93.88 130 ASP B C 1
ATOM 2880 O O . ASP B 1 130 ? -0.015 9.805 -9.586 1 93.88 130 ASP B O 1
ATOM 2884 N N . CYS B 1 131 ? -2.098 9.352 -8.922 1 96.31 131 CYS B N 1
ATOM 2885 C CA . CYS B 1 131 ? -1.83 9.719 -7.535 1 96.31 131 CYS B CA 1
ATOM 2886 C C . CYS B 1 131 ? -0.737 8.844 -6.941 1 96.31 131 CYS B C 1
ATOM 2888 O O . CYS B 1 131 ? 0.231 9.352 -6.371 1 96.31 131 CYS B O 1
ATOM 2890 N N . VAL B 1 132 ? -0.863 7.535 -7.109 1 97.44 132 VAL B N 1
ATOM 2891 C CA . VAL B 1 132 ? 0.092 6.617 -6.496 1 97.44 132 VAL B CA 1
ATOM 2892 C C . VAL B 1 132 ? 1.46 6.777 -7.156 1 97.44 132 VAL B C 1
ATOM 2894 O O . VAL B 1 132 ? 2.486 6.805 -6.473 1 97.44 132 VAL B O 1
ATOM 2897 N N . ARG B 1 133 ? 1.455 6.891 -8.438 1 96.88 133 ARG B N 1
ATOM 2898 C CA . ARG B 1 133 ? 2.711 7.125 -9.141 1 96.88 133 ARG B CA 1
ATOM 2899 C C . ARG B 1 133 ? 3.4 8.383 -8.633 1 96.88 133 ARG B C 1
ATOM 2901 O O . ARG B 1 133 ? 4.609 8.383 -8.383 1 96.88 133 ARG B O 1
ATOM 2908 N N . ASP B 1 134 ? 2.668 9.484 -8.5 1 97.69 134 ASP B N 1
ATOM 2909 C CA . ASP B 1 134 ? 3.189 10.758 -8.039 1 97.69 134 ASP B CA 1
ATOM 2910 C C . ASP B 1 134 ? 3.795 10.633 -6.641 1 97.69 134 ASP B C 1
ATOM 2912 O O . ASP B 1 134 ? 4.836 11.227 -6.352 1 97.69 134 ASP B O 1
ATOM 2916 N N . LYS B 1 135 ? 3.148 9.891 -5.797 1 98.25 135 LYS B N 1
ATOM 2917 C CA . LYS B 1 135 ? 3.646 9.727 -4.434 1 98.25 135 LYS B CA 1
ATOM 2918 C C . LYS B 1 135 ? 4.992 9.008 -4.422 1 98.25 135 LYS B C 1
ATOM 2920 O O . LYS B 1 135 ? 5.898 9.391 -3.678 1 98.25 135 LYS B O 1
ATOM 2925 N N . TYR B 1 136 ? 5.168 8.008 -5.234 1 98.06 136 TYR B N 1
ATOM 2926 C CA . TYR B 1 136 ? 6.461 7.344 -5.363 1 98.06 136 TYR B CA 1
ATOM 2927 C C . TYR B 1 136 ? 7.512 8.297 -5.914 1 98.06 136 TYR B C 1
ATOM 2929 O O . TYR B 1 136 ? 8.648 8.328 -5.43 1 98.06 136 TYR B O 1
ATOM 2937 N N . SER B 1 137 ? 7.113 9.047 -6.887 1 97.88 137 SER B N 1
ATOM 2938 C CA . SER B 1 137 ? 8.031 10.023 -7.469 1 97.88 137 SER B CA 1
ATOM 2939 C C . SER B 1 137 ? 8.477 11.047 -6.43 1 97.88 137 SER B C 1
ATOM 2941 O O . SER B 1 137 ? 9.656 11.414 -6.375 1 97.88 137 SER B O 1
ATOM 2943 N N . TRP B 1 138 ? 7.539 11.477 -5.648 1 98.69 138 TRP B N 1
ATOM 2944 C CA . TRP B 1 138 ? 7.859 12.453 -4.609 1 98.69 138 TRP B CA 1
ATOM 2945 C C . TRP B 1 138 ? 8.883 11.891 -3.629 1 98.69 138 TRP B C 1
ATOM 2947 O O . TRP B 1 138 ? 9.867 12.555 -3.299 1 98.69 138 TRP B O 1
ATOM 2957 N N . VAL B 1 139 ? 8.648 10.672 -3.199 1 98.69 139 VAL B N 1
ATOM 2958 C CA . VAL B 1 139 ? 9.531 10.047 -2.221 1 98.69 139 VAL B CA 1
ATOM 2959 C C . VAL B 1 139 ? 10.93 9.883 -2.816 1 98.69 139 VAL B C 1
ATOM 2961 O O . VAL B 1 139 ? 11.93 10.18 -2.156 1 98.69 139 VAL B O 1
ATOM 2964 N N . ARG B 1 140 ? 10.977 9.445 -4.039 1 98.06 140 ARG B N 1
ATOM 2965 C CA . ARG B 1 140 ? 12.266 9.32 -4.711 1 98.06 140 ARG B CA 1
ATOM 2966 C C . ARG B 1 140 ? 13 10.656 -4.738 1 98.06 140 ARG B C 1
ATOM 2968 O O . ARG B 1 140 ? 14.188 10.719 -4.418 1 98.06 140 ARG B O 1
ATOM 2975 N N . GLU B 1 141 ? 12.32 11.672 -5.035 1 98.25 141 GLU B N 1
ATOM 2976 C CA . GLU B 1 141 ? 12.922 12.992 -5.211 1 98.25 141 GLU B CA 1
ATOM 2977 C C . GLU B 1 141 ? 13.375 13.57 -3.877 1 98.25 141 GLU B C 1
ATOM 2979 O O . GLU B 1 141 ? 14.477 14.109 -3.773 1 98.25 141 GLU B O 1
ATOM 2984 N N . HIS B 1 142 ? 12.609 13.438 -2.865 1 98.56 142 HIS B N 1
ATOM 2985 C CA . HIS B 1 142 ? 12.828 14.203 -1.646 1 98.56 142 HIS B CA 1
ATOM 2986 C C . HIS B 1 142 ? 13.516 13.359 -0.58 1 98.56 142 HIS B C 1
ATOM 2988 O O . HIS B 1 142 ? 14.242 13.898 0.265 1 98.56 142 HIS B O 1
ATOM 2994 N N . LEU B 1 143 ? 13.289 12.039 -0.659 1 98.5 143 LEU B N 1
ATOM 2995 C CA . LEU B 1 143 ? 13.836 11.195 0.392 1 98.5 143 LEU B CA 1
ATOM 2996 C C . LEU B 1 143 ? 14.875 10.227 -0.174 1 98.5 143 LEU B C 1
ATOM 2998 O O . LEU B 1 143 ? 15.703 9.695 0.568 1 98.5 143 LEU B O 1
ATOM 3002 N N . GLY B 1 144 ? 14.828 9.992 -1.492 1 97.69 144 GLY B N 1
ATOM 3003 C CA . GLY B 1 144 ? 15.781 9.094 -2.129 1 97.69 144 GLY B CA 1
ATOM 3004 C C . GLY B 1 144 ? 15.211 7.723 -2.426 1 97.69 144 GLY B C 1
ATOM 3005 O O . GLY B 1 144 ? 14.219 7.312 -1.818 1 97.69 144 GLY B O 1
ATOM 3006 N N . SER B 1 145 ? 15.852 7.023 -3.328 1 96.44 145 SER B N 1
ATOM 3007 C CA . SER B 1 145 ? 15.383 5.727 -3.799 1 96.44 145 SER B CA 1
ATOM 3008 C C . SER B 1 145 ? 15.375 4.695 -2.674 1 96.44 145 SER B C 1
ATOM 3010 O O . SER B 1 145 ? 14.578 3.756 -2.686 1 96.44 145 SER B O 1
ATOM 3012 N N . ASP B 1 146 ? 16.188 4.898 -1.7 1 95.44 146 ASP B N 1
ATOM 3013 C CA . ASP B 1 146 ? 16.281 3.947 -0.597 1 95.44 146 ASP B CA 1
ATOM 3014 C C . ASP B 1 146 ? 15.07 4.039 0.323 1 95.44 146 ASP B C 1
ATOM 3016 O O . ASP B 1 146 ? 14.906 3.223 1.231 1 95.44 146 ASP B O 1
ATOM 3020 N N . TRP B 1 147 ? 14.188 5.004 0.111 1 97.75 147 TRP B N 1
ATOM 3021 C CA . TRP B 1 147 ? 12.984 5.152 0.917 1 97.75 147 TRP B CA 1
ATOM 3022 C C . TRP B 1 147 ? 11.781 4.504 0.229 1 97.75 147 TRP B C 1
ATOM 3024 O O . TRP B 1 147 ? 10.727 4.34 0.838 1 97.75 147 TRP B O 1
ATOM 3034 N N . LEU B 1 148 ? 11.977 4.109 -1.022 1 97.75 148 LEU B N 1
ATOM 3035 C CA . LEU B 1 148 ? 10.828 3.646 -1.799 1 97.75 148 LEU B CA 1
ATOM 3036 C C . LEU B 1 148 ? 10.234 2.381 -1.188 1 97.75 148 LEU B C 1
ATOM 3038 O O . LEU B 1 148 ? 9.016 2.18 -1.229 1 97.75 148 LEU B O 1
ATOM 3042 N N . HIS B 1 149 ? 11.062 1.565 -0.57 1 96.38 149 HIS B N 1
ATOM 3043 C CA . HIS B 1 149 ? 10.57 0.33 0.034 1 96.38 149 HIS B CA 1
ATOM 3044 C C . HIS B 1 149 ? 9.766 0.615 1.294 1 96.38 149 HIS B C 1
ATOM 3046 O O . HIS B 1 149 ? 9.078 -0.272 1.811 1 96.38 149 HIS B O 1
ATOM 3052 N N . ARG B 1 150 ? 9.828 1.855 1.779 1 98.06 150 ARG B N 1
ATOM 3053 C CA . ARG B 1 150 ? 9.156 2.229 3.02 1 98.06 150 ARG B CA 1
ATOM 3054 C C . ARG B 1 150 ? 7.742 2.725 2.746 1 98.06 150 ARG B C 1
ATOM 3056 O O . ARG B 1 150 ? 6.965 2.943 3.678 1 98.06 150 ARG B O 1
ATOM 3063 N N . ILE B 1 151 ? 7.367 2.824 1.478 1 98.62 151 ILE B N 1
ATOM 3064 C CA . ILE B 1 151 ? 6.047 3.338 1.128 1 98.62 151 ILE B CA 1
ATOM 3065 C C . ILE B 1 151 ? 5.02 2.211 1.204 1 98.62 151 ILE B C 1
ATOM 3067 O O . ILE B 1 151 ? 5.277 1.094 0.749 1 98.62 151 ILE B O 1
ATOM 3071 N N . MET B 1 152 ? 3.949 2.504 1.8 1 98.69 152 MET B N 1
ATOM 3072 C CA . MET B 1 152 ? 2.738 1.688 1.774 1 98.69 152 MET B CA 1
ATOM 3073 C C . MET B 1 152 ? 1.55 2.494 1.261 1 98.69 152 MET B C 1
ATOM 3075 O O . MET B 1 152 ? 1.21 3.535 1.825 1 98.69 152 MET B O 1
ATOM 3079 N N . ILE B 1 153 ? 0.959 2.02 0.219 1 98.69 153 ILE B N 1
ATOM 3080 C CA . ILE B 1 153 ? -0.264 2.621 -0.299 1 98.69 153 ILE B CA 1
ATOM 3081 C C . ILE B 1 153 ? -1.474 1.812 0.164 1 98.69 153 ILE B C 1
ATOM 3083 O O . ILE B 1 153 ? -1.688 0.687 -0.293 1 98.69 153 ILE B O 1
ATOM 3087 N N . VAL B 1 154 ? -2.209 2.389 1.085 1 98.12 154 VAL B N 1
ATOM 3088 C CA . VAL B 1 154 ? -3.318 1.696 1.733 1 98.12 154 VAL B CA 1
ATOM 3089 C C . VAL B 1 154 ? -4.43 2.691 2.061 1 98.12 154 VAL B C 1
ATOM 3091 O O . VAL B 1 154 ? -4.176 3.732 2.672 1 98.12 154 VAL B O 1
ATOM 3094 N N . ARG B 1 155 ? -5.625 2.352 1.643 1 97.25 155 ARG B N 1
ATOM 3095 C CA . ARG B 1 155 ? -6.742 3.23 1.973 1 97.25 155 ARG B CA 1
ATOM 3096 C C . ARG B 1 155 ? -7.219 2.994 3.402 1 97.25 155 ARG B C 1
ATOM 3098 O O . ARG B 1 155 ? -7.473 3.945 4.145 1 97.25 155 ARG B O 1
ATOM 3105 N N . ASP B 1 156 ? -7.414 1.787 3.781 1 97.94 156 ASP B N 1
ATOM 3106 C CA . ASP B 1 156 ? -7.836 1.415 5.125 1 97.94 156 ASP B CA 1
ATOM 3107 C C . ASP B 1 156 ? -6.633 1.191 6.039 1 97.94 156 ASP B C 1
ATOM 3109 O O . ASP B 1 156 ? -6.141 0.068 6.164 1 97.94 156 ASP B O 1
ATOM 3113 N N . LYS B 1 157 ? -6.23 2.203 6.723 1 98.75 157 LYS B N 1
ATOM 3114 C CA . LYS B 1 157 ? -5.008 2.145 7.52 1 98.75 157 LYS B CA 1
ATOM 3115 C C . LYS B 1 157 ? -5.207 1.294 8.773 1 98.75 157 LYS B C 1
ATOM 3117 O O . LYS B 1 157 ? -4.242 0.941 9.445 1 98.75 157 LYS B O 1
ATOM 3122 N N . THR B 1 158 ? -6.473 0.893 9.094 1 98.69 158 THR B N 1
ATOM 3123 C CA . THR B 1 158 ? -6.688 -0.022 10.211 1 98.69 158 THR B CA 1
ATOM 3124 C C . THR B 1 158 ? -6.137 -1.408 9.891 1 98.69 158 THR B C 1
ATOM 3126 O O . THR B 1 158 ? -5.949 -2.232 10.781 1 98.69 158 THR B O 1
ATOM 3129 N N . CYS B 1 159 ? -5.812 -1.65 8.648 1 98.75 159 CYS B N 1
ATOM 3130 C CA . CYS B 1 159 ? -5.328 -2.947 8.188 1 98.75 159 CYS B CA 1
ATOM 3131 C C . CYS B 1 159 ? -3.807 -3.016 8.266 1 98.75 159 CYS B C 1
ATOM 3133 O O . CYS B 1 159 ? -3.207 -4.031 7.902 1 98.75 159 CYS B O 1
ATOM 3135 N N . VAL B 1 160 ? -3.16 -1.957 8.742 1 98.88 160 VAL B N 1
ATOM 3136 C CA . VAL B 1 160 ? -1.705 -1.921 8.844 1 98.88 160 VAL B CA 1
ATOM 3137 C C . VAL B 1 160 ? -1.284 -2.031 10.305 1 98.88 160 VAL B C 1
ATOM 3139 O O . VAL B 1 160 ? -1.908 -1.432 11.188 1 98.88 160 VAL B O 1
ATOM 3142 N N . ARG B 1 161 ? -0.294 -2.811 10.547 1 98.81 161 ARG B N 1
ATOM 3143 C CA . ARG B 1 161 ? 0.281 -2.938 11.883 1 98.81 161 ARG B CA 1
ATOM 3144 C C . ARG B 1 161 ? 1.284 -1.821 12.156 1 98.81 161 ARG B C 1
ATOM 3146 O O . ARG B 1 161 ? 1.922 -1.313 11.227 1 98.81 161 ARG B O 1
ATOM 3153 N N . GLY B 1 162 ? 1.476 -1.521 13.453 1 98.62 162 GLY B N 1
ATOM 3154 C CA . GLY B 1 162 ? 2.447 -0.515 13.844 1 98.62 162 GLY B CA 1
ATOM 3155 C C . GLY B 1 162 ? 2.26 -0.035 15.273 1 98.62 162 GLY B C 1
ATOM 3156 O O . GLY B 1 162 ? 1.262 -0.365 15.922 1 98.62 162 GLY B O 1
ATOM 3157 N N . SER B 1 163 ? 3.193 0.727 15.758 1 98.75 163 SER B N 1
ATOM 3158 C CA . SER B 1 163 ? 3.154 1.27 17.109 1 98.75 163 SER B CA 1
ATOM 3159 C C . SER B 1 163 ? 2.365 2.574 17.156 1 98.75 163 SER B C 1
ATOM 3161 O O . SER B 1 163 ? 1.546 2.777 18.062 1 98.75 163 SER B O 1
ATOM 3163 N N . VAL B 1 164 ? 2.625 3.379 16.203 1 98.81 164 VAL B N 1
ATOM 3164 C CA . VAL B 1 164 ? 2.027 4.707 16.125 1 98.81 164 VAL B CA 1
ATOM 3165 C C . VAL B 1 164 ? 1.67 5.027 14.672 1 98.81 164 VAL B C 1
ATOM 3167 O O . VAL B 1 164 ? 2.359 4.594 13.75 1 98.81 164 VAL B O 1
ATOM 3170 N N . LEU B 1 165 ? 0.581 5.68 14.461 1 98.94 165 LEU B N 1
ATOM 3171 C CA . LEU B 1 165 ? 0.254 6.328 13.195 1 98.94 165 LEU B CA 1
ATOM 3172 C C . LEU B 1 165 ? 0.166 7.84 13.375 1 98.94 165 LEU B C 1
ATOM 3174 O O . LEU B 1 165 ? -0.655 8.336 14.148 1 98.94 165 LEU B O 1
ATOM 3178 N N . ILE B 1 166 ? 1.025 8.57 12.734 1 98.94 166 ILE B N 1
ATOM 3179 C CA . ILE B 1 166 ? 0.896 10.023 12.648 1 98.94 166 ILE B CA 1
ATOM 3180 C C . ILE B 1 166 ? 0.09 10.391 11.406 1 98.94 166 ILE B C 1
ATOM 3182 O O . ILE B 1 166 ? 0.521 10.141 10.281 1 98.94 166 ILE B O 1
ATOM 3186 N N . ASP B 1 167 ? -1.04 10.984 11.594 1 98.88 167 ASP B N 1
ATOM 3187 C CA . ASP B 1 167 ? -1.999 11.227 10.516 1 98.88 167 ASP B CA 1
ATOM 3188 C C . ASP B 1 167 ? -2.883 12.43 10.828 1 98.88 167 ASP B C 1
ATOM 3190 O O . ASP B 1 167 ? -3.326 12.609 11.969 1 98.88 167 ASP B O 1
ATOM 3194 N N . ASP B 1 168 ? -3.154 13.219 9.883 1 98.69 168 ASP B N 1
ATOM 3195 C CA . ASP B 1 168 ? -3.922 14.445 10.102 1 98.69 168 ASP B CA 1
ATOM 3196 C C . ASP B 1 168 ? -5.422 14.156 10.102 1 98.69 168 ASP B C 1
ATOM 3198 O O . ASP B 1 168 ? -6.223 15.008 10.492 1 98.69 168 ASP B O 1
ATOM 3202 N N . LYS B 1 169 ? -5.797 12.969 9.555 1 98 169 LYS B N 1
ATOM 3203 C CA . LYS B 1 169 ? -7.223 12.664 9.516 1 98 169 LYS B CA 1
ATOM 3204 C C . LYS B 1 169 ? -7.82 12.656 10.922 1 98 169 LYS B C 1
ATOM 3206 O O . LYS B 1 169 ? -7.297 12 11.82 1 98 169 LYS B O 1
ATOM 3211 N N . PRO B 1 170 ? -8.953 13.359 11.141 1 97.31 170 PRO B N 1
ATOM 3212 C CA . PRO B 1 170 ? -9.5 13.531 12.484 1 97.31 170 PRO B CA 1
ATOM 3213 C C . PRO B 1 170 ? -9.867 12.203 13.141 1 97.31 170 PRO B C 1
ATOM 3215 O O . PRO B 1 170 ? -9.625 12.008 14.336 1 97.31 170 PRO B O 1
ATOM 3218 N N . SER B 1 171 ? -10.469 11.352 12.375 1 95.69 171 SER B N 1
ATOM 3219 C CA . SER B 1 171 ? -10.859 10.023 12.844 1 95.69 171 SER B CA 1
ATOM 3220 C C . SER B 1 171 ? -10.609 8.969 11.766 1 95.69 171 SER B C 1
ATOM 3222 O O . SER B 1 171 ? -10.953 9.18 10.602 1 95.69 171 SER B O 1
ATOM 3224 N N . ILE B 1 172 ? -9.992 7.918 12.203 1 96.62 172 ILE B N 1
ATOM 3225 C CA . ILE B 1 172 ? -9.672 6.859 11.258 1 96.62 172 ILE B CA 1
ATOM 3226 C C . ILE B 1 172 ? -10.461 5.598 11.609 1 96.62 172 ILE B C 1
ATOM 3228 O O . ILE B 1 172 ? -10.367 5.09 12.727 1 96.62 172 ILE B O 1
ATOM 3232 N N . SER B 1 173 ? -11.297 5.152 10.711 1 96.75 173 SER B N 1
ATOM 3233 C CA . SER B 1 173 ? -12.062 3.916 10.812 1 96.75 173 SER B CA 1
ATOM 3234 C C . SER B 1 173 ? -11.852 3.027 9.594 1 96.75 173 SER B C 1
ATOM 3236 O O . SER B 1 173 ? -11.352 3.486 8.562 1 96.75 173 SER B O 1
ATOM 3238 N N . GLY B 1 174 ? -12.125 1.763 9.734 1 97.31 174 GLY B N 1
ATOM 3239 C CA . GLY B 1 174 ? -11.969 0.795 8.664 1 97.31 174 GLY B CA 1
ATOM 3240 C C . GLY B 1 174 ? -12.453 -0.593 9.031 1 97.31 174 GLY B C 1
ATOM 3241 O O . GLY B 1 174 ? -13.375 -0.74 9.844 1 97.31 174 GLY B O 1
ATOM 3242 N N . PHE B 1 175 ? -11.875 -1.546 8.383 1 97.88 175 PHE B N 1
ATOM 3243 C CA . PHE B 1 175 ? -12.297 -2.93 8.555 1 97.88 175 PHE B CA 1
ATOM 3244 C C . PHE B 1 175 ? -12.109 -3.375 10 1 97.88 175 PHE B C 1
ATOM 3246 O O . PHE B 1 175 ? -12.992 -4.016 10.578 1 97.88 175 PHE B O 1
ATOM 3253 N N . TYR B 1 176 ? -10.93 -3.041 10.531 1 97.62 176 TYR B N 1
ATOM 3254 C CA . TYR B 1 176 ? -10.695 -3.359 11.93 1 97.62 176 TYR B CA 1
ATOM 3255 C C . TYR B 1 176 ? -11.133 -2.213 12.836 1 97.62 176 TYR B C 1
ATOM 3257 O O . TYR B 1 176 ? -10.625 -1.096 12.727 1 97.62 176 TYR B O 1
ATOM 3265 N N . PRO B 1 177 ? -12.039 -2.467 13.734 1 96.56 177 PRO B N 1
ATOM 3266 C CA . PRO B 1 177 ? -12.531 -1.397 14.609 1 96.56 177 PRO B CA 1
ATOM 3267 C C . PRO B 1 177 ? -11.469 -0.926 15.609 1 96.56 177 PRO B C 1
ATOM 3269 O O . PRO B 1 177 ? -11.508 0.224 16.062 1 96.56 177 PRO B O 1
ATOM 3272 N N . ASP B 1 178 ? -10.633 -1.836 15.93 1 96.62 178 ASP B N 1
ATOM 3273 C CA . ASP B 1 178 ? -9.547 -1.514 16.859 1 96.62 178 ASP B CA 1
ATOM 3274 C C . ASP B 1 178 ? -8.188 -1.588 16.156 1 96.62 178 ASP B C 1
ATOM 3276 O O . ASP B 1 178 ? -7.578 -2.654 16.109 1 96.62 178 ASP B O 1
ATOM 3280 N N . PRO B 1 179 ? -7.656 -0.413 15.703 1 97.75 179 PRO B N 1
ATOM 3281 C CA . PRO B 1 179 ? -6.32 -0.432 15.102 1 97.75 179 PRO B CA 1
ATOM 3282 C C . PRO B 1 179 ? -5.227 -0.782 16.109 1 97.75 179 PRO B C 1
ATOM 3284 O O . PRO B 1 179 ? -5.41 -0.593 17.312 1 97.75 179 PRO B O 1
ATOM 3287 N N . GLU B 1 180 ? -4.117 -1.312 15.555 1 98 180 GLU B N 1
ATOM 3288 C CA . GLU B 1 180 ? -3.006 -1.69 16.422 1 98 180 GLU B CA 1
ATOM 3289 C C . GLU B 1 180 ? -2.23 -0.464 16.906 1 98 180 GLU B C 1
ATOM 3291 O O . GLU B 1 180 ? -1.695 -0.452 18.016 1 98 180 GLU B O 1
ATOM 3296 N N . TRP B 1 181 ? -2.188 0.533 16.156 1 98.62 181 TRP B N 1
ATOM 3297 C CA . TRP B 1 181 ? -1.356 1.707 16.406 1 98.62 181 TRP B CA 1
ATOM 3298 C C . TRP B 1 181 ? -2.102 2.736 17.25 1 98.62 181 TRP B C 1
ATOM 3300 O O . TRP B 1 181 ? -3.336 2.771 17.25 1 98.62 181 TRP B O 1
ATOM 3310 N N . LEU B 1 182 ? -1.353 3.523 17.953 1 98.69 182 LEU B N 1
ATOM 3311 C CA . LEU B 1 182 ? -1.893 4.723 18.594 1 98.69 182 LEU B CA 1
ATOM 3312 C C . LEU B 1 182 ? -1.902 5.895 17.609 1 98.69 182 LEU B C 1
ATOM 3314 O O . LEU B 1 182 ? -0.883 6.199 16.984 1 98.69 182 LEU B O 1
ATOM 3318 N N . HIS B 1 183 ? -3.002 6.52 17.469 1 98.62 183 HIS B N 1
ATOM 3319 C CA . HIS B 1 183 ? -3.17 7.645 16.562 1 98.62 183 HIS B CA 1
ATOM 3320 C C . HIS B 1 183 ? -2.607 8.93 17.172 1 98.62 183 HIS B C 1
ATOM 3322 O O . HIS B 1 183 ? -3.072 9.383 18.219 1 98.62 183 HIS B O 1
ATOM 3328 N N . VAL B 1 184 ? -1.604 9.461 16.594 1 98.81 184 VAL B N 1
ATOM 3329 C CA . VAL B 1 184 ? -1.119 10.812 16.844 1 98.81 184 VAL B CA 1
ATOM 3330 C C . VAL B 1 184 ? -1.645 11.758 15.766 1 98.81 184 VAL B C 1
ATOM 3332 O O . VAL B 1 184 ? -1.225 11.68 14.609 1 98.81 184 VAL B O 1
ATOM 3335 N N . VAL B 1 185 ? -2.527 12.609 16.188 1 98.81 185 VAL B N 1
ATOM 3336 C CA . VAL B 1 185 ? -3.164 13.508 15.219 1 98.81 185 VAL B CA 1
ATOM 3337 C C . VAL B 1 185 ? -2.201 14.625 14.836 1 98.81 185 VAL B C 1
ATOM 3339 O O . VAL B 1 185 ? -1.714 15.352 15.703 1 98.81 185 VAL B O 1
ATOM 3342 N N . PHE B 1 186 ? -1.837 14.703 13.57 1 98.88 186 PHE B N 1
ATOM 3343 C CA . PHE B 1 186 ? -1.072 15.852 13.102 1 98.88 186 PHE B CA 1
ATOM 3344 C C . PHE B 1 186 ? -1.975 17.078 12.93 1 98.88 186 PHE B C 1
ATOM 3346 O O . PHE B 1 186 ? -2.975 17.016 12.211 1 98.88 186 PHE B O 1
ATOM 3353 N N . ASP B 1 187 ? -1.614 18.078 13.469 1 98.12 187 ASP B N 1
ATOM 3354 C CA . ASP B 1 187 ? -2.477 19.234 13.633 1 98.12 187 ASP B CA 1
ATOM 3355 C C . ASP B 1 187 ? -2.77 19.906 12.297 1 98.12 187 ASP B C 1
ATOM 3357 O O . ASP B 1 187 ? -1.85 20.188 11.523 1 98.12 187 ASP B O 1
ATOM 3361 N N . GLN B 1 188 ? -3.965 20.094 12.016 1 98.12 188 GLN B N 1
ATOM 3362 C CA . GLN B 1 188 ? -4.523 20.859 10.898 1 98.12 188 GLN B CA 1
ATOM 3363 C C . GLN B 1 188 ? -5.793 21.594 11.32 1 98.12 188 GLN B C 1
ATOM 3365 O O . GLN B 1 188 ? -6.418 21.234 12.32 1 98.12 188 GLN B O 1
ATOM 3370 N N . PRO B 1 189 ? -6.207 22.594 10.586 1 97.69 189 PRO B N 1
ATOM 3371 C CA . PRO B 1 189 ? -7.383 23.375 10.977 1 97.69 189 PRO B CA 1
ATOM 3372 C C . PRO B 1 189 ? -8.633 22.5 11.148 1 97.69 189 PRO B C 1
ATOM 3374 O O . PRO B 1 189 ? -9.438 22.75 12.055 1 97.69 189 PRO B O 1
ATOM 3377 N N . TYR B 1 190 ? -8.867 21.469 10.438 1 98 190 TYR B N 1
ATOM 3378 C CA . TYR B 1 190 ? -10.109 20.719 10.375 1 98 190 TYR B CA 1
ATOM 3379 C C . TYR B 1 190 ? -10.125 19.609 11.414 1 98 190 TYR B C 1
ATOM 3381 O O . TYR B 1 190 ? -11.078 18.828 11.492 1 98 190 TYR B O 1
ATOM 3389 N N . ASN B 1 191 ? -9 19.484 12.195 1 98.06 191 ASN B N 1
ATOM 3390 C CA . ASN B 1 191 ? -9.023 18.422 13.195 1 98.06 191 ASN B CA 1
ATOM 3391 C C . ASN B 1 191 ? -8.789 18.969 14.602 1 98.06 191 ASN B C 1
ATOM 3393 O O . ASN B 1 191 ? -8.469 18.219 15.523 1 98.06 191 ASN B O 1
ATOM 3397 N N . ARG B 1 192 ? -8.953 20.25 14.75 1 95.06 192 ARG B N 1
ATOM 3398 C CA . ARG B 1 192 ? -8.625 20.906 16.016 1 95.06 192 ARG B CA 1
ATOM 3399 C C . ARG B 1 192 ? -9.648 20.578 17.094 1 95.06 192 ARG B C 1
ATOM 3401 O O . ARG B 1 192 ? -9.352 20.656 18.281 1 95.06 192 ARG B O 1
ATOM 3408 N N . ASP B 1 193 ? -10.812 20.125 16.719 1 93.5 193 ASP B N 1
ATOM 3409 C CA . ASP B 1 193 ? -11.867 19.812 17.688 1 93.5 193 ASP B CA 1
ATOM 3410 C C . ASP B 1 193 ? -11.789 18.359 18.141 1 93.5 193 ASP B C 1
ATOM 3412 O O . ASP B 1 193 ? -12.531 17.938 19.031 1 93.5 193 ASP B O 1
ATOM 3416 N N . VAL B 1 194 ? -10.883 17.625 17.562 1 93.81 194 VAL B N 1
ATOM 3417 C CA . VAL B 1 194 ? -10.758 16.203 17.891 1 93.81 194 VAL B CA 1
ATOM 3418 C C . VAL B 1 194 ? -10.07 16.062 19.25 1 93.81 194 VAL B C 1
ATOM 3420 O O . VAL B 1 194 ? -9.047 16.703 19.516 1 93.81 194 VAL B O 1
ATOM 3423 N N . GLU B 1 195 ? -10.711 15.32 20.109 1 91.81 195 GLU B N 1
ATOM 3424 C CA . GLU B 1 195 ? -10.031 14.891 21.328 1 91.81 195 GLU B CA 1
ATOM 3425 C C . GLU B 1 195 ? -9.039 13.773 21.047 1 91.81 195 GLU B C 1
ATOM 3427 O O . GLU B 1 195 ? -9.414 12.602 20.984 1 91.81 195 GLU B O 1
ATOM 3432 N N . ALA B 1 196 ? -7.84 14.156 20.875 1 87.94 196 ALA B N 1
ATOM 3433 C CA . ALA B 1 196 ? -6.797 13.203 20.5 1 87.94 196 ALA B CA 1
ATOM 3434 C C . ALA B 1 196 ? -5.988 12.766 21.719 1 87.94 196 ALA B C 1
ATOM 3436 O O . ALA B 1 196 ? -5.734 13.562 22.625 1 87.94 196 ALA B O 1
ATOM 3437 N N . ARG B 1 197 ?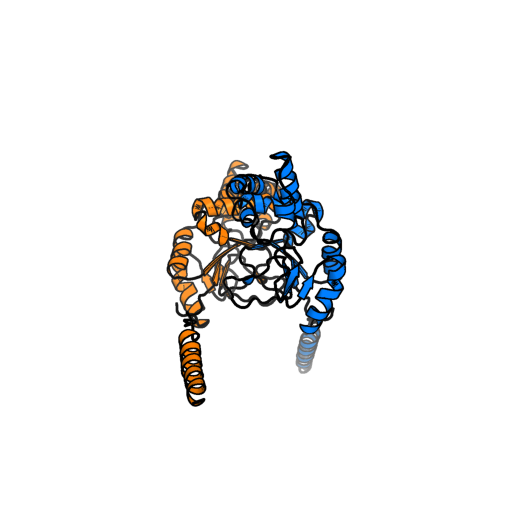 -5.641 11.484 21.719 1 89.25 197 ARG B N 1
ATOM 3438 C CA . ARG B 1 197 ? -4.746 10.992 22.75 1 89.25 197 ARG B CA 1
ATOM 3439 C C . ARG B 1 197 ? -3.389 11.68 22.688 1 89.25 197 ARG B C 1
ATOM 3441 O O . ARG B 1 197 ? -2.732 11.883 23.703 1 89.25 197 ARG B O 1
ATOM 3448 N N . ALA B 1 198 ? -2.943 11.992 21.5 1 97.44 198 ALA B N 1
ATOM 3449 C CA . ALA B 1 198 ? -1.702 12.719 21.25 1 97.44 198 ALA B CA 1
ATOM 3450 C C . ALA B 1 198 ? -1.806 13.555 19.984 1 97.44 198 ALA B C 1
ATOM 3452 O O . ALA B 1 198 ? -2.506 13.18 19.031 1 97.44 198 ALA B O 1
ATOM 3453 N N . ARG B 1 199 ? -1.085 14.688 20.031 1 98.25 199 ARG B N 1
ATOM 3454 C CA . ARG B 1 199 ? -1.107 15.625 18.906 1 98.25 199 ARG B CA 1
ATOM 3455 C C . ARG B 1 199 ? 0.297 16.109 18.578 1 98.25 199 ARG B C 1
ATOM 3457 O O . ARG B 1 199 ? 1.094 16.391 19.484 1 98.25 199 ARG B O 1
ATOM 3464 N N . LEU B 1 200 ? 0.598 16.172 17.297 1 98.75 200 LEU B N 1
ATOM 3465 C CA . LEU B 1 200 ? 1.831 16.75 16.766 1 98.75 200 LEU B CA 1
ATOM 3466 C C . LEU B 1 200 ? 1.535 17.984 15.922 1 98.75 200 LEU B C 1
ATOM 3468 O O . LEU B 1 200 ? 0.935 17.875 14.852 1 98.75 200 LEU B O 1
ATOM 3472 N N . SER B 1 201 ? 1.978 19.109 16.344 1 97.88 201 SER B N 1
ATOM 3473 C CA . SER B 1 201 ? 1.639 20.344 15.656 1 97.88 201 SER B CA 1
ATOM 3474 C C . SER B 1 201 ? 2.752 20.766 14.711 1 97.88 201 SER B C 1
ATOM 3476 O O . SER B 1 201 ? 2.494 21.422 13.695 1 97.88 201 SER B O 1
ATOM 3478 N N . HIS B 1 202 ? 3.938 20.5 15.102 1 98.06 202 HIS B N 1
ATOM 3479 C CA . HIS B 1 202 ? 5.125 20.797 14.305 1 98.06 202 HIS B CA 1
ATOM 3480 C C . HIS B 1 202 ? 6.125 19.641 14.359 1 98.06 202 HIS B C 1
ATOM 3482 O O . HIS B 1 202 ? 6.344 19.062 15.422 1 98.06 202 HIS B O 1
ATOM 3488 N N . TRP B 1 203 ? 6.734 19.406 13.273 1 98.81 203 TRP B N 1
ATOM 3489 C CA . TRP B 1 203 ? 7.609 18.234 13.188 1 98.81 203 TRP B CA 1
ATOM 3490 C C . TRP B 1 203 ? 8.828 18.406 14.094 1 98.81 203 TRP B C 1
ATOM 3492 O O . TRP B 1 203 ? 9.5 17.422 14.422 1 98.81 203 TRP B O 1
ATOM 3502 N N . SER B 1 204 ? 9.141 19.625 14.5 1 98.38 204 SER B N 1
ATOM 3503 C CA . SER B 1 204 ? 10.242 19.812 15.438 1 98.38 204 SER B CA 1
ATOM 3504 C C . SER B 1 204 ? 9.93 19.203 16.797 1 98.38 204 SER B C 1
ATOM 3506 O O . SER B 1 204 ? 10.836 18.984 17.609 1 98.38 204 SER B O 1
ATOM 3508 N N . GLN B 1 205 ? 8.656 18.875 17.047 1 98.56 205 GLN B N 1
ATOM 3509 C CA . GLN B 1 205 ? 8.227 18.359 18.344 1 98.56 205 GLN B CA 1
ATOM 3510 C C . GLN B 1 205 ? 8.078 16.844 18.312 1 98.56 205 GLN B C 1
ATOM 3512 O O . GLN B 1 205 ? 7.605 16.25 19.281 1 98.56 205 GLN B O 1
ATOM 3517 N N . TRP B 1 206 ? 8.445 16.188 17.25 1 98.75 206 TRP B N 1
ATOM 3518 C CA . TRP B 1 206 ? 8.117 14.781 17.047 1 98.75 206 TRP B CA 1
ATOM 3519 C C . TRP B 1 206 ? 8.68 13.922 18.172 1 98.75 206 TRP B C 1
ATOM 3521 O O . TRP B 1 206 ? 7.996 13.016 18.672 1 98.75 206 TRP B O 1
ATOM 3531 N N . GLU B 1 207 ? 9.898 14.219 18.578 1 98.44 207 GLU B N 1
ATOM 3532 C CA . GLU B 1 207 ? 10.547 13.391 19.594 1 98.44 207 GLU B CA 1
ATOM 3533 C C . GLU B 1 207 ? 9.828 13.516 20.938 1 98.44 207 GLU B C 1
ATOM 3535 O O . GLU B 1 207 ? 9.602 12.508 21.625 1 98.44 207 GLU B O 1
ATOM 3540 N N . GLU B 1 208 ? 9.562 14.695 21.297 1 98.31 208 GLU B N 1
ATOM 3541 C CA . GLU B 1 208 ? 8.883 14.969 22.547 1 98.31 208 GLU B CA 1
ATOM 3542 C C . GLU B 1 208 ? 7.516 14.289 22.609 1 98.31 208 GLU B C 1
ATOM 3544 O O . GLU B 1 208 ? 7.082 13.828 23.656 1 98.31 208 GLU B O 1
ATOM 3549 N N . VAL B 1 209 ? 6.852 14.195 21.484 1 98.69 209 VAL B N 1
ATOM 3550 C CA . VAL B 1 209 ? 5.5 13.648 21.422 1 98.69 209 VAL B CA 1
ATOM 3551 C C . VAL B 1 209 ? 5.559 12.117 21.391 1 98.69 209 VAL B C 1
ATOM 3553 O O . VAL B 1 209 ? 4.793 11.453 22.094 1 98.69 209 VAL B O 1
ATOM 3556 N N . LEU B 1 210 ? 6.504 11.516 20.656 1 98.75 210 LEU B N 1
ATOM 3557 C CA . LEU B 1 210 ? 6.488 10.078 20.391 1 98.75 210 LEU B CA 1
ATOM 3558 C C . LEU B 1 210 ? 7.172 9.312 21.516 1 98.75 210 LEU B C 1
ATOM 3560 O O . LEU B 1 210 ? 6.789 8.18 21.828 1 98.75 210 LEU B O 1
ATOM 3564 N N . THR B 1 211 ? 8.188 9.906 22.172 1 98.25 211 THR B N 1
ATOM 3565 C CA . THR B 1 211 ? 9.031 9.188 23.125 1 98.25 211 THR B CA 1
ATOM 3566 C C . THR B 1 211 ? 8.195 8.672 24.297 1 98.25 211 THR B C 1
ATOM 3568 O O . THR B 1 211 ? 8.258 7.484 24.625 1 98.25 211 THR B O 1
ATOM 3571 N N . PRO B 1 212 ? 7.367 9.477 24.953 1 98.12 212 PRO B N 1
ATOM 3572 C CA . PRO B 1 212 ? 6.566 8.953 26.047 1 98.12 212 PRO B CA 1
ATOM 3573 C C . PRO B 1 212 ? 5.594 7.863 25.609 1 98.12 212 PRO B C 1
ATOM 3575 O O . PRO B 1 212 ? 5.328 6.926 26.375 1 98.12 212 PRO B O 1
ATOM 3578 N N . ILE B 1 213 ? 5.023 7.992 24.406 1 98.5 213 ILE B N 1
ATOM 3579 C CA . ILE B 1 213 ? 4.086 7.004 23.891 1 98.5 213 ILE B CA 1
ATOM 3580 C C . ILE B 1 213 ? 4.797 5.664 23.719 1 98.5 213 ILE B C 1
ATOM 3582 O O . ILE B 1 213 ? 4.297 4.629 24.172 1 98.5 213 ILE B O 1
ATOM 3586 N N . LEU B 1 214 ? 5.977 5.715 23.141 1 98.44 214 LEU B N 1
ATOM 3587 C CA . LEU B 1 214 ? 6.727 4.5 22.844 1 98.44 214 LEU B CA 1
ATOM 3588 C C . LEU B 1 214 ? 7.242 3.852 24.125 1 98.44 214 LEU B C 1
ATOM 3590 O O . LEU B 1 214 ? 7.246 2.625 24.234 1 98.44 214 LEU B O 1
ATOM 3594 N N . LYS B 1 215 ? 7.664 4.641 25.125 1 97.75 215 LYS B N 1
ATOM 3595 C CA . LYS B 1 215 ? 8.07 4.105 26.422 1 97.75 215 LYS B CA 1
ATOM 3596 C C . LYS B 1 215 ? 6.906 3.393 27.109 1 97.75 215 LYS B C 1
ATOM 3598 O O . LYS B 1 215 ? 7.082 2.309 27.656 1 97.75 215 LYS B O 1
ATOM 3603 N N . ALA B 1 216 ? 5.75 4.012 27 1 97.94 216 ALA B N 1
ATOM 3604 C CA . ALA B 1 216 ? 4.562 3.418 27.609 1 97.94 216 ALA B CA 1
ATOM 3605 C C . ALA B 1 216 ? 4.211 2.088 26.938 1 97.94 216 ALA B C 1
ATOM 3607 O O . ALA B 1 216 ? 3.615 1.212 27.578 1 97.94 216 ALA B O 1
ATOM 3608 N N . GLN B 1 217 ? 4.629 1.895 25.719 1 97.5 217 GLN B N 1
ATOM 3609 C CA . GLN B 1 217 ? 4.359 0.67 24.984 1 97.5 217 GLN B CA 1
ATOM 3610 C C . GLN B 1 217 ? 5.43 -0.383 25.234 1 97.5 217 GLN B C 1
ATOM 3612 O O . GLN B 1 217 ? 5.355 -1.496 24.719 1 97.5 217 GLN B O 1
ATOM 3617 N N . GLY B 1 218 ? 6.488 0.018 25.906 1 96.62 218 GLY B N 1
ATOM 3618 C CA . GLY B 1 218 ? 7.492 -0.953 26.312 1 96.62 218 GLY B CA 1
ATOM 3619 C C . GLY B 1 218 ? 8.758 -0.884 25.484 1 96.62 218 GLY B C 1
ATOM 3620 O O . GLY B 1 218 ? 9.648 -1.725 25.625 1 96.62 218 GLY B O 1
ATOM 3621 N N . PHE B 1 219 ? 8.82 0.107 24.672 1 96.81 219 PHE B N 1
ATOM 3622 C CA . PHE B 1 219 ? 10.016 0.233 23.844 1 96.81 219 PHE B CA 1
ATOM 3623 C C . PHE B 1 219 ? 11.117 0.964 24.609 1 96.81 219 PHE B C 1
ATOM 3625 O O . PHE B 1 219 ? 10.836 1.839 25.422 1 96.81 219 PHE B O 1
ATOM 3632 N N . SER B 1 220 ? 12.406 0.578 24.266 1 92.44 220 SER B N 1
ATOM 3633 C CA . SER B 1 220 ? 13.57 1.259 24.812 1 92.44 220 SER B CA 1
ATOM 3634 C C . SER B 1 220 ? 14.016 2.41 23.922 1 92.44 220 SER B C 1
ATOM 3636 O O . SER B 1 220 ? 14.836 2.221 23.016 1 92.44 220 SER B O 1
ATOM 3638 N N . VAL B 1 221 ? 13.391 3.539 24.031 1 90.88 221 VAL B N 1
ATOM 3639 C CA . VAL B 1 221 ? 13.688 4.664 23.156 1 90.88 221 VAL B CA 1
ATOM 3640 C C . VAL B 1 221 ? 14.242 5.828 23.969 1 90.88 221 VAL B C 1
ATOM 3642 O O . VAL B 1 221 ? 13.984 5.926 25.172 1 90.88 221 VAL B O 1
#

Foldseek 3Di:
DPPPPVVVVVVCVVVCVVCVVPCPVPPFDAFEEEEEDDVTFWDLLVLQLVVVCVVPVPDDSCLRQQPQDPPSLVSDDPVCSVVSLVQLADQLSQLPTDTDPCRLVLQVVCVVVVHHYAYEYEFDPSYDPRRVVSVLNNCCVRVNPVCSVRYDYDDQCLPDAGAAYEEQPQDHDDPDRDRNYAYAHEDGNNNPPRPHPHYDPGSVCVCVGVVVSCVVVPGDD/DPPPPVVVVVVVVVVCVVVVVPCPVPPFDAFEEEEEPDVTFWDLLVLQLVVVCVVPVPDDSCLRQQPQDPPSLVSDDPVCSVVSLVQLADQLSQLPTDTDPCSLVLQVVCVVVVHHYAYEYEFDPSHDPRRVVSVLNNCCVRVNPVRSVRYDYDDQCLPDAGAAYEEQPQDHDDDDRDRNYAYAHEDGNNNPPRPHPHYDDGSVCVCVGVVVSCVVVPGDD

Organism: Cyanidioschyzon merolae (strain NIES-3377 / 10D) (NCBI:txid280699)

Secondary structure (DSSP, 8-state):
-GGGGGHHHHHHHHHHHHHSS-------PPPEEEE--BTTTB-HHHHHHHHHHHH-TT--THHHHT-SSSSGGGGS-HHHHHHHHHHHTSTTTGGGPPBPTTHHHHHHHHHHTT-EEEEEEPPBTTBSHHHHHHHHHHHHHHH-GGGGGGEEE-S-GGGB--SEEEE--S----SSSS-SSEEEEEP-GGGTTS--SEEESSGGGHHHHHHHHHHHTT---/-GGGGTHHHHHHHHHHHHHSS-------PPPEEEE--BTTTB-HHHHHHHHHHHH-TT--THHHHT-SSSSGGGGS-HHHHHHHHHHHTSTTTGGGPPBPTTHHHHHHHHHHTT-EEEEEEPPBTTBSHHHHHHHHHHHHHHH-GGGGGGEEE-S-GGGB--SEEEE--S----SSSS-SSEEEEEP-GGGTT---SEEESSGGGHHHHHHHHHHHTT---

Solvent-accessible surface area (backbone atoms only — not comparable to full-atom values): 24266 Å² total; per-residue (Å²): 132,83,71,66,69,64,62,57,55,55,51,48,49,46,46,50,55,53,59,65,54,58,74,70,67,75,66,74,72,63,55,34,38,34,30,31,40,78,52,52,33,24,30,50,64,61,48,48,44,53,55,45,36,72,78,32,77,80,58,66,55,62,49,63,76,59,21,66,43,78,59,67,57,76,45,43,57,80,86,48,34,61,55,47,52,52,53,69,48,36,79,55,51,62,38,62,43,50,68,36,76,47,29,68,61,42,57,51,51,41,46,75,70,62,36,42,67,31,40,45,32,52,60,47,94,80,26,51,41,52,35,49,22,17,47,48,48,32,41,36,72,77,69,28,70,87,44,57,73,32,44,28,40,34,64,48,61,34,41,38,60,37,54,30,33,41,30,35,66,68,74,88,76,47,91,39,87,73,48,68,33,48,62,28,34,24,59,48,66,42,31,68,84,49,90,60,92,34,70,44,76,48,40,85,46,46,63,76,57,48,47,62,57,42,45,74,72,68,39,92,122,134,80,71,65,68,63,61,57,50,54,54,46,50,47,47,52,52,54,61,62,53,60,72,71,67,74,64,74,72,65,54,34,39,34,30,29,41,77,52,51,33,23,31,51,63,61,49,48,44,55,56,44,35,73,78,32,78,79,58,64,56,61,48,64,76,61,21,68,43,79,58,65,58,76,44,42,58,80,87,48,34,62,56,46,51,54,54,68,47,38,79,53,50,62,39,64,42,50,68,35,77,47,30,69,60,40,57,52,50,41,45,74,69,60,35,43,64,30,40,46,31,53,60,48,94,80,26,52,40,52,36,50,23,16,45,47,50,30,40,37,72,77,68,27,69,87,44,57,73,33,44,28,39,33,64,49,62,33,41,38,60,36,52,30,33,40,31,34,65,69,74,87,75,46,92,38,87,72,50,66,35,47,62,28,34,26,59,46,66,41,31,67,84,50,88,61,91,34,69,45,77,48,41,86,46,46,63,75,57,46,49,62,56,41,44,75,72,69,37,92,121

Nearest PDB structures (foldseek):
  6g2m-assembly1_A  TM=9.300E-01  e=6.236E-18  Homo sapiens
  4l57-assembly1_B-2  TM=9.378E-01  e=1.974E-17  Homo sapiens
  2jau-assembly1_A  TM=9.227E-01  e=1.852E-17  Homo sapiens
  4l6c-assembly1_A  TM=8.997E-01  e=1.528E-17  Homo sapiens
  3u19-assembly1_A-2  TM=9.055E-01  e=1.856E-16  synthetic construct

InterPro domains:
  IPR010708 5'(3')-deoxyribonucleotidase [PF06941] (31-210)
  IPR023214 HAD superfamily [G3DSA:3.40.50.1000] (33-206)
  IPR036412 HAD-like superfamily [SSF56784] (30-210)

pLDDT: mean 89.17, std 19.74, range [25.2, 98.94]